Protein AF-0000000079962376 (afdb_homodimer)

Organism: NCBI:txid1448308

Radius of gyration: 21.55 Å; Cα contacts (8 Å, |Δi|>4): 880; chains: 2; bounding box: 45×70×51 Å

InterPro domains:
  IPR006683 Thioesterase domain [PF03061] (94-181)
  IPR029069 HotDog domain superfamily [SSF54637] (74-192)
  IPR052061 Post-transcriptional expression and antimicrobial biosynthesis protein [PTHR47260] (10-195)

Solvent-accessible surface area (backbone atoms only — not comparable to full-atom values): 19878 Å² total; per-residue (Å²): 130,53,70,61,56,51,28,52,61,68,40,48,82,40,65,61,53,29,54,56,70,66,35,76,63,39,34,84,42,86,59,72,54,56,42,75,43,85,97,52,35,30,15,22,22,52,25,44,64,38,45,38,90,36,25,41,60,36,59,43,35,27,34,53,57,65,65,46,86,45,76,79,48,31,51,56,47,36,40,32,44,36,26,37,29,53,32,40,9,43,42,68,48,20,48,16,68,24,52,52,46,22,51,40,44,51,48,37,48,44,48,54,51,53,25,51,50,49,41,47,51,52,30,51,76,69,69,43,86,68,69,81,81,62,46,72,41,68,40,32,42,35,33,39,45,69,43,88,43,70,36,62,44,67,34,33,32,38,21,34,60,75,49,73,58,92,60,32,41,32,29,32,27,38,38,25,62,65,79,79,51,65,26,32,38,30,45,33,34,32,34,60,37,89,60,90,128,132,52,71,60,56,52,27,52,63,66,40,49,84,40,66,63,53,29,53,55,70,66,33,76,62,41,34,82,42,86,59,72,53,55,42,75,42,85,97,52,34,30,16,22,22,52,24,45,64,37,47,38,88,35,25,41,60,36,60,44,33,28,35,54,58,64,65,46,87,44,75,80,48,33,53,55,45,38,40,31,44,37,29,39,29,54,32,40,9,44,42,68,47,20,49,17,69,25,52,54,45,24,51,40,46,51,49,37,47,44,49,54,51,53,26,51,53,48,41,48,50,51,30,52,76,69,69,43,84,69,69,81,81,60,46,71,42,68,42,33,42,34,34,40,45,70,44,87,42,68,36,63,43,67,33,34,32,38,22,34,60,76,48,73,58,90,60,30,42,33,27,31,28,39,38,26,63,64,79,80,51,64,25,30,40,31,45,33,34,33,34,58,36,87,61,92,126

Nearest PDB structures (foldseek):
  3lbe-assembly1_B  TM=8.319E-01  e=4.343E-06  Streptococcus mutans UA159
  3gek-assembly3_C  TM=7.988E-01  e=6.311E-06  Lactococcus lactis subsp. lactis Il1403
  5byu-assembly1_D  TM=7.299E-01  e=1.707E-06  Legionella pneumophila subsp. pneumophila str. Philadelphia 1
  4xy5-assembly1_A  TM=8.306E-01  e=1.039E-05  Streptococcus pneumoniae TIGR4
  5byu-assembly1_A  TM=7.473E-01  e=4.920E-06  Legionella pneumophila subsp. pneumophila str. Philadelphia 1

Secondary structure (DSSP, 8-state):
--HHHHHHHHHTTSHHHHHHHH-TTEEEE--GGGS--TTS-TTHIIIIIT-STTSEEEEEEEEESS--S-SS-S-SEEEEEEEE-STTEEETTEE-HHHHHHHHHHHHHHHHHHHHHHHHHHHHHTT------PEEEEEEEEEEE-SPPBSSEEEEEEEEEEEEETTEEEEEEEEE-SSS-EEEEEEEEEEEE-S--/--HHHHHHHHHTTSHHHHHHHH-TTEEEE--GGGS--TTS-TTHIIIIIT-STTSEEEEEEEEESS--S-SS-S-SEEEEEEEE-STTEEETTEE-HHHHHHHHHHHHHHHHHHHHHHHHHHHHHTT------PEEEEEEEEEEE-SPPBSSEEEEEEEEEEEEETTEEEEEEEEE-SSS-EEEEEEEEEEEE-S--

Foldseek 3Di:
DDLQVVLLVVCCVPVLSVVVVPPLQKDKDDDCLLDDDPPDCRSCVNNPVQDDVAHWPHKIKIFGPFFDPPLQQRTFKMKMKTFGHNPQPPDHQFHDPVVVQVVFVRRQVRSVVVSLVVNQVVCVVVVHDRPDRWDKDWPDKDKDFDATDGDGGMWMKMKGWPDDDVQKTWMKMFIGPSPPGTGMIMTTMIGTDNDDD/DDLQVVLLVVCCVPVLSVVVPPPLQKDKDDDCLLDDDPPDCRSCVNNPVQDDVAHWPHKIKIFGPFFDPPLQQRTFKMKMKTFGHNPQPDDHQFHDPVVVQVVFVRRQVRSVVVSLVVNQVVCVVVVHDRPDRWDKDWPDKDKDFDATDGDGGMWMKMKGWPDDDVQKTWMKMFIGPSPPGTGMIMTTMIGTDNDDD

Sequence (394 aa):
MSEIDAAVAHFRPVPWAAAILDDSAWTPTSSETRTVKPGTTEDSFIAQTAKTDRTIRAYVTLRPSQADDDQETAYKQLRTLVDIGDGLDGHPRVLHGGFVATLLDEVCGMIVTLNLDKKTERLREAGLTVPHRGAYLTAYLNTSYKRPVPTPGPLLCTSWIEKRERNKVYVKGTIEDGRGTIYALGDAMFVEFKGKLMSEIDAAVAHFRPVPWAAAILDDSAWTPTSSETRTVKPGTTEDSFIAQTAKTDRTIRAYVTLRPSQADDDQETAYKQLRTLVDIGDGLDGHPRVLHGGFVATLLDEVCGMIVTLNLDKKTERLREAGLTVPHRGAYLTAYLNTSYKRPVPTPGPLLCTSWIEKRERNKVYVKGTIEDGRGTIYALGDAMFVEFKGKL

Structure (mmCIF, N/CA/C/O backbone):
data_AF-0000000079962376-model_v1
#
loop_
_entity.id
_entity.type
_entity.pdbx_description
1 polymer 'Thioesterase domain-containing protein'
#
loop_
_atom_site.group_PDB
_atom_site.id
_atom_site.type_symbol
_atom_site.label_atom_id
_atom_site.label_alt_id
_atom_site.label_comp_id
_atom_site.label_asym_id
_atom_site.label_entity_id
_atom_site.label_seq_id
_atom_site.pdbx_PDB_ins_code
_atom_site.Cartn_x
_atom_site.Cartn_y
_atom_site.Cartn_z
_atom_site.occupancy
_atom_site.B_iso_or_equiv
_atom_site.auth_seq_id
_atom_site.auth_comp_id
_atom_site.auth_asym_id
_atom_site.auth_atom_id
_atom_site.pdbx_PDB_model_num
ATOM 1 N N . MET A 1 1 ? -10.266 29 -7.43 1 76.06 1 MET A N 1
ATOM 2 C CA . MET A 1 1 ? -10.516 28.297 -6.18 1 76.06 1 MET A CA 1
ATOM 3 C C . MET A 1 1 ? -9.312 27.438 -5.793 1 76.06 1 MET A C 1
ATOM 5 O O . MET A 1 1 ? -8.734 26.766 -6.641 1 76.06 1 MET A O 1
ATOM 9 N N . SER A 1 2 ? -8.883 27.578 -4.516 1 88.69 2 SER A N 1
ATOM 10 C CA . SER A 1 2 ? -7.734 26.812 -4.055 1 88.69 2 SER A CA 1
ATOM 11 C C . SER A 1 2 ? -8.055 25.312 -3.998 1 88.69 2 SER A C 1
ATOM 13 O O . SER A 1 2 ? -9.227 24.938 -3.99 1 88.69 2 SER A O 1
ATOM 15 N N . GLU A 1 3 ? -7.035 24.516 -4.121 1 89.19 3 GLU A N 1
ATOM 16 C CA . GLU A 1 3 ? -7.219 23.062 -4.02 1 89.19 3 GLU A CA 1
ATOM 17 C C . GLU A 1 3 ? -7.922 22.688 -2.721 1 89.19 3 GLU A C 1
ATOM 19 O O . GLU A 1 3 ? -8.758 21.781 -2.699 1 89.19 3 GLU A O 1
ATOM 24 N N . ILE A 1 4 ? -7.621 23.422 -1.733 1 93.94 4 ILE A N 1
ATOM 25 C CA . ILE A 1 4 ? -8.227 23.156 -0.433 1 93.94 4 ILE A CA 1
ATOM 26 C C . ILE A 1 4 ? -9.711 23.5 -0.477 1 93.94 4 ILE A C 1
ATOM 28 O O . ILE A 1 4 ? -10.547 22.719 -0.013 1 93.94 4 ILE A O 1
ATOM 32 N N . ASP A 1 5 ? -10.047 24.641 -1.023 1 95.25 5 ASP A N 1
ATOM 33 C CA . ASP A 1 5 ? -11.445 25.047 -1.109 1 95.25 5 ASP A CA 1
ATOM 34 C C . ASP A 1 5 ? -12.273 24.047 -1.91 1 95.25 5 ASP A C 1
ATOM 36 O O . ASP A 1 5 ? -13.414 23.75 -1.556 1 95.25 5 ASP A O 1
ATOM 40 N N . ALA A 1 6 ? -11.703 23.594 -2.961 1 95.5 6 ALA A N 1
ATOM 41 C CA . ALA A 1 6 ? -12.398 22.609 -3.795 1 95.5 6 ALA A CA 1
ATOM 42 C C . ALA A 1 6 ? -12.656 21.312 -3.025 1 95.5 6 ALA A C 1
ATOM 44 O O . ALA A 1 6 ? -13.734 20.734 -3.133 1 95.5 6 ALA A O 1
ATOM 45 N N . ALA A 1 7 ? -11.625 20.859 -2.312 1 96 7 ALA A N 1
ATOM 46 C CA . ALA A 1 7 ? -11.781 19.641 -1.521 1 96 7 ALA A CA 1
ATOM 47 C C . ALA A 1 7 ? -12.836 19.828 -0.438 1 96 7 ALA A C 1
ATOM 49 O O . ALA A 1 7 ? -13.664 18.938 -0.217 1 96 7 ALA A O 1
ATOM 50 N N . VAL A 1 8 ? -12.797 20.953 0.221 1 97.25 8 VAL A N 1
ATOM 51 C CA . VAL A 1 8 ? -13.781 21.25 1.263 1 97.25 8 VAL A CA 1
ATOM 52 C C . VAL A 1 8 ? -15.188 21.234 0.669 1 97.25 8 VAL A C 1
ATOM 54 O O . VAL A 1 8 ? -16.094 20.594 1.222 1 97.25 8 VAL A O 1
ATOM 57 N N . ALA A 1 9 ? -15.383 21.891 -0.421 1 97.81 9 ALA A N 1
ATOM 58 C CA . ALA A 1 9 ? -16.688 21.938 -1.093 1 97.81 9 ALA A CA 1
ATOM 59 C C . ALA A 1 9 ? -17.156 20.531 -1.464 1 97.81 9 ALA A C 1
ATOM 61 O O . ALA A 1 9 ? -18.344 20.219 -1.377 1 97.81 9 ALA A O 1
ATOM 62 N N . HIS A 1 10 ? -16.25 19.688 -1.844 1 98 10 HIS A N 1
ATOM 63 C CA . HIS A 1 10 ? -16.547 18.328 -2.244 1 98 10 HIS A CA 1
ATOM 64 C C . HIS A 1 10 ? -17.156 17.531 -1.092 1 98 10 HIS A C 1
ATOM 66 O O . HIS A 1 10 ? -18.047 16.703 -1.304 1 98 10 HIS A O 1
ATOM 72 N N . PHE A 1 11 ? -16.719 17.734 0.103 1 98.25 11 PHE A N 1
ATOM 73 C CA . PHE A 1 11 ? -17.109 16.906 1.238 1 98.25 11 PHE A CA 1
ATOM 74 C C . PHE A 1 11 ? -18.297 17.516 1.978 1 98.25 11 PHE A C 1
ATOM 76 O O . PHE A 1 11 ? -18.906 16.859 2.828 1 98.25 11 PHE A O 1
ATOM 83 N N . ARG A 1 12 ? -18.688 18.688 1.725 1 97.69 12 ARG A N 1
ATOM 84 C CA . ARG A 1 12 ? -19.734 19.422 2.453 1 97.69 12 ARG A CA 1
ATOM 85 C C . ARG A 1 12 ? -21.062 18.688 2.379 1 97.69 12 ARG A C 1
ATOM 87 O O . ARG A 1 12 ? -21.844 18.703 3.334 1 97.69 12 ARG A O 1
ATOM 94 N N . PRO A 1 13 ? -21.359 17.969 1.247 1 98.25 13 PRO A N 1
ATOM 95 C CA . PRO A 1 13 ? -22.641 17.266 1.174 1 98.25 13 PRO A CA 1
ATOM 96 C C . PRO A 1 13 ? -22.672 16.016 2.061 1 98.25 13 PRO A C 1
ATOM 98 O O . PRO A 1 13 ? -23.719 15.406 2.234 1 98.25 13 PRO A O 1
ATOM 101 N N . VAL A 1 14 ? -21.609 15.578 2.576 1 98.31 14 VAL A N 1
ATOM 102 C CA . VAL A 1 14 ? -21.531 14.43 3.465 1 98.31 14 VAL A CA 1
ATOM 103 C C . VAL A 1 14 ? -21.688 14.883 4.914 1 98.31 14 VAL A C 1
ATOM 105 O O . VAL A 1 14 ? -20.766 15.477 5.492 1 98.31 14 VAL A O 1
ATOM 108 N N . PRO A 1 15 ? -22.703 14.539 5.598 1 98 15 PRO A N 1
ATOM 109 C CA . PRO A 1 15 ? -23.047 15.156 6.879 1 98 15 PRO A CA 1
ATOM 110 C C . PRO A 1 15 ? -21.953 15 7.922 1 98 15 PRO A C 1
ATOM 112 O O . PRO A 1 15 ? -21.562 15.977 8.57 1 98 15 PRO A O 1
ATOM 115 N N . TRP A 1 16 ? -21.438 13.773 8.117 1 98.25 16 TRP A N 1
ATOM 116 C CA . TRP A 1 16 ? -20.406 13.594 9.133 1 98.25 16 TRP A CA 1
ATOM 117 C C . TRP A 1 16 ? -19.141 14.359 8.766 1 98.25 16 TRP A C 1
ATOM 119 O O . TRP A 1 16 ? -18.422 14.859 9.648 1 98.25 16 TRP A O 1
ATOM 129 N N . ALA A 1 17 ? -18.812 14.438 7.488 1 98.56 17 ALA A N 1
ATOM 130 C CA . ALA A 1 17 ? -17.641 15.188 7.031 1 98.56 17 ALA A CA 1
ATOM 131 C C . ALA A 1 17 ? -17.844 16.688 7.227 1 98.56 17 ALA A C 1
ATOM 133 O O . ALA A 1 17 ? -16.938 17.391 7.645 1 98.56 17 ALA A O 1
ATOM 134 N N . ALA A 1 18 ? -19.062 17.141 6.922 1 98.31 18 ALA A N 1
ATOM 135 C CA . ALA A 1 18 ? -19.391 18.547 7.129 1 98.31 18 ALA A CA 1
ATOM 136 C C . ALA A 1 18 ? -19.219 18.953 8.594 1 98.31 18 ALA A C 1
ATOM 138 O O . ALA A 1 18 ? -18.75 20.047 8.891 1 98.31 18 ALA A O 1
ATOM 139 N N . ALA A 1 19 ? -19.594 18.078 9.461 1 98.12 19 ALA A N 1
ATOM 140 C CA . ALA A 1 19 ? -19.469 18.344 10.891 1 98.12 19 ALA A CA 1
ATOM 141 C C . ALA A 1 19 ? -18.016 18.516 11.289 1 98.12 19 ALA A C 1
ATOM 143 O O . ALA A 1 19 ? -17.688 19.375 12.102 1 98.12 19 ALA A O 1
ATOM 144 N N . ILE A 1 20 ? -17.141 17.719 10.719 1 97.38 20 ILE A N 1
ATOM 145 C CA . ILE A 1 20 ? -15.711 17.797 10.992 1 97.38 20 ILE A CA 1
ATOM 146 C C . ILE A 1 20 ? -15.164 19.109 10.445 1 97.38 20 ILE A C 1
ATOM 148 O O . ILE A 1 20 ? -14.406 19.812 11.133 1 97.38 20 ILE A O 1
ATOM 152 N N . LEU A 1 21 ? -15.625 19.484 9.25 1 97.88 21 LEU A N 1
ATOM 153 C CA . LEU A 1 21 ? -15.148 20.688 8.57 1 97.88 21 LEU A CA 1
ATOM 154 C C . LEU A 1 21 ? -15.617 21.938 9.289 1 97.88 21 LEU A C 1
ATOM 156 O O . LEU A 1 21 ? -14.945 22.969 9.25 1 97.88 21 LEU A O 1
ATOM 160 N N . ASP A 1 22 ? -16.703 21.844 10.023 1 97.5 22 ASP A N 1
ATOM 161 C CA . ASP A 1 22 ? -17.297 22.984 10.711 1 97.5 22 ASP A CA 1
ATOM 162 C C . ASP A 1 22 ? -16.688 23.156 12.109 1 97.5 22 ASP A C 1
ATOM 164 O O . ASP A 1 22 ? -16.922 24.172 12.773 1 97.5 22 ASP A O 1
ATOM 168 N N . ASP A 1 23 ? -16.016 22.125 12.586 1 97.81 23 ASP A N 1
ATOM 169 C CA . ASP A 1 23 ? -15.383 22.203 13.898 1 97.81 23 ASP A CA 1
ATOM 170 C C . ASP A 1 23 ? -14.203 23.172 13.891 1 97.81 23 ASP A C 1
ATOM 172 O O . ASP A 1 23 ? -13.164 22.875 13.289 1 97.81 23 ASP A O 1
ATOM 176 N N . SER A 1 24 ? -14.25 24.297 14.602 1 97.62 24 SER A N 1
ATOM 177 C CA . SER A 1 24 ? -13.242 25.344 14.594 1 97.62 24 SER A CA 1
ATOM 178 C C . SER A 1 24 ? -11.938 24.875 15.227 1 97.62 24 SER A C 1
ATOM 180 O O . SER A 1 24 ? -10.898 25.531 15.094 1 97.62 24 SER A O 1
ATOM 182 N N . ALA A 1 25 ? -11.969 23.75 15.836 1 97.62 25 ALA A N 1
ATOM 183 C CA . ALA A 1 25 ? -10.766 23.203 16.438 1 97.62 25 ALA A CA 1
ATOM 184 C C . ALA A 1 25 ? -9.82 22.641 15.383 1 97.62 25 ALA A C 1
ATOM 186 O O . ALA A 1 25 ? -8.648 22.359 15.672 1 97.62 25 ALA A O 1
ATOM 187 N N . TRP A 1 26 ? -10.383 22.516 14.203 1 97.81 26 TRP A N 1
ATOM 188 C CA . TRP A 1 26 ? -9.609 21.938 13.109 1 97.81 26 TRP A CA 1
ATOM 189 C C . TRP A 1 26 ? -9.5 22.906 11.945 1 97.81 26 TRP A C 1
ATOM 191 O O . TRP A 1 26 ? -10.438 23.641 11.656 1 97.81 26 TRP A O 1
ATOM 201 N N . THR A 1 27 ? -8.367 22.891 11.305 1 97.62 27 THR A N 1
ATOM 202 C CA . THR A 1 27 ? -8.102 23.781 10.172 1 97.62 27 THR A CA 1
ATOM 203 C C . THR A 1 27 ? -7.664 22.969 8.953 1 97.62 27 THR A C 1
ATOM 205 O O . THR A 1 27 ? -6.676 22.234 9.008 1 97.62 27 THR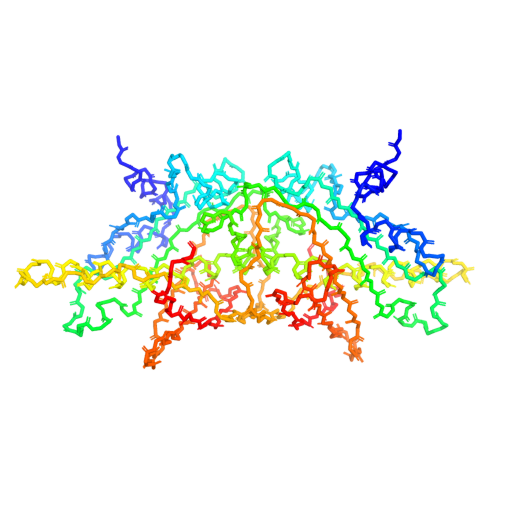 A O 1
ATOM 208 N N . PRO A 1 28 ? -8.414 23.141 7.836 1 97.5 28 PRO A N 1
ATOM 209 C CA . PRO A 1 28 ? -7.93 22.5 6.613 1 97.5 28 PRO A CA 1
ATOM 210 C C . PRO A 1 28 ? -6.535 22.969 6.207 1 97.5 28 PRO A C 1
ATOM 212 O O . PRO A 1 28 ? -6.23 24.156 6.312 1 97.5 28 PRO A O 1
ATOM 215 N N . THR A 1 29 ? -5.734 22 5.84 1 95 29 THR A N 1
ATOM 216 C CA . THR A 1 29 ? -4.379 22.312 5.406 1 95 29 THR A CA 1
ATOM 217 C C . THR A 1 29 ? -4.008 21.516 4.16 1 95 29 THR A C 1
ATOM 219 O O . THR A 1 29 ? -4.617 20.484 3.879 1 95 29 THR A O 1
ATOM 222 N N . SER A 1 30 ? -3.143 22.062 3.406 1 84.94 30 SER A N 1
ATOM 223 C CA . SER A 1 30 ? -2.744 21.422 2.156 1 84.94 30 SER A CA 1
ATOM 224 C C . SER A 1 30 ? -1.925 20.156 2.416 1 84.94 30 SER A C 1
ATOM 226 O O . SER A 1 30 ? -1.2 20.078 3.41 1 84.94 30 SER A O 1
ATOM 228 N N . SER A 1 31 ? -2.059 19.203 1.543 1 89.62 31 SER A N 1
ATOM 229 C CA . SER A 1 31 ? -1.19 18.031 1.496 1 89.62 31 SER A CA 1
ATOM 230 C C . SER A 1 31 ? -0.217 18.109 0.325 1 89.62 31 SER A C 1
ATOM 232 O O . SER A 1 31 ? -0.6 17.875 -0.824 1 89.62 31 SER A O 1
ATOM 234 N N . GLU A 1 32 ? 1.003 18.344 0.618 1 89.12 32 GLU A N 1
ATOM 235 C CA . GLU A 1 32 ? 1.996 18.594 -0.421 1 89.12 32 GLU A CA 1
ATOM 236 C C . GLU A 1 32 ? 2.188 17.375 -1.31 1 89.12 32 GLU A C 1
ATOM 238 O O . GLU A 1 32 ? 2.588 17.484 -2.469 1 89.12 32 GLU A O 1
ATOM 243 N N . THR A 1 33 ? 1.857 16.281 -0.759 1 93.62 33 THR A N 1
ATOM 244 C CA . THR A 1 33 ? 2.059 15.039 -1.513 1 93.62 33 THR A CA 1
ATOM 245 C C . THR A 1 33 ? 1.092 14.969 -2.691 1 93.62 33 THR A C 1
ATOM 247 O O . THR A 1 33 ? 1.293 14.172 -3.615 1 93.62 33 THR A O 1
ATOM 250 N N . ARG A 1 34 ? 0.045 15.781 -2.729 1 94.94 34 ARG A N 1
ATOM 251 C CA . ARG A 1 34 ? -0.98 15.773 -3.768 1 94.94 34 ARG A CA 1
ATOM 252 C C . ARG A 1 34 ? -0.613 16.719 -4.906 1 94.94 34 ARG A C 1
ATOM 254 O O . ARG A 1 34 ? -1.338 16.812 -5.898 1 94.94 34 ARG A O 1
ATOM 261 N N . THR A 1 35 ? 0.483 17.344 -4.75 1 94.25 35 THR A N 1
ATOM 262 C CA . THR A 1 35 ? 0.887 18.344 -5.742 1 94.25 35 THR A CA 1
ATOM 263 C C . THR A 1 35 ? 2.07 17.828 -6.559 1 94.25 35 THR A C 1
ATOM 265 O O . THR A 1 35 ? 3.057 17.344 -6 1 94.25 35 THR A O 1
ATOM 268 N N . VAL A 1 36 ? 1.955 17.984 -7.832 1 94.81 36 VAL A N 1
ATOM 269 C CA . VAL A 1 36 ? 3.037 17.594 -8.727 1 94.81 36 VAL A CA 1
ATOM 270 C C . VAL A 1 36 ? 4.242 18.5 -8.516 1 94.81 36 VAL A C 1
ATOM 272 O O . VAL A 1 36 ? 4.098 19.719 -8.406 1 94.81 36 VAL A O 1
ATOM 275 N N . LYS A 1 37 ? 5.395 17.875 -8.312 1 94.31 37 LYS A N 1
ATOM 276 C CA . LYS A 1 37 ? 6.66 18.594 -8.242 1 94.31 37 LYS A CA 1
ATOM 277 C C . LYS A 1 37 ? 7.398 18.531 -9.578 1 94.31 37 LYS A C 1
ATOM 279 O O . LYS A 1 37 ? 8.023 17.531 -9.906 1 94.31 37 LYS A O 1
ATOM 284 N N . PRO A 1 38 ? 7.277 19.641 -10.297 1 93.31 38 PRO A N 1
ATOM 285 C CA . PRO A 1 38 ? 7.852 19.625 -11.648 1 93.31 38 PRO A CA 1
ATOM 286 C C . PRO A 1 38 ? 9.336 19.281 -11.648 1 93.31 38 PRO A C 1
ATOM 288 O O . PRO A 1 38 ? 10.078 19.703 -10.758 1 93.31 38 PRO A O 1
ATOM 291 N N . GLY A 1 39 ? 9.727 18.578 -12.602 1 95.06 39 GLY A N 1
ATOM 292 C CA . GLY A 1 39 ? 11.133 18.266 -12.781 1 95.06 39 GLY A CA 1
ATOM 293 C C . GLY A 1 39 ? 11.594 17.094 -11.914 1 95.06 39 GLY A C 1
ATOM 294 O O . GLY A 1 39 ? 12.766 16.719 -11.953 1 95.06 39 GLY A O 1
ATOM 295 N N . THR A 1 40 ? 10.742 16.609 -11.062 1 95.06 40 THR A N 1
ATOM 296 C CA . THR A 1 40 ? 11.07 15.453 -10.234 1 95.06 40 THR A CA 1
ATOM 297 C C . THR A 1 40 ? 9.992 14.383 -10.352 1 95.06 40 THR A C 1
ATOM 299 O O . THR A 1 40 ? 8.922 14.633 -10.906 1 95.06 40 THR A O 1
ATOM 302 N N . THR A 1 41 ? 10.328 13.227 -9.922 1 96.56 41 THR A N 1
ATOM 303 C CA . THR A 1 41 ? 9.336 12.156 -9.867 1 96.56 41 THR A CA 1
ATOM 304 C C . THR A 1 41 ? 8.703 12.078 -8.484 1 96.56 41 THR A C 1
ATOM 306 O O . THR A 1 41 ? 7.895 11.18 -8.227 1 96.56 41 THR A O 1
ATOM 309 N N . GLU A 1 42 ? 9.055 13.023 -7.648 1 96.06 42 GLU A N 1
ATOM 310 C CA . GLU A 1 42 ? 8.578 13.023 -6.27 1 96.06 42 GLU A CA 1
ATOM 311 C C . GLU A 1 42 ? 7.055 13.062 -6.211 1 96.06 42 GLU A C 1
ATOM 313 O O . GLU A 1 42 ? 6.43 13.898 -6.867 1 96.06 42 GLU A O 1
ATOM 318 N N . ASP A 1 43 ? 6.465 12.133 -5.457 1 97.5 43 ASP A N 1
ATOM 319 C CA . ASP A 1 43 ? 5.043 12.039 -5.133 1 97.5 43 ASP A CA 1
ATOM 320 C C . ASP A 1 43 ? 4.219 11.711 -6.375 1 97.5 43 ASP A C 1
ATOM 322 O O . ASP A 1 43 ? 3.006 11.938 -6.398 1 97.5 43 ASP A O 1
ATOM 326 N N . SER A 1 44 ? 4.809 11.227 -7.461 1 98.56 44 SER A N 1
ATOM 327 C CA . SER A 1 44 ? 4.066 10.883 -8.672 1 98.56 44 SER A CA 1
ATOM 328 C C . SER A 1 44 ? 2.939 9.898 -8.367 1 98.56 44 SER A C 1
ATOM 330 O O . SER A 1 44 ? 1.875 9.953 -8.984 1 98.56 44 SER A O 1
ATOM 332 N N . PHE A 1 45 ? 3.125 9.031 -7.398 1 98.81 45 PHE A N 1
ATOM 333 C CA . PHE A 1 45 ? 2.084 8.062 -7.066 1 98.81 45 PHE A CA 1
ATOM 334 C C . PHE A 1 45 ? 0.822 8.773 -6.586 1 98.81 45 PHE A C 1
ATOM 336 O O . PHE A 1 45 ? -0.247 8.617 -7.18 1 98.81 45 PHE A O 1
ATOM 343 N N . ILE A 1 46 ? 0.938 9.625 -5.625 1 98.62 46 ILE A N 1
ATOM 344 C CA . ILE A 1 46 ? -0.221 10.219 -4.965 1 98.62 46 ILE A CA 1
ATOM 345 C C . ILE A 1 46 ? -0.683 11.453 -5.734 1 98.62 46 ILE A C 1
ATOM 347 O O . ILE A 1 46 ? -1.881 11.734 -5.805 1 98.62 46 ILE A O 1
ATOM 351 N N . ALA A 1 47 ? 0.276 12.156 -6.348 1 98.19 47 ALA A N 1
ATOM 352 C CA . ALA A 1 47 ? -0.038 13.43 -6.996 1 98.19 47 ALA A CA 1
ATOM 353 C C . ALA A 1 47 ? -0.504 13.211 -8.43 1 98.19 47 ALA A C 1
ATOM 355 O O . ALA A 1 47 ? -1.098 14.102 -9.039 1 98.19 47 ALA A O 1
ATOM 356 N N . GLN A 1 48 ? -0.192 12.039 -9.039 1 98.12 48 GLN A N 1
ATOM 357 C CA . GLN A 1 48 ? -0.527 11.836 -10.445 1 98.12 48 GLN A CA 1
ATOM 358 C C . GLN A 1 48 ? -1.31 10.547 -10.648 1 98.12 48 GLN A C 1
ATOM 360 O O . GLN A 1 48 ? -2.504 10.578 -10.945 1 98.12 48 GLN A O 1
ATOM 365 N N . THR A 1 49 ? -0.747 9.453 -10.383 1 98.81 49 THR A N 1
ATOM 366 C CA . THR A 1 49 ? -1.362 8.156 -10.664 1 98.81 49 THR A CA 1
ATOM 367 C C . THR A 1 49 ? -2.66 8 -9.875 1 98.81 49 THR A C 1
ATOM 369 O O . THR A 1 49 ? -3.664 7.523 -10.414 1 98.81 49 THR A O 1
ATOM 372 N N . ALA A 1 50 ? -2.645 8.406 -8.562 1 98.69 50 ALA A N 1
ATOM 373 C CA . ALA A 1 50 ? -3.805 8.211 -7.699 1 98.69 50 ALA A CA 1
ATOM 374 C C . ALA A 1 50 ? -4.637 9.484 -7.602 1 98.69 50 ALA A C 1
ATOM 376 O O . ALA A 1 50 ? -5.383 9.672 -6.637 1 98.69 50 ALA A O 1
ATOM 377 N N . LYS A 1 51 ? -4.469 10.344 -8.508 1 98.25 51 LYS A N 1
ATOM 378 C CA . LYS A 1 51 ? -5.258 11.57 -8.539 1 98.25 51 LYS A CA 1
ATOM 379 C C . LYS A 1 51 ? -6.055 11.68 -9.836 1 98.25 51 LYS A C 1
ATOM 381 O O . LYS A 1 51 ? -5.703 12.461 -10.727 1 98.25 51 LYS A O 1
ATOM 386 N N . THR A 1 52 ? -7.113 10.914 -9.953 1 98.12 52 THR A N 1
ATOM 387 C CA . THR A 1 52 ? -8.023 10.906 -11.094 1 98.12 52 THR A CA 1
ATOM 388 C C . THR A 1 52 ? -9.477 10.859 -10.625 1 98.12 52 THR A C 1
ATOM 390 O O . THR A 1 52 ? -9.742 10.75 -9.422 1 98.12 52 THR A O 1
ATOM 393 N N . ASP A 1 53 ? -10.398 10.867 -11.562 1 97.88 53 ASP A N 1
ATOM 394 C CA . ASP A 1 53 ? -11.82 10.82 -11.242 1 97.88 53 ASP A CA 1
ATOM 395 C C . ASP A 1 53 ? -12.227 9.43 -10.766 1 97.88 53 ASP A C 1
ATOM 397 O O . ASP A 1 53 ? -13.312 9.25 -10.211 1 97.88 53 ASP A O 1
ATOM 401 N N . ARG A 1 54 ? -11.297 8.43 -10.891 1 98.31 54 ARG A N 1
ATOM 402 C CA . ARG A 1 54 ? -11.648 7.066 -10.492 1 98.31 54 ARG A CA 1
ATOM 403 C C . ARG A 1 54 ? -10.781 6.598 -9.328 1 98.31 54 ARG A C 1
ATOM 405 O O . ARG A 1 54 ? -10.945 5.48 -8.836 1 98.31 54 ARG A O 1
ATOM 412 N N . THR A 1 55 ? -9.82 7.43 -8.93 1 98.75 55 THR A N 1
ATOM 413 C CA . THR A 1 55 ? -8.953 7.047 -7.828 1 98.75 55 THR A CA 1
ATOM 414 C C . THR A 1 55 ? -9.227 7.914 -6.602 1 98.75 55 THR A C 1
ATOM 416 O O . THR A 1 55 ? -10.312 7.855 -6.02 1 98.75 55 THR A O 1
ATOM 419 N N . ILE A 1 56 ? -8.289 8.703 -6.121 1 98.75 56 ILE A N 1
ATOM 420 C CA . ILE A 1 56 ? -8.586 9.672 -5.074 1 98.75 56 ILE A CA 1
ATOM 421 C C . ILE A 1 56 ? -9.219 10.922 -5.688 1 98.75 56 ILE A C 1
ATOM 423 O O . ILE A 1 56 ? -8.531 11.727 -6.316 1 98.75 56 ILE A O 1
ATOM 427 N N . ARG A 1 57 ? -10.469 11.109 -5.398 1 98.38 57 ARG A N 1
ATOM 428 C CA . ARG A 1 57 ? -11.25 12.133 -6.078 1 98.38 57 ARG A CA 1
ATOM 429 C C . ARG A 1 57 ? -11.195 13.461 -5.324 1 98.38 57 ARG A C 1
ATOM 431 O O . ARG A 1 57 ? -11.367 14.523 -5.918 1 98.38 57 ARG A O 1
ATOM 438 N N . ALA A 1 58 ? -10.984 13.414 -4.098 1 97.94 58 ALA A N 1
ATOM 439 C CA . ALA A 1 58 ? -10.812 14.562 -3.217 1 97.94 58 ALA A CA 1
ATOM 440 C C . ALA A 1 58 ? -10 14.203 -1.981 1 97.94 58 ALA A C 1
ATOM 442 O O . ALA A 1 58 ? -10.031 13.055 -1.523 1 97.94 58 ALA A O 1
ATOM 443 N N . TYR A 1 59 ? -9.312 15.094 -1.528 1 98.19 59 TYR A N 1
ATOM 444 C CA . TYR A 1 59 ? -8.359 14.891 -0.44 1 98.19 59 TYR A CA 1
ATOM 445 C C . TYR A 1 59 ? -8.125 16.188 0.328 1 98.19 59 TYR A C 1
ATOM 447 O O . TYR A 1 59 ? -7.758 17.203 -0.261 1 98.19 59 TYR A O 1
ATOM 455 N N . VAL A 1 60 ? -8.359 16.141 1.663 1 97.75 60 VAL A N 1
ATOM 456 C CA . VAL A 1 60 ? -8.047 17.312 2.475 1 97.75 60 VAL A CA 1
ATOM 457 C C . VAL A 1 60 ? -7.648 16.875 3.883 1 97.75 60 VAL A C 1
ATOM 459 O O . VAL A 1 60 ? -8.328 16.047 4.492 1 97.75 60 VAL A O 1
ATOM 462 N N . THR A 1 61 ? -6.555 17.359 4.359 1 98.19 61 THR A N 1
ATOM 463 C CA . THR A 1 61 ? -6.078 17.109 5.715 1 98.19 61 THR A CA 1
ATOM 464 C C . THR A 1 61 ? -6.477 18.25 6.648 1 98.19 61 THR A C 1
ATOM 466 O O . THR A 1 61 ? -6.449 19.422 6.258 1 98.19 61 THR A O 1
ATOM 469 N N . LEU A 1 62 ? -6.879 17.891 7.812 1 98.44 62 LEU A N 1
ATOM 470 C CA . LEU A 1 62 ? -7.152 18.859 8.875 1 98.44 62 LEU A CA 1
ATOM 471 C C . LEU A 1 62 ? -6.172 18.688 10.031 1 98.44 62 LEU A C 1
ATOM 473 O O . LEU A 1 62 ? -5.965 17.578 10.516 1 98.44 62 LEU A O 1
ATOM 477 N N . ARG A 1 63 ? -5.562 19.734 10.383 1 98 63 ARG A N 1
ATOM 478 C CA . ARG A 1 63 ? -4.719 19.781 11.57 1 98 63 ARG A CA 1
ATOM 479 C C . ARG A 1 63 ? -5.398 20.562 12.695 1 98 63 ARG A C 1
ATOM 481 O O . ARG A 1 63 ? -6.312 21.344 12.453 1 98 63 ARG A O 1
ATOM 488 N N . PRO A 1 64 ? -4.973 20.312 13.953 1 97.56 64 PRO A N 1
ATOM 489 C CA . PRO A 1 64 ? -5.473 21.188 15.008 1 97.56 64 PRO A CA 1
ATOM 490 C C . PRO A 1 64 ? -5.223 22.672 14.711 1 97.56 64 PRO A C 1
ATOM 492 O O . PRO A 1 64 ? -4.164 23.016 14.18 1 97.56 64 PRO A O 1
ATOM 495 N N . SER A 1 65 ? -6.238 23.484 14.984 1 97.5 65 SER A N 1
ATOM 496 C CA . SER A 1 65 ? -6.137 24.906 14.727 1 97.5 65 SER A CA 1
ATOM 497 C C . SER A 1 65 ? -5.062 25.547 15.594 1 97.5 65 SER A C 1
ATOM 499 O O . SER A 1 65 ? -4.414 26.516 15.18 1 97.5 65 SER A O 1
ATOM 501 N N . GLN A 1 66 ? -4.922 25 16.734 1 95.12 66 GLN A N 1
ATOM 502 C CA . GLN A 1 66 ? -3.877 25.484 17.641 1 95.12 66 GLN A CA 1
ATOM 503 C C . GLN A 1 66 ? -2.754 24.453 17.766 1 95.12 66 GLN A C 1
ATOM 505 O O . GLN A 1 66 ? -3.008 23.281 18.047 1 95.12 66 GLN A O 1
ATOM 510 N N . ALA A 1 67 ? -1.554 24.922 17.484 1 93.81 67 ALA A N 1
ATOM 511 C CA . ALA A 1 67 ? -0.397 24.062 17.688 1 93.81 67 ALA A CA 1
ATOM 512 C C . ALA A 1 67 ? -0.067 23.922 19.156 1 93.81 67 ALA A C 1
ATOM 514 O O . ALA A 1 67 ? -0.226 24.859 19.938 1 93.81 67 ALA A O 1
ATOM 515 N N . ASP A 1 68 ? 0.327 22.703 19.484 1 91.06 68 ASP A N 1
ATOM 516 C CA . ASP A 1 68 ? 0.808 22.469 20.844 1 91.06 68 ASP A CA 1
ATOM 517 C C . ASP A 1 68 ? 2.096 23.25 21.109 1 91.06 68 ASP A C 1
ATOM 519 O O . ASP A 1 68 ? 2.826 23.578 20.172 1 91.06 68 ASP A O 1
ATOM 523 N N . ASP A 1 69 ? 2.367 23.562 22.328 1 83.69 69 ASP A N 1
ATOM 524 C CA . ASP A 1 69 ? 3.58 24.266 22.719 1 83.69 69 ASP A CA 1
ATOM 525 C C . ASP A 1 69 ? 4.801 23.359 22.641 1 83.69 69 ASP A C 1
ATOM 527 O O . ASP A 1 69 ? 5.938 23.828 22.625 1 83.69 69 ASP A O 1
ATOM 531 N N . ASP A 1 70 ? 4.508 22.125 22.547 1 80.44 70 ASP A N 1
ATOM 532 C CA . ASP A 1 70 ? 5.594 21.172 22.375 1 80.44 70 ASP A CA 1
ATOM 533 C C . ASP A 1 70 ? 6.352 21.422 21.078 1 80.44 70 ASP A C 1
ATOM 535 O O . ASP A 1 70 ? 5.797 21.266 19.984 1 80.44 70 ASP A O 1
ATOM 539 N N . GLN A 1 71 ? 7.586 21.75 21.281 1 76.31 71 GLN A N 1
ATOM 540 C CA . GLN A 1 71 ? 8.391 22.156 20.141 1 76.31 71 GLN A CA 1
ATOM 541 C C . GLN A 1 71 ? 8.625 21 19.172 1 76.31 71 GLN A C 1
ATOM 543 O O . GLN A 1 71 ? 8.852 21.203 17.984 1 76.31 71 GLN A O 1
ATOM 548 N N . GLU A 1 72 ? 8.57 19.875 19.672 1 82.19 72 GLU A N 1
ATOM 549 C CA . GLU A 1 72 ? 8.883 18.734 18.828 1 82.19 72 GLU A CA 1
ATOM 550 C C . GLU A 1 72 ? 7.637 18.188 18.141 1 82.19 72 GLU A C 1
ATOM 552 O O . GLU A 1 72 ? 7.715 17.656 17.031 1 82.19 72 GLU A O 1
ATOM 557 N N . THR A 1 73 ? 6.547 18.328 18.797 1 92.69 73 THR A N 1
ATOM 558 C CA . THR A 1 73 ? 5.289 17.812 18.281 1 92.69 73 THR A CA 1
ATOM 559 C C . THR A 1 73 ? 4.184 18.859 18.391 1 92.69 73 THR A C 1
ATOM 561 O O . THR A 1 73 ? 3.414 18.859 19.344 1 92.69 73 THR A O 1
ATOM 564 N N . ALA A 1 74 ? 4.148 19.625 17.312 1 94.94 74 ALA A N 1
ATOM 565 C CA . ALA A 1 74 ? 3.16 20.703 17.266 1 94.94 74 ALA A CA 1
ATOM 566 C C . ALA A 1 74 ? 1.758 20.156 17.031 1 94.94 74 ALA A C 1
ATOM 568 O O . ALA A 1 74 ? 0.774 20.703 17.53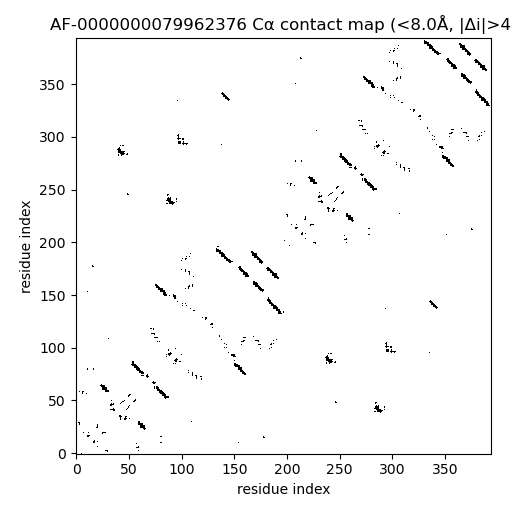1 1 94.94 74 ALA A O 1
ATOM 569 N N . TYR A 1 75 ? 1.675 19.156 16.266 1 97 75 TYR A N 1
ATOM 570 C CA . TYR A 1 75 ? 0.421 18.484 15.945 1 97 75 TYR A CA 1
ATOM 571 C C . TYR A 1 75 ? 0.476 17.016 16.344 1 97 75 TYR A C 1
ATOM 573 O O . TYR A 1 75 ? 1.26 16.234 15.789 1 97 75 TYR A O 1
ATOM 581 N N . LYS A 1 76 ? -0.337 16.641 17.25 1 97.06 76 LYS A N 1
ATOM 582 C CA . LYS A 1 76 ? -0.294 15.281 17.797 1 97.06 76 LYS A CA 1
ATOM 583 C C . LYS A 1 76 ? -1.261 14.367 17.062 1 97.06 76 LYS A C 1
ATOM 585 O O . LYS A 1 76 ? -1.175 13.141 17.172 1 97.06 76 LYS A O 1
ATOM 590 N N . GLN A 1 77 ? -2.207 15.016 16.344 1 98.12 77 GLN A N 1
ATOM 591 C CA . GLN A 1 77 ? -3.207 14.273 15.578 1 98.12 77 GLN A CA 1
ATOM 592 C C . GLN A 1 77 ? -3.598 15.023 14.305 1 98.12 77 GLN A C 1
ATOM 594 O O . GLN A 1 77 ? -3.623 16.25 14.289 1 98.12 77 GLN A O 1
ATOM 599 N N . LEU A 1 78 ? -3.861 14.289 13.289 1 98.5 78 LEU A N 1
ATOM 600 C CA . LEU A 1 78 ? -4.445 14.82 12.062 1 98.5 78 LEU A CA 1
ATOM 601 C C . LEU A 1 78 ? -5.691 14.039 11.664 1 98.5 78 LEU A C 1
ATOM 603 O O . LEU A 1 78 ? -5.84 12.875 12.039 1 98.5 78 LEU A O 1
ATOM 607 N N . ARG A 1 79 ? -6.582 14.672 10.984 1 98.69 79 ARG A N 1
ATOM 608 C CA . ARG A 1 79 ? -7.719 14.055 10.305 1 98.69 79 ARG A CA 1
ATOM 609 C C . ARG A 1 79 ? -7.66 14.312 8.797 1 98.69 79 ARG A C 1
ATOM 611 O O . ARG A 1 79 ? -7.438 15.445 8.367 1 98.69 79 ARG A O 1
ATOM 618 N N . THR A 1 80 ? -7.828 13.297 8.07 1 98.69 80 THR A N 1
ATOM 619 C CA . THR A 1 80 ? -7.816 13.43 6.617 1 98.69 80 THR A CA 1
ATOM 620 C C . THR A 1 80 ? -9.094 12.859 6.012 1 98.69 80 THR A C 1
ATOM 622 O O . THR A 1 80 ? -9.469 11.719 6.297 1 98.69 80 THR A O 1
ATOM 625 N N . LEU A 1 81 ? -9.773 13.695 5.254 1 98.62 81 LEU A N 1
ATOM 626 C CA . LEU A 1 81 ? -10.914 13.258 4.453 1 98.62 81 LEU A CA 1
ATOM 627 C C . LEU A 1 81 ? -10.469 12.875 3.047 1 98.62 81 LEU A C 1
ATOM 629 O O . LEU A 1 81 ? -9.789 13.648 2.373 1 98.62 81 LEU A O 1
ATOM 633 N N . VAL A 1 82 ? -10.836 11.688 2.662 1 98.75 82 VAL A N 1
ATOM 634 C CA . VAL A 1 82 ? -10.492 11.227 1.322 1 98.75 82 VAL A CA 1
ATOM 635 C C . VAL A 1 82 ? -11.719 10.602 0.658 1 98.75 82 VAL A C 1
ATOM 637 O O . VAL A 1 82 ? -12.5 9.906 1.31 1 98.75 82 VAL A O 1
ATOM 640 N N . ASP A 1 83 ? -11.938 10.922 -0.58 1 98.88 83 ASP A N 1
ATOM 641 C CA . ASP A 1 83 ? -12.977 10.305 -1.388 1 98.88 83 ASP A CA 1
ATOM 642 C C . ASP A 1 83 ? -12.383 9.352 -2.42 1 98.88 83 ASP A C 1
ATOM 644 O O . ASP A 1 83 ? -11.672 9.781 -3.33 1 98.88 83 ASP A O 1
ATOM 648 N N . ILE A 1 84 ? -12.688 8.086 -2.26 1 98.88 84 ILE A N 1
ATOM 649 C CA . ILE A 1 84 ? -12.086 7.039 -3.084 1 98.88 84 ILE A CA 1
ATOM 650 C C . ILE A 1 84 ? -13.062 6.621 -4.18 1 98.88 84 ILE A C 1
ATOM 652 O O . ILE A 1 84 ? -14.242 6.387 -3.912 1 98.88 84 ILE A O 1
ATOM 656 N N . GLY A 1 85 ? -12.555 6.504 -5.426 1 98.75 85 GLY A N 1
ATOM 657 C CA . GLY A 1 85 ? -13.336 5.992 -6.539 1 98.75 85 GLY A CA 1
ATOM 658 C C . GLY A 1 85 ? -13.242 4.488 -6.691 1 98.75 85 GLY A C 1
ATOM 659 O O . GLY A 1 85 ? -12.969 3.773 -5.727 1 98.75 85 GLY A O 1
ATOM 660 N N . ASP A 1 86 ? -13.539 3.992 -7.898 1 98.5 86 ASP A N 1
ATOM 661 C CA . ASP A 1 86 ? -13.602 2.549 -8.117 1 98.5 86 ASP A CA 1
ATOM 662 C C . ASP A 1 86 ? -12.391 2.061 -8.906 1 98.5 86 ASP A C 1
ATOM 664 O O . ASP A 1 86 ? -12.352 0.913 -9.352 1 98.5 86 ASP A O 1
ATOM 668 N N . GLY A 1 87 ? -11.414 2.926 -9.094 1 98.69 87 GLY A N 1
ATOM 669 C CA . GLY A 1 87 ? -10.234 2.561 -9.859 1 98.69 87 GLY A CA 1
ATOM 670 C C . GLY A 1 87 ? -9.148 1.925 -9.008 1 98.69 87 GLY A C 1
ATOM 671 O O . GLY A 1 87 ? -8.055 1.635 -9.5 1 98.69 87 GLY A O 1
ATOM 672 N N . LEU A 1 88 ? -9.445 1.73 -7.723 1 98.88 88 LEU A N 1
ATOM 673 C CA . LEU A 1 88 ? -8.43 1.248 -6.789 1 98.88 88 LEU A CA 1
ATOM 674 C C . LEU A 1 88 ? -8.898 -0.029 -6.098 1 98.88 88 LEU A C 1
ATOM 676 O O . LEU A 1 88 ? -8.406 -0.367 -5.016 1 98.88 88 LEU A O 1
ATOM 680 N N . ASP A 1 89 ? -9.844 -0.751 -6.738 1 98.56 89 ASP A N 1
ATOM 681 C CA . ASP A 1 89 ? -10.477 -1.912 -6.125 1 98.56 89 ASP A CA 1
ATOM 682 C C . ASP A 1 89 ? -9.594 -3.152 -6.246 1 98.56 89 ASP A C 1
ATOM 684 O O . ASP A 1 89 ? -8.828 -3.283 -7.203 1 98.56 89 ASP A O 1
ATOM 688 N N . GLY A 1 90 ? -9.672 -4.012 -5.211 1 97.31 90 GLY A N 1
ATOM 689 C CA . GLY A 1 90 ? -9.164 -5.375 -5.27 1 97.31 90 GLY A CA 1
ATOM 690 C C . GLY A 1 90 ? -10.25 -6.406 -5.52 1 97.31 90 GLY A C 1
ATOM 691 O O . GLY A 1 90 ? -10.086 -7.297 -6.355 1 97.31 90 GLY A O 1
ATOM 692 N N . HIS A 1 91 ? -11.336 -6.352 -4.805 1 95.19 91 HIS A N 1
ATOM 693 C CA . HIS A 1 91 ? -12.586 -7.074 -5.012 1 95.19 91 HIS A CA 1
ATOM 694 C C . HIS A 1 91 ? -13.68 -6.148 -5.531 1 95.19 91 HIS A C 1
ATOM 696 O O . HIS A 1 91 ? -13.516 -4.926 -5.543 1 95.19 91 HIS A O 1
ATOM 702 N N . PRO A 1 92 ? -14.734 -6.723 -6.023 1 95.38 92 PRO A N 1
ATOM 703 C CA . PRO A 1 92 ? -15.789 -5.84 -6.535 1 95.38 92 PRO A CA 1
ATOM 704 C C . PRO A 1 92 ? -16.281 -4.844 -5.488 1 95.38 92 PRO A C 1
ATOM 706 O O . PRO A 1 92 ? -16.828 -5.246 -4.457 1 95.38 92 PRO A O 1
ATOM 709 N N . ARG A 1 93 ? -16.031 -3.561 -5.734 1 97.56 93 ARG A N 1
ATOM 710 C CA . ARG A 1 93 ? -16.484 -2.455 -4.902 1 97.56 93 ARG A CA 1
ATOM 711 C C . ARG A 1 93 ? -15.836 -2.5 -3.523 1 97.56 93 ARG A C 1
ATOM 713 O O . ARG A 1 93 ? -16.453 -2.1 -2.529 1 97.56 93 ARG A O 1
ATOM 720 N N . VAL A 1 94 ? -14.734 -3.096 -3.463 1 97.75 94 VAL A N 1
ATOM 721 C CA . VAL A 1 94 ? -13.938 -3.145 -2.24 1 97.75 94 VAL A CA 1
ATOM 722 C C . VAL A 1 94 ? -12.523 -2.662 -2.529 1 97.75 94 VAL A C 1
ATOM 724 O O . VAL A 1 94 ? -11.867 -3.158 -3.449 1 97.75 94 VAL A O 1
ATOM 727 N N . LEU A 1 95 ? -12.086 -1.707 -1.766 1 98.81 95 LEU A N 1
ATOM 728 C CA . LEU A 1 95 ? -10.75 -1.13 -1.93 1 98.81 95 LEU A CA 1
ATOM 729 C C . LEU A 1 95 ? -9.672 -2.199 -1.787 1 98.81 95 LEU A C 1
ATOM 731 O O . LEU A 1 95 ? -9.758 -3.057 -0.904 1 98.81 95 LEU A O 1
ATOM 735 N N . HIS A 1 96 ? -8.703 -2.188 -2.676 1 98.75 96 HIS A N 1
ATOM 736 C CA . HIS A 1 96 ? -7.594 -3.125 -2.609 1 98.75 96 HIS A CA 1
ATOM 737 C C . HIS A 1 96 ? -6.844 -2.998 -1.286 1 98.75 96 HIS A C 1
ATOM 739 O O . HIS A 1 96 ? -6.57 -1.887 -0.829 1 98.75 96 HIS A O 1
ATOM 745 N N . GLY A 1 97 ? -6.477 -4.094 -0.64 1 98.69 97 GLY A N 1
ATOM 746 C CA . GLY A 1 97 ? -5.746 -4.066 0.617 1 98.69 97 GLY A CA 1
ATOM 747 C C . GLY A 1 97 ? -4.449 -3.285 0.535 1 98.69 97 GLY A C 1
ATOM 748 O O . GLY A 1 97 ? -4.062 -2.611 1.493 1 98.69 97 GLY A O 1
ATOM 749 N N . GLY A 1 98 ? -3.748 -3.416 -0.562 1 98.81 98 GLY A N 1
ATOM 750 C CA . GLY A 1 98 ? -2.539 -2.637 -0.775 1 98.81 98 GLY A CA 1
ATOM 751 C C . GLY A 1 98 ? -2.783 -1.14 -0.751 1 98.81 98 GLY A C 1
ATOM 752 O O . GLY A 1 98 ? -1.94 -0.376 -0.275 1 98.81 98 GLY A O 1
ATOM 753 N N . PHE A 1 99 ? -3.883 -0.703 -1.282 1 98.94 99 PHE A N 1
ATOM 754 C CA . PHE A 1 99 ? -4.137 0.733 -1.271 1 98.94 99 PHE A CA 1
ATOM 755 C C . PHE A 1 99 ? -4.602 1.188 0.106 1 98.94 99 PHE A C 1
ATOM 757 O O . PHE A 1 99 ? -4.348 2.324 0.51 1 98.94 99 PHE A O 1
ATOM 764 N N . VAL A 1 100 ? -5.293 0.32 0.848 1 98.94 100 VAL A N 1
ATOM 765 C CA . VAL A 1 100 ? -5.559 0.608 2.254 1 98.94 100 VAL A CA 1
ATOM 766 C C . VAL A 1 100 ? -4.25 0.895 2.98 1 98.94 100 VAL A C 1
ATOM 768 O O . VAL A 1 100 ? -4.137 1.89 3.701 1 98.94 100 VAL A O 1
ATOM 771 N N . ALA A 1 101 ? -3.254 0.034 2.785 1 98.94 101 ALA A N 1
ATOM 772 C CA . ALA A 1 101 ? -1.933 0.255 3.367 1 98.94 101 ALA A CA 1
ATOM 773 C C . ALA A 1 101 ? -1.33 1.567 2.875 1 98.94 101 ALA A C 1
ATOM 775 O O . ALA A 1 101 ? -0.686 2.289 3.641 1 98.94 101 ALA A O 1
ATOM 776 N N . THR A 1 102 ? -1.512 1.861 1.595 1 98.94 102 THR A N 1
ATOM 777 C CA . THR A 1 102 ? -1.021 3.105 1.011 1 98.94 102 THR A CA 1
ATOM 778 C C . THR A 1 102 ? -1.627 4.312 1.722 1 98.94 102 THR A C 1
ATOM 780 O O . THR A 1 102 ? -0.916 5.262 2.061 1 98.94 102 THR A O 1
ATOM 783 N N . LEU A 1 103 ? -2.939 4.277 1.966 1 98.88 103 LEU A N 1
ATOM 784 C CA . LEU A 1 103 ? -3.594 5.383 2.658 1 98.88 103 LEU A CA 1
ATOM 785 C C . LEU A 1 103 ? -3.025 5.559 4.062 1 98.88 103 LEU A C 1
ATOM 787 O O . LEU A 1 103 ? -2.758 6.684 4.488 1 98.88 103 LEU A O 1
ATOM 791 N N . LEU A 1 104 ? -2.869 4.426 4.738 1 98.94 104 LEU A N 1
ATOM 792 C CA . LEU A 1 104 ? -2.309 4.492 6.082 1 98.94 104 LEU A CA 1
ATOM 793 C C . LEU A 1 104 ? -0.897 5.07 6.055 1 98.94 104 LEU A C 1
ATOM 795 O O . LEU A 1 104 ? -0.545 5.898 6.898 1 98.94 104 LEU A O 1
ATOM 799 N N . ASP A 1 105 ? -0.087 4.641 5.121 1 98.88 105 ASP A N 1
ATOM 800 C CA . ASP A 1 105 ? 1.257 5.184 4.953 1 98.88 105 ASP A CA 1
ATOM 801 C C . ASP A 1 105 ? 1.216 6.695 4.742 1 98.88 105 ASP A C 1
ATOM 803 O O . ASP A 1 105 ? 1.981 7.438 5.363 1 98.88 105 ASP A O 1
ATOM 807 N N . GLU A 1 106 ? 0.326 7.109 3.875 1 98.44 106 GLU A N 1
ATOM 808 C CA . GLU A 1 106 ? 0.197 8.516 3.512 1 98.44 106 GLU A CA 1
ATOM 809 C C . GLU A 1 106 ? -0.187 9.367 4.719 1 98.44 106 GLU A C 1
ATOM 811 O O . GLU A 1 106 ? 0.454 10.383 5 1 98.44 106 GLU A O 1
ATOM 816 N N . VAL A 1 107 ? -1.206 8.953 5.48 1 98.25 107 VAL A N 1
ATOM 817 C CA . VAL A 1 107 ? -1.724 9.797 6.551 1 98.25 107 VAL A CA 1
ATOM 818 C C . VAL A 1 107 ? -0.763 9.781 7.738 1 98.25 107 VAL A C 1
ATOM 820 O O . VAL A 1 107 ? -0.606 10.781 8.438 1 98.25 107 VAL A O 1
ATOM 823 N N . CYS A 1 108 ? -0.104 8.617 7.977 1 98.62 108 CYS A N 1
ATOM 824 C CA . CYS A 1 108 ? 0.908 8.562 9.023 1 98.62 108 CYS A CA 1
ATOM 825 C C . CYS A 1 108 ? 2.125 9.398 8.656 1 98.62 108 CYS A C 1
ATOM 827 O O . CYS A 1 108 ? 2.713 10.055 9.516 1 98.62 108 CYS A O 1
ATOM 829 N N . GLY A 1 109 ? 2.498 9.336 7.426 1 97.69 109 GLY A N 1
ATOM 830 C CA . GLY A 1 109 ? 3.607 10.164 6.977 1 97.69 109 GLY A CA 1
ATOM 831 C C . GLY A 1 109 ? 3.303 11.648 7.016 1 97.69 109 GLY A C 1
ATOM 832 O O . GLY A 1 109 ? 4.188 12.461 7.285 1 97.69 109 GLY A O 1
ATOM 833 N N . MET A 1 110 ? 2.104 12.016 6.812 1 96.94 110 MET A N 1
ATOM 834 C CA . MET A 1 110 ? 1.691 13.414 6.75 1 96.94 110 MET A CA 1
ATOM 835 C C . MET A 1 110 ? 1.895 14.109 8.094 1 96.94 110 MET A C 1
ATOM 837 O O . MET A 1 110 ? 2.311 15.266 8.141 1 96.94 110 MET A O 1
ATOM 841 N N . ILE A 1 111 ? 1.557 13.398 9.148 1 97.38 111 ILE A N 1
ATOM 842 C CA . ILE A 1 111 ? 1.684 14.039 10.461 1 97.38 111 ILE A CA 1
ATOM 843 C C . ILE A 1 111 ? 3.156 14.312 10.758 1 97.38 111 ILE A C 1
ATOM 845 O O . ILE A 1 111 ? 3.49 15.32 11.383 1 97.38 111 ILE A O 1
ATOM 849 N N . VAL A 1 112 ? 4.02 13.445 10.289 1 95.94 112 VAL A N 1
ATOM 850 C CA . VAL A 1 112 ? 5.457 13.625 10.469 1 95.94 112 VAL A CA 1
ATOM 851 C C . VAL A 1 112 ? 5.922 14.844 9.672 1 95.94 112 VAL A C 1
ATOM 853 O O . VAL A 1 112 ? 6.605 15.719 10.211 1 95.94 112 VAL A O 1
ATOM 856 N N . THR A 1 113 ? 5.504 14.961 8.438 1 93.31 113 THR A N 1
ATOM 857 C CA . THR A 1 113 ? 5.91 16.047 7.547 1 93.31 113 THR A CA 1
ATOM 858 C C . THR A 1 113 ?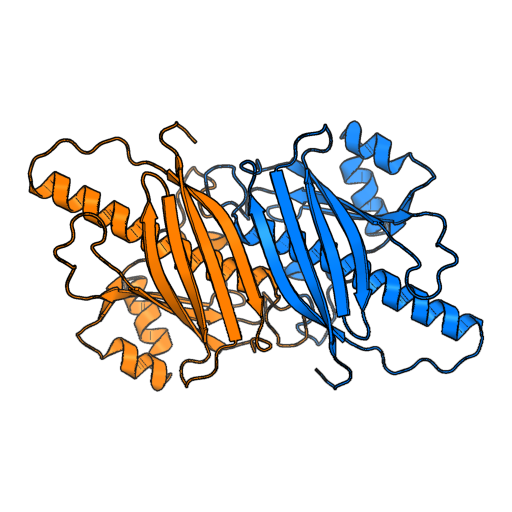 5.391 17.375 8.055 1 93.31 113 THR A C 1
ATOM 860 O O . THR A 1 113 ? 6.105 18.391 8.023 1 93.31 113 THR A O 1
ATOM 863 N N . LEU A 1 114 ? 4.16 17.422 8.492 1 94.44 114 LEU A N 1
ATOM 864 C CA . LEU A 1 114 ? 3.572 18.656 8.977 1 94.44 114 LEU A CA 1
ATOM 865 C C . LEU A 1 114 ? 4.301 19.172 10.219 1 94.44 114 LEU A C 1
ATOM 867 O O . LEU A 1 114 ? 4.465 20.375 10.398 1 94.44 114 LEU A O 1
ATOM 871 N N . ASN A 1 115 ? 4.672 18.219 11.062 1 94.5 115 ASN A N 1
ATOM 872 C CA . ASN A 1 115 ? 5.414 18.625 12.25 1 94.5 115 ASN A CA 1
ATOM 873 C C . ASN A 1 115 ? 6.812 19.125 11.891 1 94.5 115 ASN A C 1
ATOM 875 O O . ASN A 1 115 ? 7.32 20.062 12.523 1 94.5 115 ASN A O 1
ATOM 879 N N . LEU A 1 116 ? 7.43 18.516 10.93 1 90.75 116 LEU A N 1
ATOM 880 C CA . LEU A 1 116 ? 8.719 19.016 10.453 1 90.75 116 LEU A CA 1
ATOM 881 C C . LEU A 1 116 ? 8.594 20.422 9.891 1 90.75 116 LEU A C 1
ATOM 883 O O . LEU A 1 116 ? 9.445 21.281 10.148 1 90.75 116 LEU A O 1
ATOM 887 N N . ASP A 1 117 ? 7.566 20.625 9.117 1 90.62 117 ASP A N 1
ATOM 888 C CA . ASP A 1 117 ? 7.312 21.953 8.547 1 90.62 117 ASP A CA 1
ATOM 889 C C . ASP A 1 117 ? 7.109 23 9.641 1 90.62 117 ASP A C 1
ATOM 891 O O . ASP A 1 117 ? 7.637 24.109 9.555 1 90.62 117 ASP A O 1
ATOM 895 N N . LYS A 1 118 ? 6.352 22.609 10.594 1 92.5 118 LYS A N 1
ATOM 896 C CA . LYS A 1 118 ? 6.082 23.531 11.695 1 92.5 118 LYS A CA 1
ATOM 897 C C . LYS A 1 118 ? 7.355 23.859 12.477 1 92.5 118 LYS A C 1
ATOM 899 O O . LYS A 1 118 ? 7.574 25 12.867 1 92.5 118 LYS A O 1
ATOM 904 N N . LYS A 1 119 ? 8.133 22.828 12.688 1 90.25 119 LYS A N 1
ATOM 905 C CA . LYS A 1 119 ? 9.414 23.031 13.352 1 90.25 119 LYS A CA 1
ATOM 906 C C . LYS A 1 119 ? 10.281 24.016 12.578 1 90.25 119 LYS A C 1
ATOM 908 O O . LYS A 1 119 ? 10.867 24.938 13.156 1 90.25 119 LYS A O 1
ATOM 913 N N . THR A 1 120 ? 10.367 23.828 11.336 1 89.81 120 THR A N 1
ATOM 914 C CA . THR A 1 120 ? 11.141 24.703 10.461 1 89.81 120 THR A CA 1
ATOM 915 C C . THR A 1 120 ? 10.609 26.125 10.523 1 89.81 120 THR A C 1
ATOM 917 O O . THR A 1 120 ? 11.391 27.078 10.594 1 89.81 120 THR A O 1
ATOM 920 N N . GLU A 1 121 ? 9.312 26.266 10.516 1 90.69 121 GLU A N 1
ATOM 921 C CA . GLU A 1 121 ? 8.664 27.578 10.602 1 90.69 121 GLU A CA 1
ATOM 922 C C . GLU A 1 121 ? 9.023 28.281 11.906 1 90.69 121 GLU A C 1
ATOM 924 O O . GLU A 1 121 ? 9.352 29.469 11.906 1 90.69 121 GLU A O 1
ATOM 929 N N . ARG A 1 122 ? 9.008 27.562 12.961 1 91.44 122 ARG A N 1
ATOM 930 C CA . ARG A 1 122 ? 9.312 28.109 14.273 1 91.44 122 ARG A CA 1
ATOM 931 C C . ARG A 1 122 ? 10.766 28.562 14.359 1 91.44 122 ARG A C 1
ATOM 933 O O . ARG A 1 122 ? 11.062 29.609 14.945 1 91.44 122 ARG A O 1
ATOM 940 N N . LEU A 1 123 ? 11.57 27.781 13.805 1 90.38 123 LEU A N 1
ATOM 941 C CA . LEU A 1 123 ? 12.977 28.141 13.781 1 90.38 123 LEU A CA 1
ATOM 942 C C . LEU A 1 123 ? 13.195 29.422 12.969 1 90.38 123 LEU A C 1
ATOM 944 O O . LEU A 1 123 ? 13.93 30.312 13.398 1 90.38 123 LEU A O 1
ATOM 948 N N . ARG A 1 124 ? 12.555 29.516 11.891 1 92.31 124 ARG A N 1
ATOM 949 C CA . ARG A 1 124 ? 12.664 30.703 11.047 1 92.31 124 ARG A CA 1
ATOM 950 C C . ARG A 1 124 ? 12.141 31.938 11.781 1 92.31 124 ARG A C 1
ATOM 952 O O . ARG A 1 124 ? 12.766 33 11.742 1 92.31 124 ARG A O 1
ATOM 959 N N . GLU A 1 125 ? 11.039 31.797 12.453 1 92.06 125 GLU A N 1
ATOM 960 C CA . GLU A 1 125 ? 10.422 32.906 13.195 1 92.06 125 GLU A CA 1
ATOM 961 C C . GLU A 1 125 ? 11.312 33.375 14.344 1 92.06 125 GLU A C 1
ATOM 963 O O . GLU A 1 125 ? 11.32 34.562 14.695 1 92.06 125 GLU A O 1
ATOM 968 N N . ALA A 1 126 ? 12.062 32.438 14.797 1 92.25 126 ALA A N 1
ATOM 969 C CA . ALA A 1 126 ? 12.953 32.75 15.914 1 92.25 126 ALA A CA 1
ATOM 970 C C . ALA A 1 126 ? 14.297 33.281 15.422 1 92.25 126 ALA A C 1
ATOM 972 O O . ALA A 1 126 ? 15.164 33.625 16.234 1 92.25 126 ALA A O 1
ATOM 973 N N . GLY A 1 127 ? 14.469 33.25 14.133 1 92.44 127 GLY A N 1
ATOM 974 C CA . GLY A 1 127 ? 15.703 33.75 13.547 1 92.44 127 GLY A CA 1
ATOM 975 C C . GLY A 1 127 ? 16.859 32.781 13.641 1 92.44 127 GLY A C 1
ATOM 976 O O . GLY A 1 127 ? 18.016 33.156 13.594 1 92.44 127 GLY A O 1
ATOM 977 N N . LEU A 1 128 ? 16.484 31.609 13.828 1 90.56 128 LEU A N 1
ATOM 978 C CA . LEU A 1 128 ? 17.5 30.578 13.977 1 90.56 128 LEU A CA 1
ATOM 979 C C . LEU A 1 128 ? 17.797 29.906 12.633 1 90.56 128 LEU A C 1
ATOM 981 O O . LEU A 1 128 ? 16.969 29.938 11.727 1 90.56 128 LEU A O 1
ATOM 985 N N . THR A 1 129 ? 18.969 29.344 12.484 1 85.12 129 THR A N 1
ATOM 986 C CA . THR A 1 129 ? 19.344 28.609 11.281 1 85.12 129 THR A CA 1
ATOM 987 C C . THR A 1 129 ? 18.5 27.359 11.133 1 85.12 129 THR A C 1
ATOM 989 O O . THR A 1 129 ? 18.312 26.609 12.094 1 85.12 129 THR A O 1
ATOM 992 N N . VAL A 1 130 ? 17.938 27.156 9.945 1 78.94 130 VAL A N 1
ATOM 993 C CA . VAL A 1 130 ? 17.172 25.953 9.633 1 78.94 130 VAL A CA 1
ATOM 994 C C . VAL A 1 130 ? 18.094 24.859 9.125 1 78.94 130 VAL A C 1
ATOM 996 O O . VAL A 1 130 ? 18.75 25.016 8.102 1 78.94 130 VAL A O 1
ATOM 999 N N . PRO A 1 131 ? 18.172 23.859 9.93 1 70.94 131 PRO A N 1
ATOM 1000 C CA . PRO A 1 131 ? 19 22.766 9.406 1 70.94 131 PRO A CA 1
ATOM 1001 C C . PRO A 1 131 ? 18.453 22.172 8.117 1 70.94 131 PRO A C 1
ATOM 1003 O O . PRO A 1 131 ? 17.312 22.453 7.738 1 70.94 131 PRO A O 1
ATOM 1006 N N . HIS A 1 132 ? 19.328 21.484 7.418 1 67.19 132 HIS A N 1
ATOM 1007 C CA . HIS A 1 132 ? 18.875 20.797 6.219 1 67.19 132 HIS A CA 1
ATOM 1008 C C . HIS A 1 132 ? 17.641 19.953 6.496 1 67.19 132 HIS A C 1
ATOM 1010 O O 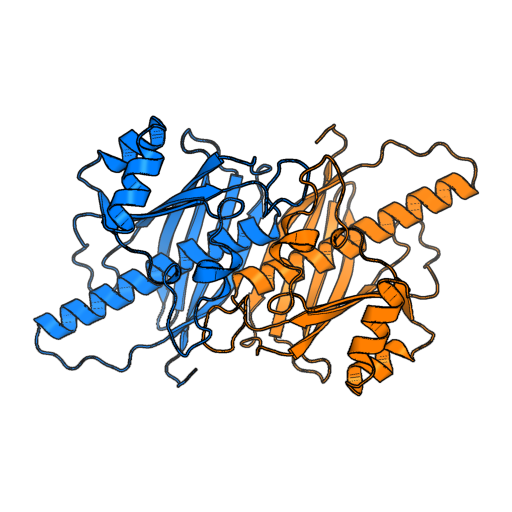. HIS A 1 132 ? 17.516 19.344 7.559 1 67.19 132 HIS A O 1
ATOM 1016 N N . ARG A 1 133 ? 16.688 20.203 5.723 1 65.38 133 ARG A N 1
ATOM 1017 C CA . ARG A 1 133 ? 15.43 19.484 5.863 1 65.38 133 ARG A CA 1
ATOM 1018 C C . ARG A 1 133 ? 15.633 17.984 5.738 1 65.38 133 ARG A C 1
ATOM 1020 O O . ARG A 1 133 ? 16 17.484 4.676 1 65.38 133 ARG A O 1
ATOM 1027 N N . GLY A 1 134 ? 15.609 17.328 6.855 1 66.38 134 GLY A N 1
ATOM 1028 C CA . GLY A 1 134 ? 15.703 15.875 6.801 1 66.38 134 GLY A CA 1
ATOM 1029 C C . GLY A 1 134 ? 14.484 15.219 6.164 1 66.38 134 GLY A C 1
ATOM 1030 O O . GLY A 1 134 ? 13.461 15.867 5.961 1 66.38 134 GLY A O 1
ATOM 1031 N N . ALA A 1 135 ? 14.734 14.094 5.391 1 82.12 135 ALA A N 1
ATOM 1032 C CA . ALA A 1 135 ? 13.656 13.258 4.875 1 82.12 135 ALA A CA 1
ATOM 1033 C C . ALA A 1 135 ? 13.375 12.086 5.812 1 82.12 135 ALA A C 1
ATOM 1035 O O . ALA A 1 135 ? 14.273 11.602 6.504 1 82.12 135 ALA A O 1
ATOM 1036 N N . TYR A 1 136 ? 12.125 11.93 6.113 1 92 136 TYR A N 1
ATOM 1037 C CA . TYR A 1 136 ? 11.75 10.734 6.859 1 92 136 TYR A CA 1
ATOM 1038 C C . TYR A 1 136 ? 11.398 9.594 5.914 1 92 136 TYR A C 1
ATOM 1040 O O . TYR A 1 136 ? 10.75 9.805 4.883 1 92 136 TYR A O 1
ATOM 1048 N N . LEU A 1 137 ? 11.859 8.391 6.242 1 95.12 137 LEU A N 1
ATOM 1049 C CA . LEU A 1 137 ? 11.516 7.172 5.52 1 95.12 137 LEU A CA 1
ATOM 1050 C C . LEU A 1 137 ? 10.75 6.203 6.418 1 95.12 137 LEU A C 1
ATOM 1052 O O . LEU A 1 137 ? 11.031 6.105 7.617 1 95.12 137 LEU A O 1
ATOM 1056 N N . THR A 1 138 ? 9.805 5.605 5.82 1 97.69 138 THR A N 1
ATOM 1057 C CA . THR A 1 138 ? 9.086 4.582 6.566 1 97.69 138 THR A CA 1
ATOM 1058 C C . THR A 1 138 ? 9.992 3.395 6.879 1 97.69 138 THR A C 1
ATOM 1060 O O . THR A 1 138 ? 10.625 2.84 5.98 1 97.69 138 THR A O 1
ATOM 1063 N N . ALA A 1 139 ? 10.07 3.062 8.156 1 98.44 139 ALA A N 1
ATOM 1064 C CA . ALA A 1 139 ? 10.852 1.899 8.562 1 98.44 139 ALA A CA 1
ATOM 1065 C C . ALA A 1 139 ? 9.984 0.644 8.609 1 98.44 139 ALA A C 1
ATOM 1067 O O . ALA A 1 139 ? 10.43 -0.436 8.211 1 98.44 139 ALA A O 1
ATOM 1068 N N . TYR A 1 140 ? 8.836 0.813 9.148 1 98.88 140 TYR A N 1
ATOM 1069 C CA . TYR A 1 140 ? 7.852 -0.254 9.031 1 98.88 140 TYR A CA 1
ATOM 1070 C C . TYR A 1 140 ? 6.438 0.311 9.016 1 98.88 140 TYR A C 1
ATOM 1072 O O . TYR A 1 140 ? 6.211 1.444 9.445 1 98.88 140 TYR A O 1
ATOM 1080 N N . LEU A 1 141 ? 5.527 -0.402 8.516 1 98.94 141 LEU A N 1
ATOM 1081 C CA . LEU A 1 141 ? 4.086 -0.185 8.531 1 98.94 141 LEU A CA 1
ATOM 1082 C C . LEU A 1 141 ? 3.34 -1.496 8.758 1 98.94 141 LEU A C 1
ATOM 1084 O O . LEU A 1 141 ? 3.377 -2.393 7.91 1 98.94 141 LEU A O 1
ATOM 1088 N N . ASN A 1 142 ? 2.74 -1.623 9.891 1 98.94 142 ASN A N 1
ATOM 1089 C CA . ASN A 1 142 ? 1.867 -2.75 10.203 1 98.94 142 ASN A CA 1
ATOM 1090 C C . ASN A 1 142 ? 0.397 -2.393 10 1 98.94 142 ASN A C 1
ATOM 1092 O O . ASN A 1 142 ? -0.11 -1.457 10.617 1 98.94 142 ASN A O 1
ATOM 1096 N N . THR A 1 143 ? -0.245 -3.127 9.133 1 98.94 143 THR A N 1
ATOM 1097 C CA . THR A 1 143 ? -1.64 -2.867 8.789 1 98.94 143 THR A CA 1
ATOM 1098 C C . THR A 1 143 ? -2.539 -3.99 9.297 1 98.94 143 THR A C 1
ATOM 1100 O O . THR A 1 143 ? -2.295 -5.164 9.016 1 98.94 143 THR A O 1
ATOM 1103 N N . SER A 1 144 ? -3.51 -3.637 10.07 1 98.94 144 SER A N 1
ATOM 1104 C CA . SER A 1 144 ? -4.562 -4.559 10.492 1 98.94 144 SER A CA 1
ATOM 1105 C C . SER A 1 144 ? -5.879 -4.254 9.789 1 98.94 144 SER A C 1
ATOM 1107 O O . SER A 1 144 ? -6.434 -3.164 9.938 1 98.94 144 SER A O 1
ATOM 1109 N N . TYR A 1 145 ? -6.32 -5.188 9.039 1 98.81 145 TYR A N 1
ATOM 1110 C CA . TYR A 1 145 ? -7.574 -5.035 8.312 1 98.81 145 TYR A CA 1
ATOM 1111 C C . TYR A 1 145 ? -8.742 -5.582 9.117 1 98.81 145 TYR A C 1
ATOM 1113 O O . TYR A 1 145 ? -8.82 -6.785 9.383 1 98.81 145 TYR A O 1
ATOM 1121 N N . LYS A 1 146 ? -9.664 -4.711 9.445 1 98.56 146 LYS A N 1
ATOM 1122 C CA . LYS A 1 146 ? -10.766 -5.102 10.32 1 98.56 146 LYS A CA 1
ATOM 1123 C C . LYS A 1 146 ? -12.016 -5.434 9.516 1 98.56 146 LYS A C 1
ATOM 1125 O O . LYS A 1 146 ? -12.75 -6.367 9.852 1 98.56 146 LYS A O 1
ATOM 1130 N N . ARG A 1 147 ? -12.312 -4.676 8.484 1 97.69 147 ARG A N 1
ATOM 1131 C CA . ARG A 1 147 ? -13.445 -4.852 7.578 1 97.69 147 ARG A CA 1
ATOM 1132 C C . ARG A 1 147 ? -13.078 -4.414 6.16 1 97.69 147 ARG A C 1
ATOM 1134 O O . ARG A 1 147 ? -12.219 -3.553 5.973 1 97.69 147 ARG A O 1
ATOM 1141 N N . PRO A 1 148 ? -13.773 -5.031 5.188 1 97.19 148 PRO A N 1
ATOM 1142 C CA . PRO A 1 148 ? -13.562 -4.516 3.832 1 97.19 148 PRO A CA 1
ATOM 1143 C C . PRO A 1 148 ? -13.945 -3.043 3.697 1 97.19 148 PRO A C 1
ATOM 1145 O O . PRO A 1 148 ? -14.938 -2.602 4.289 1 97.19 148 PRO A O 1
ATOM 1148 N N . VAL A 1 149 ? -13.156 -2.256 2.998 1 98.69 149 VAL A N 1
ATOM 1149 C CA . VAL A 1 149 ? -13.445 -0.85 2.742 1 98.69 149 VAL A CA 1
ATOM 1150 C C . VAL A 1 149 ? -14.305 -0.721 1.486 1 98.69 149 VAL A C 1
ATOM 1152 O O . VAL A 1 149 ? -13.844 -1.014 0.38 1 98.69 149 VAL A O 1
ATOM 1155 N N . PRO A 1 150 ? -15.477 -0.202 1.608 1 98.44 150 PRO A N 1
ATOM 1156 C CA . PRO A 1 150 ? -16.328 -0.104 0.426 1 98.44 150 PRO A CA 1
ATOM 1157 C C . PRO A 1 150 ? -15.922 1.035 -0.506 1 98.44 150 PRO A C 1
ATOM 1159 O O . PRO A 1 150 ? -15.469 2.082 -0.043 1 98.44 150 PRO A O 1
ATOM 1162 N N . THR A 1 151 ? -16.094 0.852 -1.76 1 98.38 151 THR A N 1
ATOM 1163 C CA . THR A 1 151 ? -15.906 1.877 -2.779 1 98.38 151 THR A CA 1
ATOM 1164 C C . THR A 1 151 ? -17.125 1.965 -3.691 1 98.38 151 THR A C 1
ATOM 1166 O O . THR A 1 151 ? -17.859 0.986 -3.854 1 98.38 151 THR A O 1
ATOM 1169 N N . PRO A 1 152 ? -17.438 3.076 -4.293 1 98.5 152 PRO A N 1
ATOM 1170 C CA . PRO A 1 152 ? -16.797 4.367 -4.02 1 98.5 152 PRO A CA 1
ATOM 1171 C C . PRO A 1 152 ? -17.375 5.066 -2.793 1 98.5 152 PRO A C 1
ATOM 1173 O O . PRO A 1 152 ? -18.469 4.711 -2.33 1 98.5 152 PRO A O 1
ATOM 1176 N N . GLY A 1 153 ? -16.547 6.066 -2.207 1 98.56 153 GLY A N 1
ATOM 1177 C CA . GLY A 1 153 ? -17.141 6.859 -1.139 1 98.56 153 GLY A CA 1
ATOM 1178 C C . GLY A 1 153 ? -16.109 7.547 -0.265 1 98.56 153 GLY A C 1
ATOM 1179 O O . GLY A 1 153 ? -14.914 7.262 -0.367 1 98.56 153 GLY A O 1
ATOM 1180 N N . PRO A 1 154 ? -16.594 8.461 0.539 1 98.81 154 PRO A N 1
ATOM 1181 C CA . PRO A 1 154 ? -15.719 9.188 1.456 1 98.81 154 PRO A CA 1
ATOM 1182 C C . PRO A 1 154 ? -15.266 8.336 2.639 1 98.81 154 PRO A C 1
ATOM 1184 O O . PRO A 1 154 ? -16.031 7.508 3.137 1 98.81 154 PRO A O 1
ATOM 1187 N N . LEU A 1 155 ? -14.031 8.547 3.055 1 98.94 155 LEU A N 1
ATOM 1188 C CA . LEU A 1 155 ? -13.43 7.922 4.223 1 98.94 155 LEU A CA 1
ATOM 1189 C C . LEU A 1 155 ? -12.828 8.977 5.152 1 98.94 155 LEU A C 1
ATOM 1191 O O . LEU A 1 155 ? -12.422 10.047 4.703 1 98.94 155 LEU A O 1
ATOM 1195 N N . LEU A 1 156 ? -12.828 8.656 6.41 1 98.94 156 LEU A N 1
ATOM 1196 C CA . LEU A 1 156 ? -12.102 9.422 7.418 1 98.94 156 LEU A CA 1
ATOM 1197 C C . LEU A 1 156 ? -10.828 8.688 7.844 1 98.94 156 LEU A C 1
ATOM 1199 O O . LEU A 1 156 ? -10.898 7.57 8.367 1 98.94 156 LEU A O 1
ATOM 1203 N N . CYS A 1 157 ? -9.719 9.266 7.609 1 98.88 157 CYS A N 1
ATOM 1204 C CA . CYS A 1 157 ? -8.453 8.75 8.109 1 98.88 157 CYS A CA 1
ATOM 1205 C C . CYS A 1 157 ? -7.926 9.609 9.258 1 98.88 157 CYS A C 1
ATOM 1207 O O . CYS A 1 157 ? -7.887 10.836 9.148 1 98.88 157 CYS A O 1
ATOM 1209 N N . THR A 1 158 ? -7.566 8.945 10.312 1 98.81 158 THR A N 1
ATOM 1210 C CA . THR A 1 158 ? -6.973 9.633 11.453 1 98.81 158 THR A CA 1
ATOM 1211 C C . THR A 1 158 ? -5.562 9.117 11.727 1 98.81 158 THR A C 1
ATOM 1213 O O . THR A 1 158 ? -5.309 7.91 11.633 1 98.81 158 THR A O 1
ATOM 1216 N N . SER A 1 159 ? -4.656 9.992 12 1 98.81 159 SER A N 1
ATOM 1217 C CA . SER A 1 159 ? -3.311 9.609 12.422 1 98.81 159 SER A CA 1
ATOM 1218 C C . SER A 1 159 ? -2.881 10.375 13.664 1 98.81 159 SER A C 1
ATOM 1220 O O . SER A 1 159 ? -3.307 11.516 13.875 1 98.81 159 SER A O 1
ATOM 1222 N N . TRP A 1 160 ? -2.07 9.766 14.484 1 98.75 160 TRP A N 1
ATOM 1223 C CA . TRP A 1 160 ? -1.57 10.453 15.672 1 98.75 160 TRP A CA 1
ATOM 1224 C C . TRP A 1 160 ? -0.194 9.922 16.062 1 98.75 160 TRP A C 1
ATOM 1226 O O . TRP A 1 160 ? 0.133 8.766 15.797 1 98.75 160 TRP A O 1
ATOM 1236 N N . ILE A 1 161 ? 0.583 10.758 16.656 1 98.31 161 ILE A N 1
ATOM 1237 C CA . ILE A 1 161 ? 1.924 10.414 17.109 1 98.31 161 ILE A CA 1
ATOM 1238 C C . ILE A 1 161 ? 1.844 9.703 18.469 1 98.31 161 ILE A C 1
ATOM 1240 O O . ILE A 1 161 ? 1.284 10.234 19.422 1 98.31 161 ILE A O 1
ATOM 1244 N N . GLU A 1 162 ? 2.387 8.508 18.5 1 98.25 162 GLU A N 1
ATOM 1245 C CA . GLU A 1 162 ? 2.447 7.773 19.766 1 98.25 162 GLU A CA 1
ATOM 1246 C C . GLU A 1 162 ? 3.646 8.211 20.609 1 98.25 162 GLU A C 1
ATOM 1248 O O . GLU A 1 162 ? 3.529 8.391 21.812 1 98.25 162 GLU A O 1
ATOM 1253 N N . LYS A 1 163 ? 4.73 8.359 19.984 1 96.81 163 LYS A N 1
ATOM 1254 C CA . LYS A 1 163 ? 5.953 8.773 20.672 1 96.81 163 LYS A CA 1
ATOM 1255 C C . LYS A 1 163 ? 7.047 9.133 19.672 1 96.81 163 LYS A C 1
ATOM 1257 O O . LYS A 1 163 ? 6.953 8.789 18.5 1 96.81 163 LYS A O 1
ATOM 1262 N N . ARG A 1 164 ? 8.023 9.805 20.156 1 95.25 164 ARG A N 1
ATOM 1263 C CA . ARG A 1 164 ? 9.258 10.125 19.469 1 95.25 164 ARG A CA 1
ATOM 1264 C C . ARG A 1 164 ? 10.477 9.656 20.266 1 95.25 164 ARG A C 1
ATOM 1266 O O . ARG A 1 164 ? 10.523 9.836 21.484 1 95.25 164 ARG A O 1
ATOM 1273 N N . GLU A 1 165 ? 11.328 8.984 19.609 1 95.19 165 GLU A N 1
ATOM 1274 C CA . GLU A 1 165 ? 12.586 8.523 20.188 1 95.19 165 GLU A CA 1
ATOM 1275 C C . GLU A 1 165 ? 13.758 8.82 19.266 1 95.19 165 GLU A C 1
ATOM 1277 O O . GLU A 1 165 ? 14.008 8.07 18.312 1 95.19 165 GLU A O 1
ATOM 1282 N N . ARG A 1 166 ? 14.562 9.883 19.578 1 91.75 166 ARG A N 1
ATOM 1283 C CA . ARG A 1 166 ? 15.695 10.273 18.75 1 91.75 166 ARG A CA 1
ATOM 1284 C C . ARG A 1 166 ? 15.25 10.609 17.328 1 91.75 166 ARG A C 1
ATOM 1286 O O . ARG A 1 166 ? 14.43 11.5 17.125 1 91.75 166 ARG A O 1
ATOM 1293 N N . ASN A 1 167 ? 15.758 9.828 16.406 1 92.19 167 ASN A N 1
ATOM 1294 C CA . ASN A 1 167 ? 15.445 10.109 15.008 1 92.19 167 ASN A CA 1
ATOM 1295 C C . ASN A 1 167 ? 14.266 9.281 14.516 1 92.19 167 ASN A C 1
ATOM 1297 O O . ASN A 1 167 ? 14.039 9.164 13.312 1 92.19 167 ASN A O 1
ATOM 1301 N N . LYS A 1 168 ? 13.531 8.719 15.539 1 96.56 168 LYS A N 1
ATOM 1302 C CA . LYS A 1 168 ? 12.406 7.859 15.203 1 96.56 168 LYS A CA 1
ATOM 1303 C C . LYS A 1 168 ? 11.086 8.484 15.648 1 96.56 168 LYS A C 1
ATOM 1305 O O . LYS A 1 168 ? 11 9.07 16.719 1 96.56 168 LYS A O 1
ATOM 1310 N N . VAL A 1 169 ? 10.125 8.406 14.805 1 97.44 169 VAL A N 1
ATOM 1311 C CA . VAL A 1 169 ? 8.766 8.828 15.141 1 97.44 169 VAL A CA 1
ATOM 1312 C C . VAL A 1 169 ? 7.805 7.652 14.984 1 97.44 169 VAL A C 1
ATOM 1314 O O . VAL A 1 169 ? 7.746 7.023 13.93 1 97.44 169 VAL A O 1
ATOM 1317 N N . TYR A 1 170 ? 7.062 7.352 16.047 1 98.75 170 TYR A N 1
ATOM 1318 C CA . TYR A 1 170 ? 6.062 6.289 16.062 1 98.75 170 TYR A CA 1
ATOM 1319 C C . TYR A 1 170 ? 4.66 6.855 15.867 1 98.75 170 TYR A C 1
ATOM 1321 O O . TYR A 1 170 ? 4.234 7.73 16.625 1 98.75 170 TYR A O 1
ATOM 1329 N N . VAL A 1 171 ? 4.004 6.387 14.844 1 98.88 171 VAL A N 1
ATOM 1330 C CA . VAL A 1 171 ? 2.723 6.953 14.438 1 98.88 171 VAL A CA 1
ATOM 1331 C C . VAL A 1 171 ? 1.693 5.836 14.273 1 98.88 171 VAL A C 1
ATOM 1333 O O . VAL A 1 171 ? 2.012 4.762 13.758 1 98.88 171 VAL A O 1
ATOM 1336 N N . LYS A 1 172 ? 0.478 6.066 14.688 1 98.94 172 LYS A N 1
ATOM 1337 C CA . LYS A 1 172 ? -0.654 5.184 14.43 1 98.94 172 LYS A CA 1
ATOM 1338 C C . LYS A 1 172 ? -1.705 5.871 13.562 1 98.94 172 LYS A C 1
ATOM 1340 O O . LYS A 1 172 ? -1.704 7.098 13.438 1 98.94 172 LYS A O 1
ATOM 1345 N N . GLY A 1 173 ? -2.545 5.086 12.883 1 98.88 173 GLY A N 1
ATOM 1346 C CA . GLY A 1 173 ? -3.596 5.629 12.039 1 98.88 173 GLY A CA 1
ATOM 1347 C C . GLY A 1 173 ? -4.785 4.699 11.891 1 98.88 173 GLY A C 1
ATOM 1348 O O . GLY A 1 173 ? -4.688 3.506 12.195 1 98.88 173 GLY A O 1
ATOM 1349 N N . THR A 1 174 ? -5.918 5.266 11.531 1 98.94 174 THR A N 1
ATOM 1350 C CA . THR A 1 174 ? -7.129 4.504 11.25 1 98.94 174 THR A CA 1
ATOM 1351 C C . THR A 1 174 ? -7.746 4.941 9.922 1 98.94 174 THR A C 1
ATOM 1353 O O . THR A 1 174 ? -7.527 6.066 9.477 1 98.94 174 THR A O 1
ATOM 1356 N N . ILE A 1 175 ? -8.406 4.043 9.266 1 98.94 175 ILE A N 1
ATOM 1357 C CA . ILE A 1 175 ? -9.336 4.305 8.172 1 98.94 175 ILE A CA 1
ATOM 1358 C C . ILE A 1 175 ? -10.758 3.961 8.609 1 98.94 175 ILE A C 1
ATOM 1360 O O . ILE A 1 175 ? -11.023 2.836 9.039 1 98.94 175 ILE A O 1
ATOM 1364 N N . GLU A 1 176 ? -11.648 4.941 8.453 1 98.88 176 GLU A N 1
ATOM 1365 C CA . GLU A 1 176 ? -12.984 4.812 9.031 1 98.88 176 GLU A CA 1
ATOM 1366 C C . GLU A 1 176 ? -14.047 5.316 8.062 1 98.88 176 GLU A C 1
ATOM 1368 O O . GLU A 1 176 ? -13.734 5.988 7.074 1 98.88 176 GLU A O 1
ATOM 1373 N N . ASP A 1 177 ? -15.328 5.039 8.445 1 98.44 177 ASP A N 1
ATOM 1374 C CA . ASP A 1 177 ? -16.453 5.504 7.629 1 98.44 177 ASP A CA 1
ATOM 1375 C C . ASP A 1 177 ? -16.953 6.863 8.109 1 98.44 177 ASP A C 1
ATOM 1377 O O . ASP A 1 177 ? -17.906 7.41 7.555 1 98.44 177 ASP A O 1
ATOM 1381 N N . GLY A 1 178 ? -16.422 7.371 9.133 1 97.69 178 GLY A N 1
ATOM 1382 C CA . GLY A 1 178 ? -16.859 8.641 9.688 1 97.69 178 GLY A CA 1
ATOM 1383 C C . GLY A 1 178 ? -18.031 8.5 10.656 1 97.69 178 GLY A C 1
ATOM 1384 O O . GLY A 1 178 ? -18.453 9.484 11.258 1 97.69 178 GLY A O 1
ATOM 1385 N N . ARG A 1 179 ? -18.562 7.312 10.828 1 96.94 179 ARG A N 1
ATOM 1386 C CA . ARG A 1 179 ? -19.734 7.078 11.672 1 96.94 179 ARG A CA 1
ATOM 1387 C C . ARG A 1 179 ? -19.453 6.008 12.719 1 96.94 179 ARG A C 1
ATOM 1389 O O . ARG A 1 179 ? -20.375 5.371 13.227 1 96.94 179 ARG A O 1
ATOM 1396 N N . GLY A 1 180 ? -18.156 5.785 12.867 1 96.31 180 GLY A N 1
ATOM 1397 C CA . GLY A 1 180 ? -17.828 4.922 13.984 1 96.31 180 GLY A CA 1
ATOM 1398 C C . GLY A 1 180 ? -17.234 3.594 13.555 1 96.31 180 GLY A C 1
ATOM 1399 O O . GLY A 1 180 ? -16.641 2.877 14.375 1 96.31 180 GLY A O 1
ATOM 1400 N N . THR A 1 181 ? -17.391 3.166 12.328 1 98.25 181 THR A N 1
ATOM 1401 C CA . THR A 1 181 ? -16.828 1.91 11.836 1 98.25 181 THR A CA 1
ATOM 1402 C C . THR A 1 181 ? -15.352 2.074 11.492 1 98.25 181 THR A C 1
ATOM 1404 O O . THR A 1 181 ? -14.977 2.986 10.75 1 98.25 181 THR A O 1
ATOM 1407 N N . ILE A 1 182 ? -14.523 1.164 12.086 1 98.88 182 ILE A N 1
ATOM 1408 C CA . ILE A 1 182 ? -13.102 1.127 11.75 1 98.88 182 ILE A CA 1
ATOM 1409 C C . ILE A 1 182 ? -12.852 0.03 10.711 1 98.88 182 ILE A C 1
ATOM 1411 O O . ILE A 1 182 ? -13.188 -1.134 10.938 1 98.88 182 ILE A O 1
ATOM 1415 N N . TYR A 1 183 ? -12.289 0.447 9.555 1 98.94 183 TYR A N 1
ATOM 1416 C CA . TYR A 1 183 ? -11.977 -0.513 8.5 1 98.94 183 TYR A CA 1
ATOM 1417 C C . TYR A 1 183 ? -10.562 -1.062 8.664 1 98.94 183 TYR A C 1
ATOM 1419 O O . TYR A 1 183 ? -10.305 -2.221 8.336 1 98.94 183 TYR A O 1
ATOM 1427 N N . ALA A 1 184 ? -9.625 -0.281 9.148 1 98.94 184 ALA A N 1
ATOM 1428 C CA . ALA A 1 184 ? -8.234 -0.705 9.242 1 98.94 184 ALA A CA 1
ATOM 1429 C C . ALA A 1 184 ? -7.469 0.158 10.242 1 98.94 184 ALA A C 1
ATOM 1431 O O . ALA A 1 184 ? -7.855 1.299 10.516 1 98.94 184 ALA A O 1
ATOM 1432 N N . LEU A 1 185 ? -6.441 -0.431 10.797 1 98.94 185 LEU A N 1
ATOM 1433 C CA . LEU A 1 185 ? -5.508 0.232 11.695 1 98.94 185 LEU A CA 1
ATOM 1434 C C . LEU A 1 185 ? -4.082 0.14 11.164 1 98.94 185 LEU A C 1
ATOM 1436 O O . LEU A 1 185 ? -3.695 -0.876 10.586 1 98.94 185 LEU A O 1
ATOM 1440 N N . GLY A 1 186 ? -3.35 1.179 11.359 1 98.94 186 GLY A N 1
ATOM 1441 C CA . GLY A 1 186 ? -1.937 1.197 11.016 1 98.94 186 GLY A CA 1
ATOM 1442 C C . GLY A 1 186 ? -1.041 1.534 12.195 1 98.94 186 GLY A C 1
ATOM 1443 O O . GLY A 1 186 ? -1.415 2.332 13.055 1 98.94 186 GLY A O 1
ATOM 1444 N N . ASP A 1 187 ? 0.053 0.92 12.281 1 98.88 187 ASP A N 1
ATOM 1445 C CA . ASP A 1 187 ? 1.159 1.175 13.203 1 98.88 187 ASP A CA 1
ATOM 1446 C C . ASP A 1 187 ? 2.477 1.331 12.445 1 98.88 187 ASP A C 1
ATOM 1448 O O . ASP A 1 187 ? 2.98 0.37 11.859 1 98.88 187 ASP A O 1
ATOM 1452 N N . ALA A 1 188 ? 3.025 2.516 12.484 1 98.94 188 ALA A N 1
ATOM 1453 C CA . ALA A 1 188 ? 4.172 2.807 11.633 1 98.94 188 ALA A CA 1
ATOM 1454 C C . ALA A 1 188 ? 5.297 3.463 12.422 1 98.94 188 ALA A C 1
ATOM 1456 O O . ALA A 1 188 ? 5.062 4.043 13.484 1 98.94 188 ALA A O 1
ATOM 1457 N N . MET A 1 189 ? 6.445 3.312 11.914 1 98.81 189 MET A N 1
ATOM 1458 C CA . MET A 1 189 ? 7.617 4.02 12.414 1 98.81 189 MET A CA 1
ATOM 1459 C C . MET A 1 189 ? 8.391 4.676 11.273 1 98.81 189 MET A C 1
ATOM 1461 O O . MET A 1 189 ? 8.617 4.051 10.234 1 98.81 189 MET A O 1
ATOM 1465 N N . PHE A 1 190 ? 8.742 5.891 11.453 1 98.12 190 PHE A N 1
ATOM 1466 C CA . PHE A 1 190 ? 9.516 6.664 10.492 1 98.12 190 PHE A CA 1
ATOM 1467 C C . PHE A 1 190 ? 10.875 7.035 11.07 1 98.12 190 PHE A C 1
ATOM 1469 O O . PHE A 1 190 ? 10.992 7.34 12.258 1 98.12 190 PHE A O 1
ATOM 1476 N N . VAL A 1 191 ? 11.852 7.027 10.234 1 96.38 191 VAL A N 1
ATOM 1477 C CA . VAL A 1 191 ? 13.211 7.363 10.656 1 96.38 191 VAL A CA 1
ATOM 1478 C C . VAL A 1 191 ? 13.719 8.562 9.867 1 96.38 191 VAL A C 1
ATOM 1480 O O . VAL A 1 191 ? 13.594 8.609 8.641 1 96.38 191 VAL A O 1
ATOM 1483 N N . GLU A 1 192 ? 14.25 9.469 10.578 1 91 192 GLU A N 1
ATOM 1484 C CA . GLU A 1 192 ? 14.852 10.633 9.938 1 91 192 GLU A CA 1
ATOM 1485 C C . GLU A 1 192 ? 16.156 10.266 9.227 1 91 192 GLU A C 1
ATOM 1487 O O . GLU A 1 192 ? 17.016 9.617 9.812 1 91 192 GLU A O 1
ATOM 1492 N N . PHE A 1 193 ? 16.141 10.531 7.98 1 81.5 193 PHE A N 1
ATOM 1493 C CA . PHE A 1 193 ? 17.344 10.328 7.18 1 81.5 193 PHE A CA 1
ATOM 1494 C C . PHE A 1 193 ? 18.125 11.625 7.051 1 81.5 193 PHE A C 1
ATOM 1496 O O . PHE A 1 193 ? 17.609 12.641 6.59 1 81.5 193 PHE A O 1
ATOM 1503 N N . LYS A 1 194 ? 19.328 11.789 7.695 1 68.62 194 LYS A N 1
ATOM 1504 C CA . LYS A 1 194 ? 20.156 12.992 7.699 1 68.62 194 LYS A CA 1
ATOM 1505 C C . LYS A 1 194 ? 21 13.086 6.43 1 68.62 194 LYS A C 1
ATOM 1507 O O . LYS A 1 194 ? 21.531 14.148 6.109 1 68.62 194 LYS A O 1
ATOM 1512 N N . GLY A 1 195 ? 20.938 12.078 5.602 1 62.62 195 GLY A N 1
ATOM 1513 C CA . GLY A 1 195 ? 21.703 12.156 4.371 1 62.62 195 GLY A CA 1
ATOM 1514 C C . GLY A 1 195 ? 20.859 12.508 3.16 1 62.62 195 GLY A C 1
ATOM 1515 O O . GLY A 1 195 ? 19.688 12.836 3.297 1 62.62 195 GLY A O 1
ATOM 1516 N N . LYS A 1 196 ? 21.656 12.906 2.062 1 53.41 196 LYS A N 1
ATOM 1517 C CA . LYS A 1 196 ? 20.984 13.211 0.803 1 53.41 196 LYS A CA 1
ATOM 1518 C C . LYS A 1 196 ? 20.297 11.977 0.233 1 53.41 196 LYS A C 1
ATOM 1520 O O . LYS A 1 196 ? 20.906 10.914 0.117 1 53.41 196 LYS A O 1
ATOM 1525 N N . LEU A 1 197 ? 18.938 11.844 0.331 1 49.41 197 LEU A N 1
ATOM 1526 C CA . LEU A 1 197 ? 18.266 10.758 -0.38 1 49.41 197 LEU A CA 1
ATOM 1527 C C . LEU A 1 197 ? 18.406 10.93 -1.889 1 49.41 197 LEU A C 1
ATOM 1529 O O . LEU A 1 197 ? 18.281 12.039 -2.404 1 49.41 197 LEU A O 1
ATOM 1533 N N . MET B 1 1 ? 0.517 -12.43 -29.438 1 76.56 1 MET B N 1
ATOM 1534 C CA . MET B 1 1 ? 1.397 -12.82 -28.344 1 76.56 1 MET B CA 1
ATOM 1535 C C . MET B 1 1 ? 0.662 -12.758 -27 1 76.56 1 MET B C 1
ATOM 1537 O O . MET B 1 1 ? -0.074 -11.805 -26.734 1 76.56 1 MET B O 1
ATOM 1541 N N . SER B 1 2 ? 0.803 -13.844 -26.203 1 88.81 2 SER B N 1
ATOM 1542 C CA . SER B 1 2 ? 0.129 -13.883 -24.922 1 88.81 2 SER B CA 1
ATOM 1543 C C . SER B 1 2 ? 0.728 -12.867 -23.953 1 88.81 2 SER B C 1
ATOM 1545 O O . SER B 1 2 ? 1.843 -12.383 -24.156 1 88.81 2 SER B O 1
ATOM 1547 N N . GLU B 1 3 ? -0.075 -12.445 -23 1 89.25 3 GLU B N 1
ATOM 1548 C CA . GLU B 1 3 ? 0.413 -11.516 -21.984 1 89.25 3 GLU B CA 1
ATOM 1549 C C . GLU B 1 3 ? 1.658 -12.055 -21.297 1 89.25 3 GLU B C 1
ATOM 1551 O O . GLU B 1 3 ? 2.58 -11.305 -20.984 1 89.25 3 GLU B O 1
ATOM 1556 N N . ILE B 1 4 ? 1.667 -13.32 -21.156 1 94.06 4 ILE B N 1
ATOM 1557 C CA . ILE B 1 4 ? 2.805 -13.961 -20.5 1 94.06 4 ILE B CA 1
ATOM 1558 C C . ILE B 1 4 ? 4.035 -13.867 -21.391 1 94.06 4 ILE B C 1
ATOM 1560 O O . ILE B 1 4 ? 5.125 -13.516 -20.938 1 94.06 4 ILE B O 1
ATOM 1564 N N . ASP B 1 5 ? 3.879 -14.172 -22.656 1 95.19 5 ASP B N 1
ATOM 1565 C CA . ASP B 1 5 ? 4.996 -14.109 -23.594 1 95.19 5 ASP B CA 1
ATOM 1566 C C . ASP B 1 5 ? 5.582 -12.703 -23.656 1 95.19 5 ASP B C 1
ATOM 1568 O O . ASP B 1 5 ? 6.805 -12.539 -23.734 1 95.19 5 ASP B O 1
ATOM 1572 N N . ALA B 1 6 ? 4.73 -11.758 -23.672 1 95.44 6 ALA B N 1
ATOM 1573 C CA . ALA B 1 6 ? 5.18 -10.367 -23.719 1 95.44 6 ALA B CA 1
ATOM 1574 C C . ALA B 1 6 ? 5.984 -10.008 -22.484 1 95.44 6 ALA B C 1
ATOM 1576 O O . ALA B 1 6 ? 7.008 -9.328 -22.562 1 95.44 6 ALA B O 1
ATOM 1577 N N . ALA B 1 7 ? 5.461 -10.414 -21.312 1 96.06 7 ALA B N 1
ATOM 1578 C CA . ALA B 1 7 ? 6.168 -10.133 -20.078 1 96.06 7 ALA B CA 1
ATOM 1579 C C . ALA B 1 7 ? 7.527 -10.828 -20.047 1 96.06 7 ALA B C 1
ATOM 1581 O O . ALA B 1 7 ? 8.523 -10.227 -19.641 1 96.06 7 ALA B O 1
ATOM 1582 N N . VAL B 1 8 ? 7.555 -12.055 -20.484 1 97.25 8 VAL B N 1
ATOM 1583 C CA . VAL B 1 8 ? 8.805 -12.805 -20.531 1 97.25 8 VAL B CA 1
ATOM 1584 C C . VAL B 1 8 ? 9.805 -12.094 -21.438 1 97.25 8 VAL B C 1
ATOM 1586 O O . VAL B 1 8 ? 10.961 -11.891 -21.062 1 97.25 8 VAL B O 1
ATOM 1589 N N . ALA B 1 9 ? 9.398 -11.719 -22.594 1 97.75 9 ALA B N 1
ATOM 1590 C CA . ALA B 1 9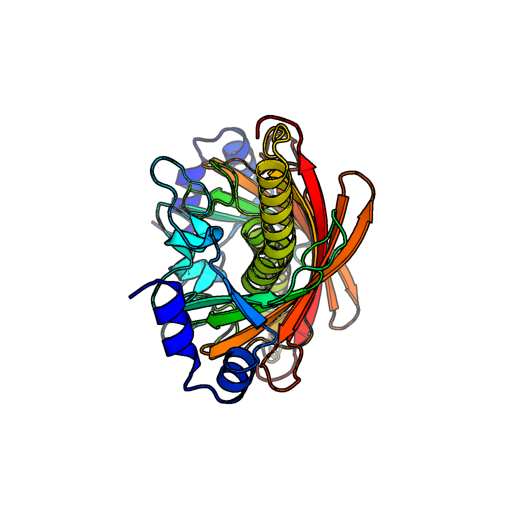 ? 10.25 -11.008 -23.547 1 97.75 9 ALA B CA 1
ATOM 1591 C C . ALA B 1 9 ? 10.781 -9.711 -22.938 1 97.75 9 ALA B C 1
ATOM 1593 O O . ALA B 1 9 ? 11.93 -9.336 -23.172 1 97.75 9 ALA B O 1
ATOM 1594 N N . HIS B 1 10 ? 9.977 -9.055 -22.156 1 97.94 10 HIS B N 1
ATOM 1595 C CA . HIS B 1 10 ? 10.336 -7.793 -21.531 1 97.94 10 HIS B CA 1
ATOM 1596 C C . HIS B 1 10 ? 11.523 -7.973 -20.578 1 97.94 10 HIS B C 1
ATOM 1598 O O . HIS B 1 10 ? 12.375 -7.094 -20.469 1 97.94 10 HIS B O 1
ATOM 1604 N N . PHE B 1 11 ? 11.594 -9.055 -19.875 1 98.25 11 PHE B N 1
ATOM 1605 C CA . PHE B 1 11 ? 12.57 -9.242 -18.812 1 98.25 11 PHE B CA 1
ATOM 1606 C C . PHE B 1 11 ? 13.82 -9.945 -19.344 1 98.25 11 PHE B C 1
ATOM 1608 O O . PHE B 1 11 ? 14.844 -9.992 -18.656 1 98.25 11 PHE B O 1
ATOM 1615 N N . ARG B 1 12 ? 13.844 -10.477 -20.5 1 97.62 12 ARG B N 1
ATOM 1616 C CA . ARG B 1 12 ? 14.93 -11.281 -21.047 1 97.62 12 ARG B CA 1
ATOM 1617 C C . ARG B 1 12 ? 16.219 -10.484 -21.125 1 97.62 12 ARG B C 1
ATOM 1619 O O . ARG B 1 12 ? 17.312 -11.031 -20.938 1 97.62 12 ARG B O 1
ATOM 1626 N N . PRO B 1 13 ? 16.141 -9.133 -21.359 1 98.25 13 PRO B N 1
ATOM 1627 C CA . PRO B 1 13 ? 17.375 -8.352 -21.438 1 98.25 13 PRO B CA 1
ATOM 1628 C C . PRO B 1 13 ? 18.016 -8.156 -20.062 1 98.25 13 PRO B C 1
ATOM 1630 O O . PRO B 1 13 ? 19.156 -7.668 -19.969 1 98.25 13 PRO B O 1
ATOM 1633 N N . VAL B 1 14 ? 17.391 -8.438 -19.016 1 98.31 14 VAL B N 1
ATOM 1634 C CA . VAL B 1 14 ? 17.906 -8.328 -17.656 1 98.31 14 VAL B CA 1
ATOM 1635 C C . VAL B 1 14 ? 18.562 -9.641 -17.25 1 98.31 14 VAL B C 1
ATOM 1637 O O . VAL B 1 14 ? 17.891 -10.633 -16.984 1 98.31 14 VAL B O 1
ATOM 1640 N N . PRO B 1 15 ? 19.828 -9.703 -17.062 1 98.06 15 PRO B N 1
ATOM 1641 C CA . PRO B 1 15 ? 20.547 -10.977 -16.938 1 98.06 15 PRO B CA 1
ATOM 1642 C C . PRO B 1 15 ? 20.047 -11.836 -15.781 1 98.06 15 PRO B C 1
ATOM 1644 O O . PRO B 1 15 ? 19.781 -13.023 -15.961 1 98.06 15 PRO B O 1
ATOM 1647 N N . TRP B 1 16 ? 19.906 -11.258 -14.578 1 98.25 16 TRP B N 1
ATOM 1648 C CA . TRP B 1 16 ? 19.453 -12.062 -13.445 1 98.25 16 TRP B CA 1
ATOM 1649 C C . TRP B 1 16 ? 18.031 -12.562 -13.672 1 98.25 16 TRP B C 1
ATOM 1651 O O . TRP B 1 16 ? 17.672 -13.664 -13.242 1 98.25 16 TRP B O 1
ATOM 1661 N N . ALA B 1 17 ? 17.188 -11.75 -14.289 1 98.56 17 ALA B N 1
ATOM 1662 C CA . ALA B 1 17 ? 15.812 -12.156 -14.594 1 98.56 17 ALA B CA 1
ATOM 1663 C C . ALA B 1 17 ? 15.789 -13.258 -15.648 1 98.56 17 ALA B C 1
ATOM 1665 O O . ALA B 1 17 ? 15.008 -14.211 -15.531 1 98.56 17 ALA B O 1
ATOM 1666 N N . ALA B 1 18 ? 16.641 -13.109 -16.656 1 98.31 18 ALA B N 1
ATOM 1667 C CA . ALA B 1 18 ? 16.75 -14.133 -17.703 1 98.31 18 ALA B CA 1
ATOM 1668 C C . ALA B 1 18 ? 17.141 -15.484 -17.094 1 98.31 18 ALA B C 1
ATOM 1670 O O . ALA B 1 18 ? 16.609 -16.531 -17.516 1 98.31 18 ALA B O 1
ATOM 1671 N N . ALA B 1 19 ? 18 -15.453 -16.141 1 98.12 19 ALA B N 1
ATOM 1672 C CA . ALA B 1 19 ? 18.438 -16.688 -15.484 1 98.12 19 ALA B CA 1
ATOM 1673 C C . ALA B 1 19 ? 17.281 -17.359 -14.773 1 98.12 19 ALA B C 1
ATOM 1675 O O . ALA B 1 19 ? 17.172 -18.594 -14.797 1 98.12 19 ALA B O 1
ATOM 1676 N N . ILE B 1 20 ? 16.422 -16.594 -14.148 1 97.38 20 ILE B N 1
ATOM 1677 C CA . ILE B 1 20 ? 15.258 -17.125 -13.461 1 97.38 20 ILE B CA 1
ATOM 1678 C C . ILE B 1 20 ? 14.281 -17.719 -14.477 1 97.38 20 ILE B C 1
ATOM 1680 O O . ILE B 1 20 ? 13.766 -18.812 -14.273 1 97.38 20 ILE B O 1
ATOM 1684 N N . LEU B 1 21 ? 14.117 -17.016 -15.594 1 97.81 21 LEU B N 1
ATOM 1685 C CA . LEU B 1 21 ? 13.172 -17.422 -16.625 1 97.81 21 LEU B CA 1
ATOM 1686 C C . LEU B 1 21 ? 13.648 -18.688 -17.328 1 97.81 21 LEU B C 1
ATOM 1688 O O . LEU B 1 21 ? 12.836 -19.469 -17.812 1 97.81 21 LEU B O 1
ATOM 1692 N N . ASP B 1 22 ? 14.938 -18.922 -17.328 1 97.44 22 ASP B N 1
ATOM 1693 C CA . ASP B 1 22 ? 15.523 -20.078 -18.016 1 97.44 22 ASP B CA 1
ATOM 1694 C C . ASP B 1 22 ? 15.555 -21.297 -17.109 1 97.44 22 ASP B C 1
ATOM 1696 O O . ASP B 1 22 ? 15.844 -22.406 -17.562 1 97.44 22 ASP B O 1
ATOM 1700 N N . ASP B 1 23 ? 15.359 -21.094 -15.82 1 97.81 23 ASP B N 1
ATOM 1701 C CA . ASP B 1 23 ? 15.344 -22.203 -14.875 1 97.81 23 ASP B CA 1
ATOM 1702 C C . ASP B 1 23 ? 14.102 -23.062 -15.07 1 97.81 23 ASP B C 1
ATOM 1704 O O . ASP B 1 23 ? 12.984 -22.656 -14.758 1 97.81 23 ASP B O 1
ATOM 1708 N N . SER B 1 24 ? 14.234 -24.328 -15.5 1 97.62 24 SER B N 1
ATOM 1709 C CA . SER B 1 24 ? 13.133 -25.234 -15.836 1 97.62 24 SER B CA 1
ATOM 1710 C C . SER B 1 24 ? 12.344 -25.625 -14.594 1 97.62 24 SER B C 1
ATOM 1712 O O . SER B 1 24 ? 11.242 -26.172 -14.695 1 97.62 24 SER B O 1
ATOM 1714 N N . ALA B 1 25 ? 12.836 -25.297 -13.461 1 97.62 25 ALA B N 1
ATOM 1715 C CA . ALA B 1 25 ? 12.133 -25.594 -12.219 1 97.62 25 ALA B CA 1
ATOM 1716 C C . ALA B 1 25 ? 10.961 -24.641 -12 1 97.62 25 ALA B C 1
ATOM 1718 O O . ALA B 1 25 ? 10.102 -24.891 -11.156 1 97.62 25 ALA B O 1
ATOM 1719 N N . TRP B 1 26 ? 10.984 -23.594 -12.805 1 97.81 26 TRP B N 1
ATOM 1720 C CA . TRP B 1 26 ? 9.953 -22.578 -12.664 1 97.81 26 TRP B CA 1
ATOM 1721 C C . TRP B 1 26 ? 9.172 -22.406 -13.969 1 97.81 26 TRP B C 1
ATOM 1723 O O . TRP B 1 26 ? 9.742 -22.5 -15.055 1 97.81 26 TRP B O 1
ATOM 1733 N N . THR B 1 27 ? 7.91 -22.156 -13.844 1 97.62 27 THR B N 1
ATOM 1734 C CA . THR B 1 27 ? 7.027 -22 -14.992 1 97.62 27 THR B CA 1
ATOM 1735 C C . THR B 1 27 ? 6.277 -20.672 -14.906 1 97.62 27 THR B C 1
ATOM 1737 O O . THR B 1 27 ? 5.57 -20.406 -13.938 1 97.62 27 THR B O 1
ATOM 1740 N N . PRO B 1 28 ? 6.43 -19.828 -15.945 1 97.5 28 PRO B N 1
ATOM 1741 C CA . PRO B 1 28 ? 5.613 -18.625 -15.961 1 97.5 28 PRO B CA 1
ATOM 1742 C C . PRO B 1 28 ? 4.113 -18.922 -15.945 1 97.5 28 PRO B C 1
ATOM 1744 O O . PRO B 1 28 ? 3.658 -19.844 -16.609 1 97.5 28 PRO B O 1
ATOM 1747 N N . THR B 1 29 ? 3.443 -18.156 -15.125 1 95 29 THR B N 1
ATOM 1748 C CA . THR B 1 29 ? 1.996 -18.328 -15.031 1 95 29 THR B CA 1
ATOM 1749 C C . THR B 1 29 ? 1.301 -16.969 -15 1 95 29 THR B C 1
ATOM 1751 O O . THR B 1 29 ? 1.928 -15.945 -14.695 1 95 29 THR B O 1
ATOM 1754 N N . SER B 1 30 ? 0.106 -16.953 -15.422 1 84.94 30 SER B N 1
ATOM 1755 C CA . SER B 1 30 ? -0.656 -15.719 -15.492 1 84.94 30 SER B CA 1
ATOM 1756 C C . SER B 1 30 ? -1.018 -15.211 -14.094 1 84.94 30 SER B C 1
ATOM 1758 O O . SER B 1 30 ? -1.213 -16 -13.172 1 84.94 30 SER B O 1
ATOM 1760 N N . SER B 1 31 ? -1.092 -13.922 -13.953 1 89.75 31 SER B N 1
ATOM 1761 C CA . SER B 1 31 ? -1.647 -13.266 -12.773 1 89.75 31 SER B CA 1
ATOM 1762 C C . SER B 1 31 ? -3.02 -12.664 -13.07 1 89.75 31 SER B C 1
ATOM 1764 O O . SER B 1 31 ? -3.121 -11.617 -13.703 1 89.75 31 SER B O 1
ATOM 1766 N N . GLU B 1 32 ? -4.023 -13.266 -12.555 1 89.19 32 GLU B N 1
ATOM 1767 C CA . GLU B 1 32 ? -5.391 -12.883 -12.891 1 89.19 32 GLU B CA 1
ATOM 1768 C C . GLU B 1 32 ? -5.695 -11.461 -12.438 1 89.19 32 GLU B C 1
ATOM 1770 O O . GLU B 1 32 ? -6.562 -10.789 -13 1 89.19 32 GLU B O 1
ATOM 1775 N N . THR B 1 33 ? -4.953 -11.062 -11.477 1 93.62 33 THR B N 1
ATOM 1776 C CA . THR B 1 33 ? -5.215 -9.734 -10.93 1 93.62 33 THR B CA 1
ATOM 1777 C C . THR B 1 33 ? -4.832 -8.656 -11.938 1 93.62 33 THR B C 1
ATOM 1779 O O . THR B 1 33 ? -5.246 -7.5 -11.805 1 93.62 33 THR B O 1
ATOM 1782 N N . ARG B 1 34 ? -4.082 -8.969 -12.992 1 94.88 34 ARG B N 1
ATOM 1783 C CA . ARG B 1 34 ? -3.602 -8.023 -13.992 1 94.88 34 ARG B CA 1
ATOM 1784 C C . ARG B 1 34 ? -4.582 -7.918 -15.156 1 94.88 34 ARG B C 1
ATOM 1786 O O . ARG B 1 34 ? -4.375 -7.129 -16.078 1 94.88 34 ARG B O 1
ATOM 1793 N N . THR B 1 35 ? -5.602 -8.664 -15.055 1 94.12 35 THR B N 1
ATOM 1794 C CA . THR B 1 35 ? -6.562 -8.695 -16.156 1 94.12 35 THR B CA 1
ATOM 1795 C C . THR B 1 35 ? -7.863 -8 -15.75 1 94.12 35 THR B C 1
ATOM 1797 O O . THR B 1 35 ? -8.414 -8.273 -14.68 1 94.12 35 THR B O 1
ATOM 1800 N N . VAL B 1 36 ? -8.328 -7.176 -16.625 1 94.81 36 VAL B N 1
ATOM 1801 C CA . VAL B 1 36 ? -9.586 -6.477 -16.391 1 94.81 36 VAL B CA 1
ATOM 1802 C C . VAL B 1 36 ? -10.742 -7.473 -16.406 1 94.81 36 VAL B C 1
ATOM 1804 O O . VAL B 1 36 ? -10.797 -8.352 -17.266 1 94.81 36 VAL B O 1
ATOM 1807 N N . LYS B 1 37 ? -11.555 -7.402 -15.367 1 94.31 37 LYS B N 1
ATOM 1808 C CA . LYS B 1 37 ? -12.789 -8.18 -15.312 1 94.31 37 LYS B CA 1
ATOM 1809 C C . LYS B 1 37 ? -13.992 -7.332 -15.703 1 94.31 37 LYS B C 1
ATOM 1811 O O . LYS B 1 37 ? -14.492 -6.543 -14.898 1 94.31 37 LYS B O 1
ATOM 1816 N N . PRO B 1 38 ? -14.391 -7.543 -16.953 1 93.25 38 PRO B N 1
ATOM 1817 C CA . PRO B 1 38 ? -15.461 -6.68 -17.453 1 93.25 38 PRO B CA 1
ATOM 1818 C C . PRO B 1 38 ? -16.719 -6.734 -16.594 1 93.25 38 PRO B C 1
ATOM 1820 O O . PRO B 1 38 ? -17.078 -7.801 -16.094 1 93.25 38 PRO B O 1
ATOM 1823 N N . GLY B 1 39 ? -17.328 -5.656 -16.453 1 95.06 39 GLY B N 1
ATOM 1824 C CA . GLY B 1 39 ? -18.594 -5.586 -15.742 1 95.06 39 GLY B CA 1
ATOM 1825 C C . GLY B 1 39 ? -18.422 -5.5 -14.234 1 95.06 39 GLY B C 1
ATOM 1826 O O . GLY B 1 39 ? -19.406 -5.426 -13.5 1 95.06 39 GLY B O 1
ATOM 1827 N N . THR B 1 40 ? -17.219 -5.621 -13.758 1 95.06 40 THR B N 1
ATOM 1828 C CA . THR B 1 40 ? -16.953 -5.488 -12.328 1 95.06 40 THR B CA 1
ATOM 1829 C C . THR B 1 40 ? -15.836 -4.477 -12.086 1 95.06 40 THR B C 1
ATOM 1831 O O . THR B 1 40 ? -15.164 -4.043 -13.023 1 95.06 40 THR B O 1
ATOM 1834 N N . THR B 1 41 ? -15.727 -4.078 -10.867 1 96.5 41 THR B N 1
ATOM 1835 C CA . THR B 1 41 ? -14.617 -3.205 -10.492 1 96.5 41 THR B CA 1
ATOM 1836 C C . THR B 1 41 ? -13.461 -4.016 -9.922 1 96.5 41 THR B C 1
ATOM 1838 O O . THR B 1 41 ? -12.461 -3.449 -9.469 1 96.5 41 THR B O 1
ATOM 1841 N N . GLU B 1 42 ? -13.609 -5.324 -9.992 1 96 42 GLU B N 1
ATOM 1842 C CA . GLU B 1 42 ? -12.602 -6.219 -9.422 1 96 42 GLU B CA 1
ATOM 1843 C C . GLU B 1 42 ? -11.234 -5.996 -10.055 1 96 42 GLU B C 1
ATOM 1845 O O . GLU B 1 42 ? -11.117 -5.969 -11.281 1 96 42 GLU B O 1
ATOM 1850 N N . ASP B 1 43 ? -10.219 -5.797 -9.219 1 97.5 43 ASP B N 1
ATOM 1851 C CA . ASP B 1 43 ? -8.805 -5.695 -9.57 1 97.5 43 ASP B CA 1
ATOM 1852 C C . ASP B 1 43 ? -8.531 -4.43 -10.375 1 97.5 43 ASP B C 1
ATOM 1854 O O . ASP B 1 43 ? -7.508 -4.332 -11.055 1 97.5 43 ASP B O 1
ATOM 1858 N N . SER B 1 44 ? -9.414 -3.436 -10.383 1 98.56 44 SER B N 1
ATOM 1859 C CA . SER B 1 44 ? -9.195 -2.195 -11.117 1 98.56 44 SER B CA 1
ATOM 1860 C C . SER B 1 44 ? -7.879 -1.538 -10.727 1 98.56 44 SER B C 1
ATOM 1862 O O . SER B 1 44 ? -7.207 -0.929 -11.555 1 98.56 44 SER B O 1
ATOM 1864 N N . PHE B 1 45 ? -7.473 -1.693 -9.484 1 98.81 45 PHE B N 1
ATOM 1865 C CA . PHE B 1 45 ? -6.223 -1.081 -9.047 1 98.81 45 PHE B CA 1
ATOM 1866 C C . PHE B 1 45 ? -5.039 -1.658 -9.812 1 98.81 45 PHE B C 1
ATOM 1868 O O . PHE B 1 45 ? -4.309 -0.925 -10.484 1 98.81 45 PHE B O 1
ATOM 1875 N N . ILE B 1 46 ? -4.902 -2.941 -9.844 1 98.62 46 ILE B N 1
ATOM 1876 C CA . ILE B 1 46 ? -3.709 -3.588 -10.375 1 98.62 46 ILE B CA 1
ATOM 1877 C C . ILE B 1 46 ? -3.859 -3.775 -11.883 1 98.62 46 ILE B C 1
ATOM 1879 O O . ILE B 1 46 ? -2.881 -3.684 -12.633 1 98.62 46 ILE B O 1
ATOM 1883 N N . ALA B 1 47 ? -5.102 -3.982 -12.328 1 98.19 47 ALA B N 1
ATOM 1884 C CA . ALA B 1 47 ? -5.344 -4.312 -13.734 1 98.19 47 ALA B CA 1
ATOM 1885 C C . ALA B 1 47 ? -5.488 -3.049 -14.578 1 98.19 47 ALA B C 1
ATOM 1887 O O . ALA B 1 47 ? -5.387 -3.1 -15.805 1 98.19 47 ALA B O 1
ATOM 1888 N N . GLN B 1 48 ? -5.789 -1.897 -13.945 1 98.12 48 GLN B N 1
ATOM 1889 C CA . GLN B 1 48 ? -6.043 -0.693 -14.727 1 98.12 48 GLN B CA 1
ATOM 1890 C C . GLN B 1 48 ? -5.188 0.471 -14.242 1 98.12 48 GLN B C 1
ATOM 1892 O O . GLN B 1 48 ? -4.258 0.898 -14.93 1 98.12 48 GLN B O 1
ATOM 1897 N N . THR B 1 49 ? -5.371 0.906 -13.078 1 98.81 49 THR B N 1
ATOM 1898 C CA . THR B 1 49 ? -4.695 2.092 -12.562 1 98.81 49 THR B CA 1
ATOM 1899 C C . THR B 1 49 ? -3.182 1.888 -12.555 1 98.81 49 THR B C 1
ATOM 1901 O O . THR B 1 49 ? -2.428 2.785 -12.93 1 98.81 49 THR B O 1
ATOM 1904 N N . ALA B 1 50 ? -2.725 0.67 -12.109 1 98.69 50 ALA B N 1
ATOM 1905 C CA . ALA B 1 50 ? -1.294 0.409 -11.969 1 98.69 50 ALA B CA 1
ATOM 1906 C C . ALA B 1 50 ? -0.755 -0.351 -13.18 1 98.69 50 ALA B C 1
ATOM 1908 O O . ALA B 1 50 ? 0.281 -1.013 -13.094 1 98.69 50 ALA B O 1
ATOM 1909 N N . LYS B 1 51 ? -1.454 -0.31 -14.227 1 98.19 51 LYS B N 1
ATOM 1910 C CA . LYS B 1 51 ? -1.002 -0.954 -15.461 1 98.19 51 LYS B CA 1
ATOM 1911 C C . LYS B 1 51 ? -0.858 0.061 -16.594 1 98.19 51 LYS B C 1
ATOM 1913 O O . LYS B 1 51 ? -1.696 0.115 -17.484 1 98.19 51 LYS B O 1
ATOM 1918 N N . THR B 1 52 ? 0.179 0.859 -16.547 1 98.12 52 THR B N 1
ATOM 1919 C CA . THR B 1 52 ? 0.515 1.858 -17.562 1 98.12 52 THR B CA 1
ATOM 1920 C C . THR B 1 52 ? 2.01 1.833 -17.875 1 98.12 52 THR B C 1
ATOM 1922 O O . THR B 1 52 ? 2.768 1.1 -17.234 1 98.12 52 THR B O 1
ATOM 1925 N N . ASP B 1 53 ? 2.428 2.676 -18.781 1 97.88 53 ASP B N 1
ATOM 1926 C CA . ASP B 1 53 ? 3.836 2.75 -19.172 1 97.88 53 ASP B CA 1
ATOM 1927 C C . ASP B 1 53 ? 4.664 3.416 -18.078 1 97.88 53 ASP B C 1
ATOM 1929 O O . ASP B 1 53 ? 5.895 3.344 -18.078 1 97.88 53 ASP B O 1
ATOM 1933 N N . ARG B 1 54 ? 3.986 3.998 -17.031 1 98.38 54 ARG B N 1
ATOM 1934 C CA . ARG B 1 54 ? 4.727 4.688 -15.984 1 98.38 54 ARG B CA 1
ATOM 1935 C C . ARG B 1 54 ? 4.531 4.004 -14.633 1 98.38 54 ARG B C 1
ATOM 1937 O O . ARG B 1 54 ? 5.098 4.43 -13.625 1 98.38 54 ARG B O 1
ATOM 1944 N N . THR B 1 55 ? 3.678 2.98 -14.617 1 98.75 55 THR B N 1
ATOM 1945 C CA . THR B 1 55 ? 3.443 2.275 -13.359 1 98.75 55 THR B CA 1
ATOM 1946 C C . THR B 1 55 ? 4.027 0.866 -13.414 1 98.75 55 THR B C 1
ATOM 1948 O O . THR B 1 55 ? 5.246 0.697 -13.516 1 98.75 55 THR B O 1
ATOM 1951 N N . ILE B 1 56 ? 3.254 -0.177 -13.32 1 98.75 56 ILE B N 1
ATOM 1952 C CA . ILE B 1 56 ? 3.766 -1.521 -13.562 1 98.75 56 ILE B CA 1
ATOM 1953 C C . ILE B 1 56 ? 3.83 -1.785 -15.062 1 98.75 56 ILE B C 1
ATOM 1955 O O . ILE B 1 56 ? 2.801 -1.996 -15.711 1 98.75 56 ILE B O 1
ATOM 1959 N N . ARG B 1 57 ? 5.031 -1.889 -1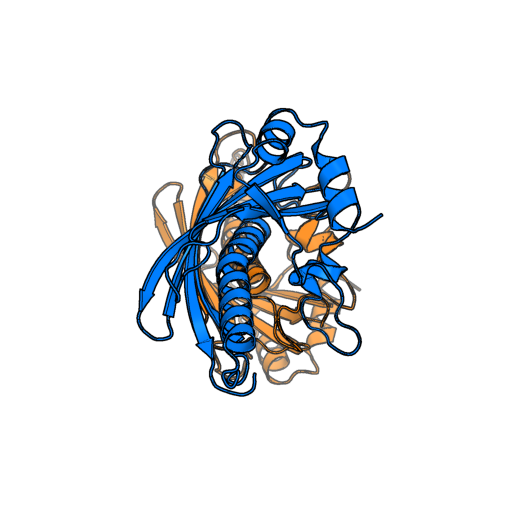5.562 1 98.31 57 ARG B N 1
ATOM 1960 C CA . ARG B 1 57 ? 5.246 -1.933 -17 1 98.31 57 ARG B CA 1
ATOM 1961 C C . ARG B 1 57 ? 5.254 -3.369 -17.516 1 98.31 57 ARG B C 1
ATOM 1963 O O . ARG B 1 57 ? 4.953 -3.621 -18.688 1 98.31 57 ARG B O 1
ATOM 1970 N N . ALA B 1 58 ? 5.582 -4.266 -16.719 1 97.94 58 ALA B N 1
ATOM 1971 C CA . ALA B 1 58 ? 5.582 -5.699 -16.984 1 97.94 58 ALA B CA 1
ATOM 1972 C C . ALA B 1 58 ? 5.449 -6.5 -15.688 1 97.94 58 ALA B C 1
ATOM 1974 O O . ALA B 1 58 ? 5.887 -6.055 -14.625 1 97.94 58 ALA B O 1
ATOM 1975 N N . TYR B 1 59 ? 4.855 -7.566 -15.781 1 98.19 59 TYR B N 1
ATOM 1976 C CA . TYR B 1 59 ? 4.516 -8.391 -14.633 1 98.19 59 TYR B CA 1
ATOM 1977 C C . TYR B 1 59 ? 4.375 -9.859 -15.031 1 98.19 59 TYR B C 1
ATOM 1979 O O . TYR B 1 59 ? 3.609 -10.188 -15.938 1 98.19 59 TYR B O 1
ATOM 1987 N N . VAL B 1 60 ? 5.152 -10.742 -14.359 1 97.75 60 VAL B N 1
ATOM 1988 C CA . VAL B 1 60 ? 4.98 -12.164 -14.609 1 97.75 60 VAL B CA 1
ATOM 1989 C C . VAL B 1 60 ? 5.305 -12.961 -13.344 1 97.75 60 VAL B C 1
ATOM 1991 O O . VAL B 1 60 ? 6.324 -12.711 -12.695 1 97.75 60 VAL B O 1
ATOM 1994 N N . THR B 1 61 ? 4.438 -13.844 -12.977 1 98.25 61 THR B N 1
ATOM 1995 C CA . THR B 1 61 ? 4.633 -14.734 -11.844 1 98.25 61 THR B CA 1
ATOM 1996 C C . THR B 1 61 ? 5.164 -16.094 -12.305 1 98.25 61 THR B C 1
ATOM 1998 O O . THR B 1 61 ? 4.75 -16.594 -13.352 1 98.25 61 THR B O 1
ATOM 2001 N N . LEU B 1 62 ? 6.078 -16.609 -11.555 1 98.44 62 LEU B N 1
ATOM 2002 C CA . LEU B 1 62 ? 6.582 -17.953 -11.773 1 98.44 62 LEU B CA 1
ATOM 2003 C C . LEU B 1 62 ? 6.234 -18.859 -10.602 1 98.44 62 LEU B C 1
ATOM 2005 O O . LEU B 1 62 ? 6.48 -18.516 -9.445 1 98.44 62 LEU B O 1
ATOM 2009 N N . ARG B 1 63 ? 5.645 -19.953 -10.898 1 98 63 ARG B N 1
ATOM 2010 C CA . ARG B 1 63 ? 5.391 -21 -9.914 1 98 63 ARG B CA 1
ATOM 2011 C C . ARG B 1 63 ? 6.316 -22.188 -10.133 1 98 63 ARG B C 1
ATOM 2013 O O . ARG B 1 63 ? 6.867 -22.359 -11.219 1 98 63 ARG B O 1
ATOM 2020 N N . PRO B 1 64 ? 6.527 -22.984 -9.078 1 97.62 64 PRO B N 1
ATOM 2021 C CA . PRO B 1 64 ? 7.242 -24.234 -9.336 1 97.62 64 PRO B CA 1
ATOM 2022 C C . PRO B 1 64 ? 6.605 -25.062 -10.453 1 97.62 64 PRO B C 1
ATOM 2024 O O . PRO B 1 64 ? 5.379 -25.125 -10.555 1 97.62 64 PRO B O 1
ATOM 2027 N N . SER B 1 65 ? 7.465 -25.609 -11.32 1 97.5 65 SER B N 1
ATOM 2028 C CA . SER B 1 65 ? 6.984 -26.391 -12.445 1 97.5 65 SER B CA 1
ATOM 2029 C C . SER B 1 65 ? 6.277 -27.656 -11.977 1 97.5 65 SER B C 1
ATOM 2031 O O . SER B 1 65 ? 5.34 -28.141 -12.625 1 97.5 65 SER B O 1
ATOM 2033 N N . GLN B 1 66 ? 6.734 -28.141 -10.891 1 95.12 66 GLN B N 1
ATOM 2034 C CA . GLN B 1 66 ? 6.098 -29.312 -10.297 1 95.12 66 GLN B CA 1
ATOM 2035 C C . GLN B 1 66 ? 5.367 -28.938 -9.008 1 95.12 66 GLN B C 1
ATOM 2037 O O . GLN B 1 66 ? 5.941 -28.312 -8.117 1 95.12 66 GLN B O 1
ATOM 2042 N N . ALA B 1 67 ? 4.09 -29.281 -8.992 1 93.75 67 ALA B N 1
ATOM 2043 C CA . ALA B 1 67 ? 3.322 -29.062 -7.766 1 93.75 67 ALA B CA 1
ATOM 2044 C C . ALA B 1 67 ? 3.684 -30.094 -6.703 1 93.75 67 ALA B C 1
ATOM 2046 O O . ALA B 1 67 ? 3.965 -31.25 -7.023 1 93.75 67 ALA B O 1
ATOM 2047 N N . ASP B 1 68 ? 3.709 -29.594 -5.488 1 91.12 68 ASP B N 1
ATOM 2048 C CA . ASP B 1 68 ? 3.904 -30.516 -4.367 1 91.12 68 ASP B CA 1
ATOM 2049 C C . ASP B 1 68 ? 2.723 -31.469 -4.234 1 91.12 68 ASP B C 1
ATOM 2051 O O . ASP B 1 68 ? 1.615 -31.172 -4.68 1 91.12 68 ASP B O 1
ATOM 2055 N N . ASP B 1 69 ? 2.936 -32.625 -3.672 1 83.69 69 ASP B N 1
ATOM 2056 C CA . ASP B 1 69 ? 1.891 -33.594 -3.447 1 83.69 69 ASP B CA 1
ATOM 2057 C C . ASP B 1 69 ? 0.954 -33.188 -2.32 1 83.69 69 ASP B C 1
ATOM 2059 O O . ASP B 1 69 ? -0.151 -33.719 -2.188 1 83.69 69 ASP B O 1
ATOM 2063 N N . ASP B 1 70 ? 1.419 -32.25 -1.616 1 80.44 70 ASP B N 1
ATOM 2064 C CA . ASP B 1 70 ? 0.577 -31.688 -0.56 1 80.44 70 ASP B CA 1
ATOM 2065 C C . ASP B 1 70 ? -0.694 -31.062 -1.137 1 80.44 70 ASP B C 1
ATOM 2067 O O . ASP B 1 70 ? -0.633 -30.078 -1.867 1 80.44 70 ASP B O 1
ATOM 2071 N N . GLN B 1 71 ? -1.77 -31.672 -0.746 1 76.44 71 GLN B N 1
ATOM 2072 C CA . GLN B 1 71 ? -3.049 -31.281 -1.329 1 76.44 71 GLN B CA 1
ATOM 2073 C C . GLN B 1 71 ? -3.436 -29.875 -0.914 1 76.44 71 GLN B C 1
ATOM 2075 O O . GLN B 1 71 ? -4.188 -29.188 -1.619 1 76.44 71 GLN B O 1
ATOM 2080 N N . GLU B 1 72 ? -2.947 -29.469 0.138 1 81.94 72 GLU B N 1
ATOM 2081 C CA . GLU B 1 72 ? -3.361 -28.156 0.632 1 81.94 72 GLU B CA 1
ATOM 2082 C C . GLU B 1 72 ? -2.453 -27.062 0.1 1 81.94 72 GLU B C 1
ATOM 2084 O O . GLU B 1 72 ? -2.895 -25.922 -0.098 1 81.94 72 GLU B O 1
ATOM 2089 N N . THR B 1 73 ? -1.238 -27.406 -0.099 1 92.5 73 THR B N 1
ATOM 2090 C CA . THR B 1 73 ? -0.253 -26.438 -0.553 1 92.5 73 THR B CA 1
ATOM 2091 C C . THR B 1 73 ? 0.567 -27 -1.713 1 92.5 73 THR B C 1
ATOM 2093 O O . THR B 1 73 ? 1.657 -27.531 -1.508 1 92.5 73 THR B O 1
ATOM 2096 N N . ALA B 1 74 ? 0.001 -26.734 -2.871 1 94.81 74 ALA B N 1
ATOM 2097 C CA . ALA B 1 74 ? 0.651 -27.234 -4.082 1 94.81 74 ALA B CA 1
ATOM 2098 C C . ALA B 1 74 ? 1.898 -26.406 -4.41 1 94.81 74 ALA B C 1
ATOM 2100 O O . ALA B 1 74 ? 2.877 -26.938 -4.938 1 94.81 74 ALA B O 1
ATOM 2101 N N . TYR B 1 75 ? 1.832 -25.172 -4.164 1 97 75 TYR B N 1
ATOM 2102 C CA . TYR B 1 75 ? 2.939 -24.25 -4.383 1 97 75 TYR B CA 1
ATOM 2103 C C . TYR B 1 75 ? 3.344 -23.562 -3.082 1 97 75 TYR B C 1
ATOM 2105 O O . TYR B 1 75 ? 2.568 -22.797 -2.51 1 97 75 TYR B O 1
ATOM 2113 N N . LYS B 1 76 ? 4.52 -23.812 -2.656 1 97.06 76 LYS B N 1
ATOM 2114 C CA . LYS B 1 76 ? 4.977 -23.312 -1.364 1 97.06 76 LYS B CA 1
ATOM 2115 C C . LYS B 1 76 ? 5.691 -21.969 -1.521 1 97.06 76 LYS B C 1
ATOM 2117 O O . LYS B 1 76 ? 5.898 -21.25 -0.542 1 97.06 76 LYS B O 1
ATOM 2122 N N . GLN B 1 77 ? 6.102 -21.703 -2.783 1 98.12 77 GLN B N 1
ATOM 2123 C CA . GLN B 1 77 ? 6.809 -20.469 -3.094 1 98.12 77 GLN B CA 1
ATOM 2124 C C . GLN B 1 77 ? 6.473 -19.984 -4.5 1 98.12 77 GLN B C 1
ATOM 2126 O O . GLN B 1 77 ? 6.246 -20.797 -5.406 1 98.12 77 GLN B O 1
ATOM 2131 N N . LEU B 1 78 ? 6.422 -18.703 -4.66 1 98.5 78 LEU B N 1
ATOM 2132 C CA . LEU B 1 78 ? 6.32 -18.078 -5.973 1 98.5 78 LEU B CA 1
ATOM 2133 C C . LEU B 1 78 ? 7.41 -17.031 -6.156 1 98.5 78 LEU B C 1
ATOM 2135 O O . LEU B 1 78 ? 7.93 -16.484 -5.176 1 98.5 78 LEU B O 1
ATOM 2139 N N . ARG B 1 79 ? 7.773 -16.781 -7.367 1 98.69 79 ARG B N 1
ATOM 2140 C CA . ARG B 1 79 ? 8.609 -15.664 -7.781 1 98.69 79 ARG B CA 1
ATOM 2141 C C . ARG B 1 79 ? 7.875 -14.766 -8.773 1 98.69 79 ARG B C 1
ATOM 2143 O O . ARG B 1 79 ? 7.27 -15.258 -9.727 1 98.69 79 ARG B O 1
ATOM 2150 N N . THR B 1 80 ? 7.922 -13.523 -8.531 1 98.69 80 THR B N 1
ATOM 2151 C CA . THR B 1 80 ? 7.273 -12.578 -9.43 1 98.69 80 THR B CA 1
ATOM 2152 C C . THR B 1 80 ? 8.258 -11.516 -9.891 1 98.69 80 THR B C 1
ATOM 2154 O O . THR B 1 80 ? 8.938 -10.883 -9.078 1 98.69 80 THR B O 1
ATOM 2157 N N . LEU B 1 81 ? 8.391 -11.406 -11.195 1 98.62 81 LEU B N 1
ATOM 2158 C CA . LEU B 1 81 ? 9.141 -10.312 -11.805 1 98.62 81 LEU B CA 1
ATOM 2159 C C . LEU B 1 81 ? 8.234 -9.133 -12.125 1 98.62 81 LEU B C 1
ATOM 2161 O O . LEU B 1 81 ? 7.191 -9.297 -12.766 1 98.62 81 LEU B O 1
ATOM 2165 N N . VAL B 1 82 ? 8.625 -8 -11.648 1 98.69 82 VAL B N 1
ATOM 2166 C CA . VAL B 1 82 ? 7.844 -6.797 -11.914 1 98.69 82 VAL B CA 1
ATOM 2167 C C . VAL B 1 82 ? 8.773 -5.664 -12.352 1 98.69 82 VAL B C 1
ATOM 2169 O O . VAL B 1 82 ? 9.867 -5.508 -11.812 1 98.69 82 VAL B O 1
ATOM 2172 N N . ASP B 1 83 ? 8.391 -4.945 -13.352 1 98.88 83 ASP B N 1
ATOM 2173 C CA . ASP B 1 83 ? 9.094 -3.748 -13.789 1 98.88 83 ASP B CA 1
ATOM 2174 C C . ASP B 1 83 ? 8.312 -2.486 -13.43 1 98.88 83 ASP B C 1
ATOM 2176 O O . ASP B 1 83 ? 7.211 -2.268 -13.938 1 98.88 83 ASP B O 1
ATOM 2180 N N . ILE B 1 84 ? 8.898 -1.688 -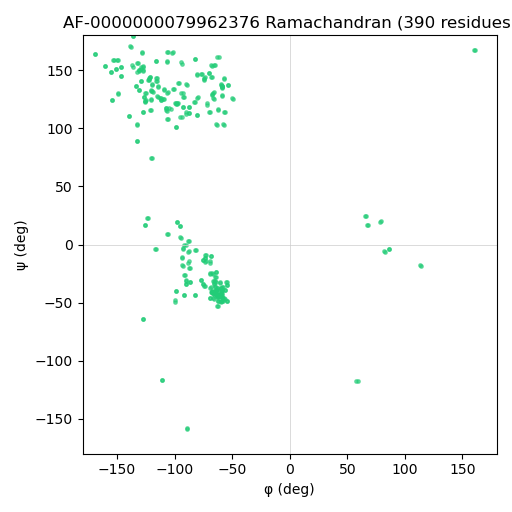12.57 1 98.88 84 ILE B N 1
ATOM 2181 C CA . ILE B 1 84 ? 8.219 -0.517 -12.023 1 98.88 84 ILE B CA 1
ATOM 2182 C C . ILE B 1 84 ? 8.703 0.74 -12.742 1 98.88 84 ILE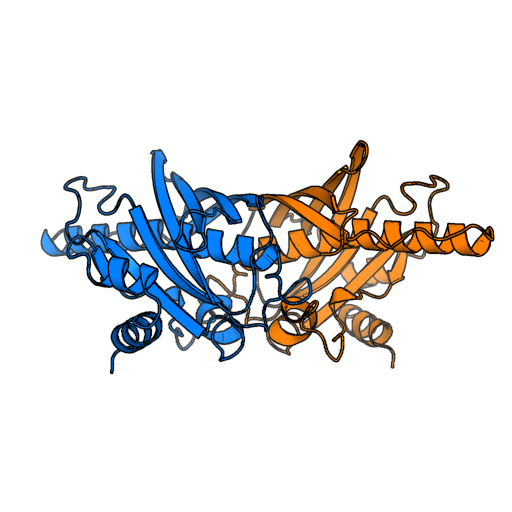 B C 1
ATOM 2184 O O . ILE B 1 84 ? 9.914 0.936 -12.914 1 98.88 84 ILE B O 1
ATOM 2188 N N . GLY B 1 85 ? 7.762 1.614 -13.148 1 98.75 85 GLY B N 1
ATOM 2189 C CA . GLY B 1 85 ? 8.094 2.904 -13.734 1 98.75 85 GLY B CA 1
ATOM 2190 C C . GLY B 1 85 ? 8.234 4.008 -12.703 1 98.75 85 GLY B C 1
ATOM 2191 O O . GLY B 1 85 ? 8.531 3.74 -11.539 1 98.75 85 GLY B O 1
ATOM 2192 N N . ASP B 1 86 ? 8.086 5.27 -13.141 1 98.5 86 ASP B N 1
ATOM 2193 C CA . ASP B 1 86 ? 8.328 6.402 -12.258 1 98.5 86 ASP B CA 1
ATOM 2194 C C . ASP B 1 86 ? 7.016 7.059 -11.828 1 98.5 86 ASP B C 1
ATOM 2196 O O . ASP B 1 86 ? 7.02 8.141 -11.242 1 98.5 86 ASP B O 1
ATOM 2200 N N . GLY B 1 87 ? 5.906 6.426 -12.148 1 98.69 87 GLY B N 1
ATOM 2201 C CA . GLY B 1 87 ? 4.605 6.988 -11.812 1 98.69 87 GLY B CA 1
ATOM 2202 C C . GLY B 1 87 ? 4.125 6.59 -10.43 1 98.69 87 GLY B C 1
ATOM 2203 O O . GLY B 1 87 ? 3.006 6.93 -10.031 1 98.69 87 GLY B O 1
ATOM 2204 N N . LEU B 1 88 ? 4.957 5.852 -9.703 1 98.88 88 LEU B N 1
ATOM 2205 C CA . LEU B 1 88 ? 4.543 5.312 -8.406 1 98.88 88 LEU B CA 1
ATOM 2206 C C . LEU B 1 88 ? 5.492 5.762 -7.305 1 98.88 88 LEU B C 1
ATOM 2208 O O . LEU B 1 88 ? 5.578 5.121 -6.254 1 98.88 88 LEU B O 1
ATOM 2212 N N . ASP B 1 89 ? 6.207 6.891 -7.539 1 98.56 89 ASP B N 1
ATOM 2213 C CA . ASP B 1 89 ? 7.25 7.355 -6.633 1 98.56 89 ASP B CA 1
ATOM 2214 C C . ASP B 1 89 ? 6.652 8.102 -5.441 1 98.56 89 ASP B C 1
ATOM 2216 O O . ASP B 1 89 ? 5.598 8.727 -5.559 1 98.56 89 ASP B O 1
ATOM 2220 N N . GLY B 1 90 ? 7.32 7.945 -4.277 1 97.31 90 GLY B N 1
ATOM 2221 C CA . GLY B 1 90 ? 7.105 8.797 -3.123 1 97.31 90 GLY B CA 1
ATOM 2222 C C . GLY B 1 90 ? 8.156 9.883 -2.98 1 97.31 90 GLY B C 1
ATOM 2223 O O . GLY B 1 90 ? 7.828 11.055 -2.77 1 97.31 90 GLY B O 1
ATOM 2224 N N . HIS B 1 91 ? 9.406 9.547 -3.055 1 95.31 91 HIS B N 1
ATOM 2225 C CA . HIS B 1 91 ? 10.57 10.422 -3.178 1 95.31 91 HIS B CA 1
ATOM 2226 C C . HIS B 1 91 ? 11.141 10.383 -4.59 1 95.31 91 HIS B C 1
ATOM 2228 O O . HIS B 1 91 ? 10.758 9.539 -5.398 1 95.31 91 HIS B O 1
ATOM 2234 N N . PRO B 1 92 ? 11.984 11.32 -4.902 1 95.44 92 PRO B N 1
ATOM 2235 C CA . PRO B 1 92 ? 12.531 11.297 -6.262 1 95.44 92 PRO B CA 1
ATOM 2236 C C . PRO B 1 92 ? 13.227 9.984 -6.598 1 95.44 92 PRO B C 1
ATOM 2238 O O . PRO B 1 92 ? 14.219 9.617 -5.965 1 95.44 92 PRO B O 1
ATOM 2241 N N . ARG B 1 93 ? 12.641 9.25 -7.555 1 97.56 93 ARG B N 1
ATOM 2242 C CA . ARG B 1 93 ? 13.195 8 -8.078 1 97.56 93 ARG B CA 1
ATOM 2243 C C . ARG B 1 93 ? 13.203 6.918 -7.004 1 97.56 93 ARG B C 1
ATOM 2245 O O . ARG B 1 93 ? 14.086 6.055 -6.996 1 97.56 93 ARG B O 1
ATOM 2252 N N . VAL B 1 94 ? 12.367 7.059 -6.082 1 97.75 94 VAL B N 1
ATOM 2253 C CA . VAL B 1 94 ? 12.18 6.059 -5.035 1 97.75 94 VAL B CA 1
ATOM 2254 C C . VAL B 1 94 ? 10.703 5.668 -4.949 1 97.75 94 VAL B C 1
ATOM 2256 O O . VAL B 1 94 ? 9.836 6.531 -4.828 1 97.75 94 VAL B O 1
ATOM 2259 N N . LEU B 1 95 ? 10.453 4.395 -5.027 1 98.81 95 LEU B N 1
ATOM 2260 C CA . LEU B 1 95 ? 9.094 3.869 -4.973 1 98.81 95 LEU B CA 1
ATOM 2261 C C . LEU B 1 95 ? 8.406 4.273 -3.674 1 98.81 95 LEU B C 1
ATOM 2263 O O . LEU B 1 95 ? 9.016 4.219 -2.604 1 98.81 95 LEU B O 1
ATOM 2267 N N . HIS B 1 96 ? 7.172 4.711 -3.771 1 98.75 96 HIS B N 1
ATOM 2268 C CA . HIS B 1 96 ? 6.398 5.078 -2.592 1 98.75 96 HIS B CA 1
ATOM 2269 C C . HIS B 1 96 ? 6.262 3.896 -1.636 1 98.75 96 HIS B C 1
ATOM 2271 O O . HIS B 1 96 ? 5.996 2.771 -2.066 1 98.75 96 HIS B O 1
ATOM 2277 N N . GLY B 1 97 ? 6.422 4.098 -0.335 1 98.75 97 GLY B N 1
ATOM 2278 C CA . GLY B 1 97 ? 6.293 3.033 0.648 1 98.75 97 GLY B CA 1
ATOM 2279 C C . GLY B 1 97 ? 4.957 2.316 0.583 1 98.75 97 GLY B C 1
ATOM 2280 O O . GLY B 1 97 ? 4.887 1.105 0.798 1 98.75 97 GLY B O 1
ATOM 2281 N N . GLY B 1 98 ? 3.904 3.051 0.359 1 98.81 98 GLY B N 1
ATOM 2282 C CA . GLY B 1 98 ? 2.592 2.447 0.186 1 98.81 98 GLY B CA 1
ATOM 2283 C C . GLY B 1 98 ? 2.529 1.474 -0.975 1 98.81 98 GLY B C 1
ATOM 2284 O O . GLY B 1 98 ? 1.839 0.456 -0.902 1 98.81 98 GLY B O 1
ATOM 2285 N N . PHE B 1 99 ? 3.197 1.779 -2.045 1 98.94 99 PHE B N 1
ATOM 2286 C CA . PHE B 1 99 ? 3.146 0.856 -3.172 1 98.94 99 PHE B CA 1
ATOM 2287 C C . PHE B 1 99 ? 4.051 -0.345 -2.928 1 98.94 99 PHE B C 1
ATOM 2289 O O . PHE B 1 99 ? 3.775 -1.446 -3.408 1 98.94 99 PHE B O 1
ATOM 2296 N N . VAL B 1 100 ? 5.148 -0.164 -2.184 1 98.94 100 VAL B N 1
ATOM 2297 C CA . VAL B 1 100 ? 5.918 -1.312 -1.721 1 98.94 100 VAL B CA 1
ATOM 2298 C C . VAL B 1 100 ? 5.004 -2.279 -0.97 1 98.94 100 VAL B C 1
ATOM 2300 O O . VAL B 1 100 ? 5.016 -3.484 -1.233 1 98.94 100 VAL B O 1
ATOM 2303 N N . ALA B 1 101 ? 4.207 -1.751 -0.044 1 98.94 101 ALA B N 1
ATOM 2304 C CA . ALA B 1 101 ? 3.236 -2.572 0.676 1 98.94 101 ALA B CA 1
ATOM 2305 C C . ALA B 1 101 ? 2.242 -3.217 -0.287 1 98.94 101 ALA B C 1
ATOM 2307 O O . ALA B 1 101 ? 1.854 -4.375 -0.107 1 98.94 101 ALA B O 1
ATOM 2308 N N . THR B 1 102 ? 1.809 -2.463 -1.283 1 98.94 102 THR B N 1
ATOM 2309 C CA . THR B 1 102 ? 0.889 -2.973 -2.293 1 98.94 102 THR B CA 1
ATOM 2310 C C . THR B 1 102 ? 1.491 -4.176 -3.014 1 98.94 102 THR B C 1
ATOM 2312 O O . THR B 1 102 ? 0.821 -5.191 -3.205 1 98.94 102 THR B O 1
ATOM 2315 N N . LEU B 1 103 ? 2.766 -4.074 -3.408 1 98.88 103 LEU B N 1
ATOM 2316 C CA . LEU B 1 103 ? 3.422 -5.184 -4.09 1 98.88 103 LEU B CA 1
ATOM 2317 C C . LEU B 1 103 ? 3.471 -6.418 -3.193 1 98.88 103 LEU B C 1
ATOM 2319 O O . LEU B 1 103 ? 3.193 -7.531 -3.646 1 98.88 103 LEU B O 1
ATOM 2323 N N . LEU B 1 104 ? 3.834 -6.176 -1.937 1 98.94 104 LEU B N 1
ATOM 2324 C CA . LEU B 1 104 ? 3.889 -7.293 -0.999 1 98.94 104 LEU B CA 1
ATOM 2325 C C . LEU B 1 104 ? 2.514 -7.934 -0.836 1 98.94 104 LEU B C 1
ATOM 2327 O O . LEU B 1 104 ? 2.395 -9.164 -0.809 1 98.94 104 LEU B O 1
ATOM 2331 N N . ASP B 1 105 ? 1.484 -7.129 -0.713 1 98.88 105 ASP B N 1
ATOM 2332 C CA . ASP B 1 105 ? 0.117 -7.629 -0.632 1 98.88 105 ASP B CA 1
ATOM 2333 C C . ASP B 1 105 ? -0.225 -8.492 -1.848 1 98.88 105 ASP B C 1
ATOM 2335 O O . ASP B 1 105 ? -0.78 -9.578 -1.706 1 98.88 105 ASP B O 1
ATOM 2339 N N . GLU B 1 106 ? 0.118 -7.977 -3.006 1 98.38 106 GLU B N 1
ATOM 2340 C CA . GLU B 1 106 ? -0.192 -8.641 -4.27 1 98.38 106 GLU B CA 1
ATOM 2341 C C . GLU B 1 106 ? 0.495 -10 -4.359 1 98.38 106 GLU B C 1
ATOM 2343 O O . GLU B 1 106 ? -0.15 -11.008 -4.656 1 98.38 106 GLU B O 1
ATOM 2348 N N . VAL B 1 107 ? 1.807 -10.062 -4.062 1 98.31 107 VAL B N 1
ATOM 2349 C CA . VAL B 1 107 ? 2.549 -11.297 -4.289 1 98.31 107 VAL B CA 1
ATOM 2350 C C . VAL B 1 107 ? 2.199 -12.32 -3.207 1 98.31 107 VAL B C 1
ATOM 2352 O O . VAL B 1 107 ? 2.158 -13.523 -3.469 1 98.31 107 VAL B O 1
ATOM 2355 N N . CYS B 1 108 ? 1.94 -11.844 -1.959 1 98.62 108 CYS B N 1
ATOM 2356 C CA . CYS B 1 108 ? 1.496 -12.742 -0.906 1 98.62 108 CYS B CA 1
ATOM 2357 C C . CYS B 1 108 ? 0.1 -13.281 -1.201 1 98.62 108 CYS B C 1
ATOM 2359 O O . CYS B 1 108 ? -0.186 -14.453 -0.948 1 98.62 108 CYS B O 1
ATOM 2361 N N . GLY B 1 109 ? -0.741 -12.43 -1.69 1 97.69 109 GLY B N 1
ATOM 2362 C CA . GLY B 1 109 ? -2.072 -12.875 -2.064 1 97.69 109 GLY B CA 1
ATOM 2363 C C . GLY B 1 109 ? -2.07 -13.844 -3.236 1 97.69 109 GLY B C 1
ATOM 2364 O O . GLY B 1 109 ? -2.896 -14.758 -3.297 1 97.69 109 GLY B O 1
ATOM 2365 N N . MET B 1 110 ? -1.165 -13.719 -4.121 1 96.94 110 MET B N 1
ATOM 2366 C CA . MET B 1 110 ? -1.097 -14.523 -5.336 1 96.94 110 MET B CA 1
ATOM 2367 C C . MET B 1 110 ? -0.843 -15.992 -4.996 1 96.94 110 MET B C 1
ATOM 2369 O O . MET B 1 110 ? -1.415 -16.891 -5.625 1 96.94 110 MET B O 1
ATOM 2373 N N . ILE B 1 111 ? 0.046 -16.219 -4.043 1 97.38 111 ILE B N 1
ATOM 2374 C CA . ILE B 1 111 ? 0.361 -17.594 -3.723 1 97.38 111 ILE B CA 1
ATOM 2375 C C . ILE B 1 111 ? -0.869 -18.281 -3.131 1 97.38 111 ILE B C 1
ATOM 2377 O O . ILE B 1 111 ? -1.096 -19.469 -3.361 1 97.38 111 ILE B O 1
ATOM 2381 N N . VAL B 1 112 ? -1.667 -17.531 -2.398 1 95.94 112 VAL B N 1
ATOM 2382 C CA . VAL B 1 112 ? -2.9 -18.062 -1.829 1 95.94 112 VAL B CA 1
ATOM 2383 C C . VAL B 1 112 ? -3.881 -18.406 -2.949 1 95.94 112 VAL B C 1
ATOM 2385 O O . VAL B 1 112 ? -4.426 -19.516 -2.99 1 95.94 112 VAL B O 1
ATOM 2388 N N . THR B 1 113 ? -4.062 -17.516 -3.891 1 93.25 113 THR B N 1
ATOM 2389 C CA . THR B 1 113 ? -5.008 -17.688 -4.988 1 93.25 113 THR B CA 1
ATOM 2390 C C . THR B 1 113 ? -4.59 -18.844 -5.891 1 93.25 113 THR B C 1
ATOM 2392 O O . THR B 1 113 ? -5.43 -19.641 -6.32 1 93.25 113 THR B O 1
ATOM 2395 N N . LEU B 1 114 ? -3.314 -18.938 -6.191 1 94.44 114 LEU B N 1
ATOM 2396 C CA . LEU B 1 114 ? -2.832 -20 -7.066 1 94.44 114 LEU B CA 1
ATOM 2397 C C . LEU B 1 114 ? -3.051 -21.375 -6.43 1 94.44 114 LEU B C 1
ATOM 2399 O O . LEU B 1 114 ? -3.35 -22.344 -7.125 1 94.44 114 LEU B O 1
ATOM 2403 N N . ASN B 1 115 ? -2.834 -21.422 -5.121 1 94.44 115 ASN B N 1
ATOM 2404 C CA . ASN B 1 115 ? -3.068 -22.688 -4.441 1 94.44 115 ASN B CA 1
ATOM 2405 C C . ASN B 1 115 ? -4.551 -23.047 -4.418 1 94.44 115 ASN B C 1
ATOM 2407 O O . ASN B 1 115 ? -4.914 -24.219 -4.523 1 94.44 115 ASN B O 1
ATOM 2411 N N . LEU B 1 116 ? -5.395 -22.062 -4.266 1 90.62 116 LEU B N 1
ATOM 2412 C CA . LEU B 1 116 ? -6.832 -22.312 -4.34 1 90.62 116 LEU B CA 1
ATOM 2413 C C . LEU B 1 116 ? -7.227 -22.828 -5.719 1 90.62 116 LEU B C 1
ATOM 2415 O O . LEU B 1 116 ? -8.039 -23.75 -5.832 1 90.62 116 LEU B O 1
ATOM 2419 N N . ASP B 1 117 ? -6.676 -22.203 -6.734 1 90.5 117 ASP B N 1
ATOM 2420 C CA . ASP B 1 117 ? -6.945 -22.625 -8.102 1 90.5 117 ASP B CA 1
ATOM 2421 C C . ASP B 1 117 ? -6.504 -24.078 -8.328 1 90.5 117 ASP B C 1
ATOM 2423 O O . ASP B 1 117 ? -7.227 -24.859 -8.945 1 90.5 117 ASP B O 1
ATOM 2427 N N . LYS B 1 118 ? -5.359 -24.359 -7.832 1 92.44 118 LYS B N 1
ATOM 2428 C CA . LYS B 1 118 ? -4.832 -25.703 -7.996 1 92.44 118 LYS B CA 1
ATOM 2429 C C . LYS B 1 118 ? -5.695 -26.734 -7.258 1 92.44 118 LYS B C 1
ATOM 2431 O O . LYS B 1 118 ? -5.941 -27.828 -7.766 1 92.44 118 LYS B O 1
ATOM 2436 N N . LYS B 1 119 ? -6.09 -26.344 -6.07 1 90.19 119 LYS B N 1
ATOM 2437 C CA . LYS B 1 119 ? -6.988 -27.203 -5.312 1 90.19 119 LYS B CA 1
ATOM 2438 C C . LYS B 1 119 ? -8.273 -27.484 -6.09 1 90.19 119 LYS B C 1
ATOM 2440 O O . LYS B 1 119 ? -8.727 -28.625 -6.172 1 90.19 119 LYS B O 1
ATOM 2445 N N . THR B 1 120 ? -8.844 -26.484 -6.594 1 89.81 120 THR B N 1
ATOM 2446 C CA . THR B 1 120 ? -10.062 -26.594 -7.383 1 89.81 120 THR B CA 1
ATOM 2447 C C . THR B 1 120 ? -9.844 -27.5 -8.602 1 89.81 120 THR B C 1
ATOM 2449 O O . THR B 1 120 ? -10.68 -28.344 -8.914 1 89.81 120 THR B O 1
ATOM 2452 N N . GLU B 1 121 ? -8.719 -27.328 -9.258 1 90.62 121 GLU B N 1
ATOM 2453 C CA . GLU B 1 121 ? -8.359 -28.141 -10.414 1 90.62 121 GLU B CA 1
ATOM 2454 C C . GLU B 1 121 ? -8.258 -29.609 -10.047 1 90.62 121 GLU B C 1
ATOM 2456 O O . GLU B 1 121 ? -8.781 -30.484 -10.758 1 90.62 121 GLU B O 1
ATOM 2461 N N . ARG B 1 122 ? -7.656 -29.875 -8.938 1 91.38 122 ARG B N 1
ATOM 2462 C CA . ARG B 1 122 ? -7.477 -31.25 -8.477 1 91.38 122 ARG B CA 1
ATOM 2463 C C . ARG B 1 122 ? -8.812 -31.891 -8.141 1 91.38 122 ARG B C 1
ATOM 2465 O O . ARG B 1 122 ? -9.039 -33.062 -8.445 1 91.38 122 ARG B O 1
ATOM 2472 N N . LEU B 1 123 ? -9.617 -31.125 -7.547 1 90.44 123 LEU B N 1
ATOM 2473 C CA . LEU B 1 123 ? -10.945 -31.641 -7.23 1 90.44 123 LEU B CA 1
ATOM 2474 C C . LEU B 1 123 ? -11.727 -31.953 -8.508 1 90.44 123 LEU B C 1
ATOM 2476 O O . LEU B 1 123 ? -12.367 -33 -8.602 1 90.44 123 LEU B O 1
ATOM 2480 N N . ARG B 1 124 ? -11.633 -31.125 -9.445 1 92.5 124 ARG B N 1
ATOM 2481 C CA . ARG B 1 124 ? -12.305 -31.344 -10.727 1 92.5 124 ARG B CA 1
ATOM 2482 C C . ARG B 1 124 ? -11.773 -32.594 -11.422 1 92.5 124 ARG B C 1
ATOM 2484 O O . ARG B 1 124 ? -12.547 -33.406 -11.938 1 92.5 124 ARG B O 1
ATOM 2491 N N . GLU B 1 125 ? -10.477 -32.75 -11.414 1 92 125 GLU B N 1
ATOM 2492 C CA . GLU B 1 125 ? -9.836 -33.906 -12.047 1 92 125 GLU B CA 1
ATOM 2493 C C . GLU B 1 125 ? -10.227 -35.188 -11.367 1 92 125 GLU B C 1
ATOM 2495 O O . GLU B 1 125 ? -10.312 -36.25 -12.016 1 92 125 GLU B O 1
ATOM 2500 N N . ALA B 1 126 ? -10.523 -35.062 -10.125 1 92.25 126 ALA B N 1
ATOM 2501 C CA . ALA B 1 126 ? -10.891 -36.219 -9.352 1 92.25 126 ALA B CA 1
ATOM 2502 C C . ALA B 1 126 ? -12.391 -36.5 -9.438 1 92.25 126 ALA B C 1
ATOM 2504 O O . ALA B 1 126 ? -12.891 -37.469 -8.875 1 92.25 126 ALA B O 1
ATOM 2505 N N . GLY B 1 127 ? -13.102 -35.625 -10.07 1 92.5 127 GLY B N 1
ATOM 2506 C CA . GLY B 1 127 ? -14.539 -35.781 -10.234 1 92.5 127 GLY B CA 1
ATOM 2507 C C . GLY B 1 127 ? -15.328 -35.406 -8.992 1 92.5 127 GLY B C 1
ATOM 2508 O O . GLY B 1 127 ? -16.453 -35.875 -8.812 1 92.5 127 GLY B O 1
ATOM 2509 N N . LEU B 1 128 ? -14.688 -34.688 -8.203 1 90.56 128 LEU B N 1
ATOM 2510 C CA . LEU B 1 128 ? -15.344 -34.312 -6.957 1 90.56 128 LEU B CA 1
ATOM 2511 C C . LEU B 1 128 ? -16.031 -32.938 -7.102 1 90.56 128 LEU B C 1
ATOM 2513 O O . LEU B 1 128 ? -15.688 -32.156 -7.98 1 90.56 128 LEU B O 1
ATOM 2517 N N . THR B 1 129 ? -17.016 -32.688 -6.281 1 84.88 129 THR B N 1
ATOM 2518 C CA . THR B 1 129 ? -17.719 -31.422 -6.27 1 84.88 129 THR B CA 1
ATOM 2519 C C . THR B 1 129 ? -16.797 -30.297 -5.805 1 84.88 129 THR B C 1
ATOM 2521 O O . THR B 1 129 ? -16.078 -30.453 -4.82 1 84.88 129 THR B O 1
ATOM 2524 N N . VAL B 1 130 ? -16.766 -29.203 -6.566 1 78.75 130 VAL B N 1
ATOM 2525 C CA . VAL B 1 130 ? -15.984 -28.031 -6.207 1 78.75 130 VAL B CA 1
ATOM 2526 C C . VAL B 1 130 ? -16.812 -27.109 -5.309 1 78.75 130 VAL B C 1
ATOM 2528 O O . VAL B 1 130 ? -17.859 -26.609 -5.719 1 78.75 130 VAL B O 1
ATOM 2531 N N . PRO B 1 131 ? -16.344 -27.031 -4.105 1 70.69 131 PRO B N 1
ATOM 2532 C CA . PRO B 1 131 ? -17.109 -26.094 -3.262 1 70.69 131 PRO B CA 1
ATOM 2533 C C . PRO B 1 131 ? -17.047 -24.656 -3.775 1 70.69 131 PRO B C 1
ATOM 2535 O O . PRO B 1 131 ? -16.25 -24.344 -4.66 1 70.69 131 PRO B O 1
ATOM 2538 N N . HIS B 1 132 ? -17.984 -23.875 -3.311 1 67.19 132 HIS B N 1
ATOM 2539 C CA . HIS B 1 132 ? -17.969 -22.453 -3.664 1 67.19 132 HIS B CA 1
ATOM 2540 C C . HIS B 1 132 ? -16.594 -21.844 -3.428 1 67.19 132 HIS B C 1
ATOM 2542 O O . HIS B 1 132 ? -15.93 -22.172 -2.439 1 67.19 132 HIS B O 1
ATOM 2548 N N . ARG B 1 133 ? -16.125 -21.281 -4.445 1 65.31 133 ARG B N 1
ATOM 2549 C CA . ARG B 1 133 ? -14.805 -20.641 -4.383 1 65.31 133 ARG B CA 1
ATOM 2550 C C . ARG B 1 133 ? -14.758 -19.578 -3.297 1 65.31 133 ARG B C 1
ATOM 2552 O O . ARG B 1 133 ? -15.453 -18.562 -3.389 1 65.31 133 ARG B O 1
ATOM 2559 N N . GLY B 1 134 ? -14.141 -19.922 -2.209 1 66.19 134 GLY B N 1
ATOM 2560 C CA . GLY B 1 134 ? -13.984 -18.906 -1.171 1 66.19 134 GLY B CA 1
ATOM 2561 C C . GLY B 1 134 ? -13.031 -17.797 -1.565 1 66.19 134 GLY B C 1
ATOM 2562 O O . GLY B 1 134 ? -12.32 -17.906 -2.57 1 66.19 134 GLY B O 1
ATOM 2563 N N . ALA B 1 135 ? -13.359 -16.516 -1.104 1 81.69 135 ALA B N 1
ATOM 2564 C CA . ALA B 1 135 ? -12.445 -15.391 -1.244 1 81.69 135 ALA B CA 1
ATOM 2565 C C . ALA B 1 135 ? -11.578 -15.227 0 1 81.69 135 ALA B C 1
ATOM 2567 O O . ALA B 1 135 ? -12 -15.57 1.107 1 81.69 135 ALA B O 1
ATOM 2568 N N . TYR B 1 136 ? -10.32 -15.109 -0.242 1 91.88 136 TYR B N 1
ATOM 2569 C CA . TYR B 1 136 ? -9.445 -14.766 0.878 1 91.88 136 TYR B CA 1
ATOM 2570 C C . TYR B 1 136 ? -9.312 -13.258 1.02 1 91.88 136 TYR B C 1
ATOM 2572 O O . TYR B 1 136 ? -9.211 -12.539 0.02 1 91.88 136 TYR B O 1
ATOM 2580 N N . LEU B 1 137 ? -9.367 -12.773 2.252 1 95 137 LEU B N 1
ATOM 2581 C CA . LEU B 1 137 ? -9.125 -11.375 2.58 1 95 137 LEU B CA 1
ATOM 2582 C C . LEU B 1 137 ? -7.887 -11.219 3.451 1 95 137 LEU B C 1
ATOM 2584 O O . LEU B 1 137 ? -7.613 -12.07 4.305 1 95 137 LEU B O 1
ATOM 2588 N N . THR B 1 138 ? -7.184 -10.211 3.154 1 97.62 138 THR B N 1
ATOM 2589 C CA . THR B 1 138 ? -6.031 -9.922 3.998 1 97.62 138 THR B CA 1
ATOM 2590 C C . THR B 1 138 ? -6.473 -9.523 5.402 1 97.62 138 THR B C 1
ATOM 2592 O O . THR B 1 138 ? -7.312 -8.641 5.566 1 97.62 138 THR B O 1
ATOM 2595 N N . ALA B 1 139 ? -5.941 -10.219 6.387 1 98.44 139 ALA B N 1
ATOM 2596 C CA . ALA B 1 139 ? -6.238 -9.883 7.777 1 98.44 139 ALA B CA 1
ATOM 2597 C C . ALA B 1 139 ? -5.207 -8.906 8.336 1 98.44 139 ALA B C 1
ATOM 2599 O O . ALA B 1 139 ? -5.555 -7.973 9.062 1 98.44 139 ALA B O 1
ATOM 2600 N N . TYR B 1 140 ? -3.994 -9.18 8.023 1 98.88 140 TYR B N 1
ATOM 2601 C CA . TYR B 1 140 ? -2.963 -8.188 8.305 1 98.88 140 TYR B CA 1
ATOM 2602 C C . TYR B 1 140 ? -1.826 -8.281 7.297 1 98.88 140 TYR B C 1
ATOM 2604 O O . TYR B 1 140 ? -1.664 -9.305 6.625 1 98.88 140 TYR B O 1
ATOM 2612 N N . LEU B 1 141 ? -1.095 -7.273 7.145 1 98.94 141 LEU B N 1
ATOM 2613 C CA . LEU B 1 141 ? 0.145 -7.148 6.383 1 98.94 141 LEU B CA 1
ATOM 2614 C C . LEU B 1 141 ? 1.156 -6.289 7.133 1 98.94 141 LEU B C 1
ATOM 2616 O O . LEU B 1 141 ? 0.938 -5.09 7.324 1 98.94 141 LEU B O 1
ATOM 2620 N N . ASN B 1 142 ? 2.189 -6.898 7.598 1 98.94 142 ASN B N 1
ATOM 2621 C CA . ASN B 1 142 ? 3.311 -6.191 8.211 1 98.94 142 ASN B CA 1
ATOM 2622 C C . ASN B 1 142 ? 4.461 -6.004 7.227 1 98.94 142 ASN B C 1
ATOM 2624 O O . ASN B 1 142 ? 4.988 -6.98 6.691 1 98.94 142 ASN B O 1
ATOM 2628 N N . THR B 1 143 ? 4.812 -4.77 7.004 1 98.94 143 THR B N 1
ATOM 2629 C CA . THR B 1 143 ? 5.855 -4.434 6.043 1 98.94 143 THR B CA 1
ATOM 2630 C C . THR B 1 143 ? 7.082 -3.871 6.754 1 98.94 143 THR B C 1
ATOM 2632 O O . THR B 1 143 ? 6.973 -2.924 7.539 1 98.94 143 THR B O 1
ATOM 2635 N N . SER B 1 144 ? 8.203 -4.457 6.527 1 98.94 144 SER B N 1
ATOM 2636 C CA . SER B 1 144 ? 9.484 -3.938 6.984 1 98.94 144 SER B CA 1
ATOM 2637 C C . SER B 1 144 ? 10.305 -3.383 5.82 1 98.94 144 SER B C 1
ATOM 2639 O O . SER B 1 144 ? 10.656 -4.117 4.895 1 98.94 144 SER B O 1
ATOM 2641 N N . TYR B 1 145 ? 10.562 -2.139 5.883 1 98.81 145 TYR B N 1
ATOM 2642 C CA . TYR B 1 145 ? 11.336 -1.479 4.844 1 98.81 145 TYR B CA 1
ATOM 2643 C C . TYR B 1 145 ? 12.82 -1.464 5.195 1 98.81 145 TYR B C 1
ATOM 2645 O O . TYR B 1 145 ? 13.227 -0.832 6.172 1 98.81 145 TYR B O 1
ATOM 2653 N N . LYS B 1 146 ? 13.602 -2.092 4.371 1 98.56 146 LYS B N 1
ATOM 2654 C CA . LYS B 1 146 ? 15.023 -2.246 4.68 1 98.56 146 LYS B CA 1
ATOM 2655 C C . LYS B 1 146 ? 15.859 -1.202 3.943 1 98.56 146 LYS B C 1
ATOM 2657 O O . LYS B 1 146 ? 16.828 -0.681 4.492 1 98.56 146 LYS B O 1
ATOM 2662 N N . ARG B 1 147 ? 15.539 -0.912 2.701 1 97.69 147 ARG B N 1
ATOM 2663 C CA . ARG B 1 147 ? 16.203 0.07 1.846 1 97.69 147 ARG B CA 1
ATOM 2664 C C . ARG B 1 147 ? 15.195 0.725 0.896 1 97.69 147 ARG B C 1
ATOM 2666 O O . ARG B 1 147 ? 14.188 0.12 0.539 1 97.69 147 ARG B O 1
ATOM 2673 N N . PRO B 1 148 ? 15.523 1.962 0.508 1 97.19 148 PRO B N 1
ATOM 2674 C CA . PRO B 1 148 ? 14.68 2.549 -0.531 1 97.19 148 PRO B CA 1
ATOM 2675 C C . PRO B 1 148 ? 14.672 1.733 -1.821 1 97.19 148 PRO B C 1
ATOM 2677 O O . PRO B 1 148 ? 15.719 1.207 -2.227 1 97.19 148 PRO B O 1
ATOM 2680 N N . VAL B 1 149 ? 13.516 1.562 -2.432 1 98.69 149 VAL B N 1
ATOM 2681 C CA . VAL B 1 149 ? 13.398 0.858 -3.705 1 98.69 149 VAL B CA 1
ATOM 2682 C C . VAL B 1 149 ? 13.602 1.838 -4.859 1 98.69 149 VAL B C 1
ATOM 2684 O O . VAL B 1 149 ? 12.789 2.736 -5.07 1 98.69 149 VAL B O 1
ATOM 2687 N N . PRO B 1 150 ? 14.594 1.626 -5.66 1 98.44 150 PRO B N 1
ATOM 2688 C CA . PRO B 1 150 ? 14.844 2.576 -6.746 1 98.44 150 PRO B CA 1
ATOM 2689 C C . PRO B 1 150 ? 13.867 2.404 -7.91 1 98.44 150 PRO B C 1
ATOM 2691 O O . PRO B 1 150 ? 13.453 1.282 -8.211 1 98.44 150 PRO B O 1
ATOM 2694 N N . THR B 1 151 ? 13.523 3.461 -8.555 1 98.38 151 THR B N 1
ATOM 2695 C CA . THR B 1 151 ? 12.727 3.469 -9.781 1 98.38 151 THR B CA 1
ATOM 2696 C C . THR B 1 151 ? 13.406 4.301 -10.859 1 98.38 151 THR B C 1
ATOM 2698 O O . THR B 1 151 ? 14.18 5.211 -10.555 1 98.38 151 THR B O 1
ATOM 2701 N N . PRO B 1 152 ? 13.227 4.035 -12.109 1 98.5 152 PRO B N 1
ATOM 2702 C CA . PRO B 1 152 ? 12.523 2.854 -12.617 1 98.5 152 PRO B CA 1
ATOM 2703 C C . PRO B 1 152 ? 13.414 1.616 -12.672 1 98.5 152 PRO B C 1
ATOM 2705 O O . PRO B 1 152 ? 14.641 1.732 -12.617 1 98.5 152 PRO B O 1
ATOM 2708 N N . GLY B 1 153 ? 12.742 0.366 -12.719 1 98.56 153 GLY B N 1
ATOM 2709 C CA . GLY B 1 153 ? 13.562 -0.816 -12.938 1 98.56 153 GLY B CA 1
ATOM 2710 C C . GLY B 1 153 ? 12.875 -2.102 -12.516 1 98.56 153 GLY B C 1
ATOM 2711 O O . GLY B 1 153 ? 11.828 -2.07 -11.867 1 98.56 153 GLY B O 1
ATOM 2712 N N . PRO B 1 154 ? 13.469 -3.199 -12.93 1 98.81 154 PRO B N 1
ATOM 2713 C CA . PRO B 1 154 ? 12.93 -4.516 -12.578 1 98.81 154 PRO B CA 1
ATOM 2714 C C . PRO B 1 154 ? 13.195 -4.887 -11.117 1 98.81 154 PRO B C 1
ATOM 2716 O O . PRO B 1 154 ? 14.242 -4.551 -10.57 1 98.81 154 PRO B O 1
ATOM 2719 N N . LEU B 1 155 ? 12.227 -5.559 -10.516 1 98.94 155 LEU B N 1
ATOM 2720 C CA . LEU B 1 155 ? 12.305 -6.094 -9.164 1 98.94 155 LEU B CA 1
ATOM 2721 C C . LEU B 1 155 ? 11.953 -7.578 -9.148 1 98.94 155 LEU B C 1
ATOM 2723 O O . LEU B 1 155 ? 11.203 -8.055 -10 1 98.94 155 LEU B O 1
ATOM 2727 N N . LEU B 1 156 ? 12.555 -8.266 -8.234 1 98.94 156 LEU B N 1
ATOM 2728 C CA . LEU B 1 156 ? 12.188 -9.641 -7.91 1 98.94 156 LEU B CA 1
ATOM 2729 C C . LEU B 1 156 ? 11.383 -9.703 -6.617 1 98.94 156 LEU B C 1
ATOM 2731 O O . LEU B 1 156 ? 11.875 -9.32 -5.555 1 98.94 156 LEU B O 1
ATOM 2735 N N . CYS B 1 157 ? 10.18 -10.133 -6.691 1 98.88 157 CYS B N 1
ATOM 2736 C CA . CYS B 1 157 ? 9.367 -10.398 -5.508 1 98.88 157 CYS B CA 1
ATOM 2737 C C . CYS B 1 157 ? 9.219 -11.891 -5.266 1 98.88 157 CYS B C 1
ATOM 2739 O O . CYS B 1 157 ? 8.906 -12.648 -6.188 1 98.88 157 CYS B O 1
ATOM 2741 N N . THR B 1 158 ? 9.469 -12.273 -4.047 1 98.81 158 THR B N 1
ATOM 2742 C CA . THR B 1 158 ? 9.289 -13.664 -3.66 1 98.81 158 THR B CA 1
ATOM 2743 C C . THR B 1 158 ? 8.258 -13.789 -2.545 1 98.81 158 THR B C 1
ATOM 2745 O O . THR B 1 158 ? 8.219 -12.961 -1.634 1 98.81 158 THR B O 1
ATOM 2748 N N . SER B 1 159 ? 7.406 -14.766 -2.631 1 98.81 159 SER B N 1
ATOM 2749 C CA . SER B 1 159 ? 6.465 -15.07 -1.559 1 98.81 159 SER B CA 1
ATOM 2750 C C . SER B 1 159 ? 6.457 -16.562 -1.233 1 98.81 159 SER B C 1
ATOM 2752 O O . SER B 1 159 ? 6.707 -17.391 -2.107 1 98.81 159 SER B O 1
ATOM 2754 N N . TRP B 1 160 ? 6.203 -16.891 -0.004 1 98.75 160 TRP B N 1
ATOM 2755 C CA . TRP B 1 160 ? 6.129 -18.297 0.378 1 98.75 160 TRP B CA 1
ATOM 2756 C C . TRP B 1 160 ? 5.176 -18.5 1.553 1 98.75 160 TRP B C 1
ATOM 2758 O O . TRP B 1 160 ? 4.992 -17.594 2.367 1 98.75 160 TRP B O 1
ATOM 2768 N N . ILE B 1 161 ? 4.582 -19.641 1.619 1 98.31 161 ILE B N 1
ATOM 2769 C CA . ILE B 1 161 ? 3.65 -19.984 2.686 1 98.31 161 ILE B CA 1
ATOM 2770 C C . ILE B 1 161 ? 4.426 -20.469 3.914 1 98.31 161 ILE B C 1
ATOM 2772 O O . ILE B 1 161 ? 5.215 -21.406 3.832 1 98.31 161 ILE B O 1
ATOM 2776 N N . GLU B 1 162 ? 4.195 -19.781 5.016 1 98.25 162 GLU B N 1
ATOM 2777 C CA . GLU B 1 162 ? 4.812 -20.203 6.27 1 98.25 162 GLU B CA 1
ATOM 2778 C C . GLU B 1 162 ? 4.02 -21.328 6.926 1 98.25 162 GLU B C 1
ATOM 2780 O O . GLU B 1 162 ? 4.602 -22.297 7.43 1 98.25 162 GLU B O 1
ATOM 2785 N N . LYS B 1 163 ? 2.773 -21.203 6.93 1 96.81 163 LYS B N 1
ATOM 2786 C CA . LYS B 1 163 ? 1.897 -22.203 7.531 1 96.81 163 LYS B CA 1
ATOM 2787 C C . LYS B 1 163 ? 0.437 -21.938 7.172 1 96.81 163 LYS B C 1
ATOM 2789 O O . LYS B 1 163 ? 0.088 -20.844 6.723 1 96.81 163 LYS B O 1
ATOM 2794 N N . ARG B 1 164 ? -0.344 -22.938 7.383 1 95.25 164 ARG B N 1
ATOM 2795 C CA . ARG B 1 164 ? -1.799 -22.891 7.289 1 95.25 164 ARG B CA 1
ATOM 2796 C C . ARG B 1 164 ? -2.447 -23.391 8.578 1 95.25 164 ARG B C 1
ATOM 2798 O O . ARG B 1 164 ? -2.014 -24.391 9.148 1 95.25 164 ARG B O 1
ATOM 2805 N N . GLU B 1 165 ? -3.338 -22.641 9.047 1 95.12 165 GLU B N 1
ATOM 2806 C CA . GLU B 1 165 ? -4.125 -22.984 10.227 1 95.12 165 GLU B CA 1
ATOM 2807 C C . GLU B 1 165 ? -5.613 -22.75 9.984 1 95.12 165 GLU B C 1
ATOM 2809 O O . GLU B 1 165 ? -6.094 -21.625 10.094 1 95.12 165 GLU B O 1
ATOM 2814 N N . ARG B 1 166 ? -6.387 -23.844 9.75 1 91.88 166 ARG B N 1
ATOM 2815 C CA . ARG B 1 166 ? -7.816 -23.75 9.477 1 91.88 166 ARG B CA 1
ATOM 2816 C C . ARG B 1 166 ? -8.086 -22.859 8.266 1 91.88 166 ARG B C 1
ATOM 2818 O O . ARG B 1 166 ? -7.59 -23.141 7.164 1 91.88 166 ARG B O 1
ATOM 2825 N N . ASN B 1 167 ? -8.781 -21.781 8.516 1 92.12 167 ASN B N 1
ATOM 2826 C CA . ASN B 1 167 ? -9.148 -20.906 7.406 1 92.12 167 ASN B CA 1
ATOM 2827 C C . ASN B 1 167 ? -8.148 -19.766 7.238 1 92.12 167 ASN B C 1
ATOM 2829 O O . ASN B 1 167 ? -8.43 -18.781 6.551 1 92.12 167 ASN B O 1
ATOM 2833 N N . LYS B 1 168 ? -6.973 -19.969 7.895 1 96.44 168 LYS B N 1
ATOM 2834 C CA . LYS B 1 168 ? -5.949 -18.938 7.848 1 96.44 168 LYS B CA 1
ATOM 2835 C C . LYS B 1 168 ? -4.707 -19.406 7.102 1 96.44 168 LYS B C 1
ATOM 2837 O O . LYS B 1 168 ? -4.293 -20.562 7.25 1 96.44 168 LYS B O 1
ATOM 2842 N N . VAL B 1 169 ? -4.203 -18.578 6.277 1 97.44 169 VAL B N 1
ATOM 2843 C CA . VAL B 1 169 ? -2.941 -18.844 5.59 1 97.44 169 VAL B CA 1
ATOM 2844 C C . VAL B 1 169 ? -1.927 -17.75 5.941 1 97.44 169 VAL B C 1
ATOM 2846 O O . VAL B 1 169 ? -2.201 -16.562 5.773 1 97.44 169 VAL B O 1
ATOM 2849 N N . TYR B 1 170 ? -0.77 -18.156 6.449 1 98.75 170 TYR B N 1
ATOM 2850 C CA . TYR B 1 170 ? 0.323 -17.266 6.793 1 98.75 170 TYR B CA 1
ATOM 2851 C C . TYR B 1 170 ? 1.377 -17.234 5.691 1 98.75 170 TYR B C 1
ATOM 2853 O O . TYR B 1 170 ? 1.91 -18.281 5.312 1 98.75 170 TYR B O 1
ATOM 2861 N N . VAL B 1 171 ? 1.615 -16.047 5.176 1 98.88 171 VAL B N 1
ATOM 2862 C CA . VAL B 1 171 ? 2.475 -15.898 4.008 1 98.88 171 VAL B CA 1
ATOM 2863 C C . VAL B 1 171 ? 3.531 -14.828 4.281 1 98.88 171 VAL B C 1
ATOM 2865 O O . VAL B 1 171 ? 3.238 -13.797 4.895 1 98.88 171 VAL B O 1
ATOM 2868 N N . LYS B 1 172 ? 4.742 -15.047 3.842 1 98.94 172 LYS B N 1
ATOM 2869 C CA . LYS B 1 172 ? 5.805 -14.047 3.857 1 98.94 172 LYS B CA 1
ATOM 2870 C C . LYS B 1 172 ? 6.242 -13.688 2.439 1 98.94 172 LYS B C 1
ATOM 2872 O O . LYS B 1 172 ? 5.949 -14.422 1.49 1 98.94 172 LYS B O 1
ATOM 2877 N N . GLY B 1 173 ? 6.855 -12.516 2.27 1 98.88 173 GLY B N 1
ATOM 2878 C CA . GLY B 1 173 ? 7.328 -12.07 0.966 1 98.88 173 GLY B CA 1
ATOM 2879 C C . GLY B 1 173 ? 8.5 -11.109 1.049 1 98.88 173 GLY B C 1
ATOM 2880 O O . GLY B 1 173 ? 8.773 -10.555 2.111 1 98.88 173 GLY B O 1
ATOM 2881 N N . THR B 1 174 ? 9.234 -11.016 -0.036 1 98.94 174 THR B N 1
ATOM 2882 C CA . THR B 1 174 ? 10.336 -10.062 -0.156 1 98.94 174 THR B CA 1
ATOM 2883 C C . THR B 1 174 ? 10.242 -9.289 -1.466 1 98.94 174 THR B C 1
ATOM 2885 O O . THR B 1 174 ? 9.633 -9.758 -2.43 1 98.94 174 THR B O 1
ATOM 2888 N N . ILE B 1 175 ? 10.727 -8.086 -1.465 1 98.94 175 ILE B N 1
ATOM 2889 C CA . ILE B 1 175 ? 11.039 -7.301 -2.652 1 98.94 175 ILE B CA 1
ATOM 2890 C C . ILE B 1 175 ? 12.547 -7.105 -2.76 1 98.94 175 ILE B C 1
ATOM 2892 O O . ILE B 1 175 ? 13.188 -6.609 -1.829 1 98.94 175 ILE B O 1
ATOM 2896 N N . GLU B 1 176 ? 13.086 -7.477 -3.92 1 98.88 176 GLU B N 1
ATOM 2897 C CA . GLU B 1 176 ? 14.539 -7.535 -4.07 1 98.88 176 GLU B CA 1
ATOM 2898 C C . GLU B 1 176 ? 14.977 -6.973 -5.422 1 98.88 176 GLU B C 1
ATOM 2900 O O . GLU B 1 176 ? 14.148 -6.785 -6.316 1 98.88 176 GLU B O 1
ATOM 2905 N N . ASP B 1 177 ? 16.328 -6.801 -5.543 1 98.44 177 ASP B N 1
ATOM 2906 C CA . ASP B 1 177 ? 16.875 -6.312 -6.801 1 98.44 177 ASP B CA 1
ATOM 2907 C C . ASP B 1 177 ? 17.266 -7.469 -7.723 1 98.44 177 ASP B C 1
ATOM 2909 O O . ASP B 1 177 ? 17.781 -7.254 -8.82 1 98.44 177 ASP B O 1
ATOM 2913 N N . GLY B 1 178 ? 17.141 -8.656 -7.305 1 97.69 178 GLY B N 1
ATOM 2914 C CA . GLY B 1 178 ? 17.516 -9.82 -8.086 1 97.69 178 GLY B CA 1
ATOM 2915 C C . GLY B 1 178 ? 18.984 -10.195 -7.941 1 97.69 178 GLY B C 1
ATOM 2916 O O . GLY B 1 178 ? 19.422 -11.195 -8.492 1 97.69 178 GLY B O 1
ATOM 2917 N N . ARG B 1 179 ? 19.75 -9.422 -7.223 1 96.94 179 ARG B N 1
ATOM 2918 C CA . ARG B 1 179 ? 21.188 -9.641 -7.078 1 96.94 179 ARG B CA 1
ATOM 2919 C C . ARG B 1 179 ? 21.578 -9.727 -5.609 1 96.94 179 ARG B C 1
ATOM 2921 O O . ARG B 1 179 ? 22.734 -9.469 -5.254 1 96.94 179 ARG B O 1
ATOM 2928 N N . GLY B 1 180 ? 20.547 -9.938 -4.82 1 96.38 180 GLY B N 1
ATOM 2929 C CA . GLY B 1 180 ? 20.875 -10.227 -3.438 1 96.38 180 GLY B CA 1
ATOM 2930 C C . GLY B 1 180 ? 20.438 -9.141 -2.473 1 96.38 180 GLY B C 1
ATOM 2931 O O . GLY B 1 180 ? 20.406 -9.359 -1.26 1 96.38 180 GLY B O 1
ATOM 2932 N N . THR B 1 181 ? 20.141 -7.938 -2.916 1 98.25 181 THR B N 1
ATOM 2933 C CA . THR B 1 181 ? 19.688 -6.855 -2.053 1 98.25 181 THR B CA 1
ATOM 2934 C C . THR B 1 181 ? 18.203 -7 -1.741 1 98.25 181 THR B C 1
ATOM 2936 O O . THR B 1 181 ? 17.375 -7.148 -2.65 1 98.25 181 THR B O 1
ATOM 2939 N N . ILE B 1 182 ? 17.891 -6.992 -0.407 1 98.88 182 ILE B N 1
ATOM 2940 C CA . ILE B 1 182 ? 16.5 -6.996 0.026 1 98.88 182 ILE B CA 1
ATOM 2941 C C . ILE B 1 182 ? 16.047 -5.57 0.346 1 98.88 182 ILE B C 1
ATOM 2943 O O . ILE B 1 182 ? 16.672 -4.887 1.164 1 98.88 182 ILE B O 1
ATOM 2947 N N . TYR B 1 183 ? 14.984 -5.121 -0.36 1 98.94 183 TYR B N 1
ATOM 2948 C CA . TYR B 1 183 ? 14.453 -3.783 -0.127 1 98.94 183 TYR B CA 1
ATOM 2949 C C . TYR B 1 183 ? 13.375 -3.805 0.949 1 98.94 183 TYR B C 1
ATOM 2951 O O . TYR B 1 183 ? 13.227 -2.844 1.708 1 98.94 183 TYR B O 1
ATOM 2959 N N . ALA B 1 184 ? 12.594 -4.855 1.049 1 98.94 184 ALA B N 1
ATOM 2960 C CA . ALA B 1 184 ? 11.484 -4.914 1.992 1 98.94 184 ALA B CA 1
ATOM 2961 C C . ALA B 1 184 ? 11.055 -6.355 2.254 1 98.94 184 ALA B C 1
ATOM 2963 O O . ALA B 1 184 ? 11.289 -7.238 1.425 1 98.94 184 ALA B O 1
ATOM 2964 N N . LEU B 1 185 ? 10.492 -6.562 3.414 1 98.94 185 LEU B N 1
ATOM 2965 C CA . LEU B 1 185 ? 9.914 -7.836 3.836 1 98.94 185 LEU B CA 1
ATOM 2966 C C . LEU B 1 185 ? 8.445 -7.672 4.203 1 98.94 185 LEU B C 1
ATOM 2968 O O . LEU B 1 185 ? 8.047 -6.648 4.77 1 98.94 185 LEU B O 1
ATOM 2972 N N . GLY B 1 186 ? 7.672 -8.648 3.869 1 98.94 186 GLY B N 1
ATOM 2973 C CA . GLY B 1 186 ? 6.27 -8.688 4.254 1 98.94 186 GLY B CA 1
ATOM 2974 C C . GLY B 1 186 ? 5.906 -9.93 5.051 1 98.94 186 GLY B C 1
ATOM 2975 O O . GLY B 1 186 ? 6.449 -11.008 4.809 1 98.94 186 GLY B O 1
ATOM 2976 N N . ASP B 1 187 ? 5.094 -9.789 5.996 1 98.88 187 ASP B N 1
ATOM 2977 C CA . ASP B 1 187 ? 4.449 -10.828 6.789 1 98.88 187 ASP B CA 1
ATOM 2978 C C . ASP B 1 187 ? 2.932 -10.648 6.809 1 98.88 187 ASP B C 1
ATOM 2980 O O . ASP B 1 187 ? 2.426 -9.672 7.371 1 98.88 187 ASP B O 1
ATOM 2984 N N . ALA B 1 188 ? 2.234 -11.586 6.223 1 98.94 188 ALA B N 1
ATOM 2985 C CA . ALA B 1 188 ? 0.8 -11.391 6.02 1 98.94 188 ALA B CA 1
ATOM 2986 C C . ALA B 1 188 ? 0.011 -12.617 6.461 1 98.94 188 ALA B C 1
ATOM 2988 O O . ALA B 1 188 ? 0.558 -13.727 6.531 1 98.94 188 ALA B O 1
ATOM 2989 N N . MET B 1 189 ? -1.186 -12.375 6.77 1 98.81 189 MET B N 1
ATOM 2990 C CA . MET B 1 189 ? -2.15 -13.438 7.035 1 98.81 189 MET B CA 1
ATOM 2991 C C . MET B 1 189 ? -3.441 -13.211 6.254 1 98.81 189 MET B C 1
ATOM 2993 O O . MET B 1 189 ? -3.963 -12.094 6.223 1 98.81 189 MET B O 1
ATOM 2997 N N . PHE B 1 190 ? -3.91 -14.227 5.633 1 98.12 190 PHE B N 1
ATOM 2998 C CA . PHE B 1 190 ? -5.152 -14.203 4.867 1 98.12 190 PHE B CA 1
ATOM 2999 C C . PHE B 1 190 ? -6.188 -15.133 5.492 1 98.12 190 PHE B C 1
ATOM 3001 O O . PHE B 1 190 ? -5.844 -16.219 5.984 1 98.12 190 PHE B O 1
ATOM 3008 N N . VAL B 1 191 ? -7.391 -14.719 5.441 1 96.31 191 VAL B N 1
ATOM 3009 C CA . VAL B 1 191 ? -8.477 -15.516 6.012 1 96.31 191 VAL B CA 1
ATOM 3010 C C . VAL B 1 191 ? -9.492 -15.852 4.926 1 96.31 191 VAL B C 1
ATOM 3012 O O . VAL B 1 191 ? -9.906 -14.977 4.16 1 96.31 191 VAL B O 1
ATOM 3015 N N . GLU B 1 192 ? -9.852 -17.062 4.895 1 91 192 GLU B N 1
ATOM 3016 C CA . GLU B 1 192 ? -10.867 -17.516 3.953 1 91 192 GLU B CA 1
ATOM 3017 C C . GLU B 1 192 ? -12.25 -17.016 4.363 1 91 192 GLU B C 1
ATOM 3019 O O . GLU B 1 192 ? -12.656 -17.156 5.52 1 91 192 GLU B O 1
ATOM 3024 N N . PHE B 1 193 ? -12.812 -16.281 3.482 1 81.31 193 PHE B N 1
ATOM 3025 C CA . PHE B 1 193 ? -14.18 -15.805 3.686 1 81.31 193 PHE B CA 1
ATOM 3026 C C . PHE B 1 193 ? -15.18 -16.75 3.031 1 81.31 193 PHE B C 1
ATOM 3028 O O . PHE B 1 193 ? -15.109 -17 1.826 1 81.31 193 PHE B O 1
ATOM 3035 N N . LYS B 1 194 ? -16 -17.547 3.799 1 68.81 194 LYS B N 1
ATOM 3036 C CA . LYS B 1 194 ? -16.953 -18.531 3.287 1 68.81 194 LYS B CA 1
ATOM 3037 C C . LYS B 1 194 ? -18.266 -17.844 2.871 1 68.81 194 LYS B C 1
ATOM 3039 O O . LYS B 1 194 ? -19.062 -18.438 2.156 1 68.81 194 LYS B O 1
ATOM 3044 N N . GLY B 1 195 ? -18.375 -16.562 3.109 1 62.38 195 GLY B N 1
ATOM 3045 C CA . GLY B 1 195 ? -19.609 -15.898 2.697 1 62.38 195 GLY B CA 1
ATOM 3046 C C . GLY B 1 195 ? -19.453 -15.117 1.407 1 62.38 195 GLY B C 1
ATOM 3047 O O . GLY B 1 195 ? -18.422 -15.203 0.741 1 62.38 195 GLY B O 1
ATOM 3048 N N . LYS B 1 196 ? -20.688 -14.758 0.854 1 53.5 196 LYS B N 1
ATOM 3049 C CA . LYS B 1 196 ? -20.703 -13.93 -0.351 1 53.5 196 LYS B CA 1
ATOM 3050 C C . LYS B 1 196 ? -20.078 -12.555 -0.085 1 53.5 196 LYS B C 1
ATOM 3052 O O . LYS B 1 196 ? -20.438 -11.891 0.887 1 53.5 196 LYS B O 1
ATOM 3057 N N . LEU B 1 197 ? -18.812 -12.297 -0.517 1 48.81 197 LEU B N 1
ATOM 3058 C CA . LEU B 1 197 ? -18.297 -10.93 -0.412 1 48.81 197 LEU B CA 1
ATOM 3059 C C . LEU B 1 197 ? -19.109 -9.984 -1.298 1 48.81 197 LEU B C 1
ATOM 3061 O O . LEU B 1 197 ? -19.422 -10.32 -2.439 1 48.81 197 LEU B O 1
#

pLDDT: mean 94.66, std 7.97, range [48.81, 98.94]